Protein 8T9P (pdb70)

Radius of gyration: 19.7 Å; Cα contacts (8 Å, |Δi|>4): 994; chains: 6; bounding box: 51×46×50 Å

Nearest PDB structures (foldseek):
  8t9o-assembly2_J  TM=1.000E+00  e=1.647E-09  Herbaspirillum
  8t9o-assembly1_A  TM=9.735E-01  e=3.032E-07  Herbaspirillum
  3ry0-assembly1_A  TM=9.752E-01  e=9.589E-07  Streptomyces achromogenes
  4fdx-assembly1_B  TM=9.614E-01  e=2.161E-06  Methylibium petroleiphilum PM1
  7xuy-assembly1_A  TM=9.906E-01  e=3.245E-06  Comamonas testosteroni CNB-1

Structure (mmCIF, N/CA/C/O backbone):
data_8T9P
#
_entry.id   8T9P
#
_cell.length_a   110.194
_cell.length_b   61.028
_cell.length_c   92.141
_cell.angle_alpha   90.00
_cell.angle_beta   123.82
_cell.angle_gamma   90.00
#
_symmetry.space_group_name_H-M   'C 1 2 1'
#
loop_
_entity.id
_entity.type
_entity.pdbx_description
1 polymer 'Tautomerase beta subunit'
2 polymer 'Tautomerase alpha subunit'
3 water water
#
loop_
_atom_site.group_PDB
_atom_site.id
_atom_site.type_symbol
_atom_site.label_atom_id
_atom_site.label_alt_id
_atom_site.label_comp_id
_atom_site.label_asym_id
_atom_site.label_entity_id
_atom_site.label_seq_id
_atom_site.pdbx_PDB_ins_code
_atom_site.Cartn_x
_atom_site.Cartn_y
_atom_site.Cartn_z
_atom_site.occupancy
_atom_site.B_iso_or_equiv
_atom_site.auth_seq_id
_atom_site.auth_comp_id
_atom_site.auth_asym_id
_atom_site.auth_atom_id
_atom_site.pdbx_PDB_model_num
ATOM 1 N N . SER A 1 1 ? -27.421 5.517 9.805 1.00 43.83 1 SER A N 1
ATOM 2 C CA . SER A 1 1 ? -27.222 5.732 8.384 1.00 37.19 1 SER A CA 1
ATOM 3 C C . SER A 1 1 ? -25.737 5.877 8.064 1.00 34.15 1 SER A C 1
ATOM 4 O O . SER A 1 1 ? -25.280 5.494 6.985 1.00 31.93 1 SER A O 1
ATOM 7 N N . ILE A 1 2 ? -24.991 6.440 9.013 1.00 27.35 2 ILE A N 1
ATOM 8 C CA . ILE A 1 2 ? -23.544 6.573 8.918 1.00 23.82 2 ILE A CA 1
ATOM 9 C C . ILE A 1 2 ? -22.920 5.640 9.945 1.00 24.43 2 ILE A C 1
ATOM 10 O O . ILE A 1 2 ? -23.220 5.737 11.137 1.00 25.99 2 ILE A O 1
ATOM 15 N N . ILE A 1 3 ? -22.031 4.756 9.501 1.00 23.17 3 ILE A N 1
ATOM 16 C CA . ILE A 1 3 ? -21.410 3.774 10.385 1.00 25.73 3 ILE A CA 1
ATOM 17 C C . ILE A 1 3 ? -19.909 4.048 10.428 1.00 26.22 3 ILE A C 1
ATOM 18 O O . ILE A 1 3 ? -19.243 4.036 9.392 1.00 29.43 3 ILE A O 1
ATOM 23 N N . GLN A 1 4 ? -19.375 4.297 11.623 1.00 24.96 4 GLN A N 1
ATOM 24 C CA . GLN A 1 4 ? -17.938 4.469 11.832 1.00 28.43 4 GLN A CA 1
ATOM 25 C C . GLN A 1 4 ? -17.367 3.294 12.606 1.00 30.74 4 GLN A C 1
ATOM 26 O O . GLN A 1 4 ? -17.779 3.045 13.739 1.00 32.62 4 GLN A O 1
ATOM 32 N N . VAL A 1 5 ? -16.367 2.649 12.021 1.00 31.11 5 VAL A N 1
ATOM 33 C CA . VAL A 1 5 ? -15.685 1.504 12.601 1.00 33.75 5 VAL A CA 1
ATOM 34 C C . VAL A 1 5 ? -14.276 1.943 12.967 1.00 37.79 5 VAL A C 1
ATOM 35 O O . VAL A 1 5 ? -13.593 2.597 12.169 1.00 36.53 5 VAL A O 1
ATOM 39 N N . THR A 1 6 ? -13.870 1.620 14.190 1.00 35.99 6 THR A N 1
ATOM 40 C CA . THR A 1 6 ? -12.528 1.838 14.709 1.00 38.31 6 THR A CA 1
ATOM 41 C C . THR A 1 6 ? -12.025 0.497 15.218 1.00 39.68 6 THR A C 1
ATOM 42 O O . THR A 1 6 ? -12.725 -0.174 15.983 1.00 42.51 6 THR A O 1
ATOM 46 N N . PHE A 1 7 ? -10.835 0.099 14.788 1.00 40.04 7 PHE A N 1
ATOM 47 C CA . PHE A 1 7 ? -10.376 -1.250 15.080 1.00 45.35 7 PHE A CA 1
ATOM 48 C C . PHE A 1 7 ? -8.892 -1.278 14.748 1.00 46.77 7 PHE A C 1
ATOM 49 O O . PHE A 1 7 ? -8.372 -0.353 14.120 1.00 45.59 7 PHE A O 1
ATOM 57 N N . ILE A 1 8 ? -8.200 -2.281 15.242 1.00 46.67 8 ILE A N 1
ATOM 58 C CA . ILE A 1 8 ? -6.743 -2.274 15.181 1.00 50.38 8 ILE A CA 1
ATOM 59 C C . ILE A 1 8 ? -6.286 -2.588 13.765 1.00 46.66 8 ILE A C 1
ATOM 60 O O . ILE A 1 8 ? -6.861 -3.443 13.080 1.00 51.92 8 ILE A O 1
ATOM 65 N N . ALA A 1 9 ? -5.258 -1.871 13.313 1.00 49.80 9 ALA A N 1
ATOM 66 C CA . ALA A 1 9 ? -4.676 -2.117 12.000 1.00 50.92 9 ALA A CA 1
ATOM 67 C C . ALA A 1 9 ? -4.223 -3.571 11.879 1.00 55.56 9 ALA A C 1
ATOM 68 O O . ALA A 1 9 ? -3.853 -4.216 12.866 1.00 55.65 9 ALA A O 1
ATOM 70 N N . GLY A 1 10 ? -4.273 -4.097 10.657 1.00 53.79 10 GLY A N 1
ATOM 71 C CA . GLY A 1 10 ? -3.911 -5.486 10.448 1.00 56.87 10 GLY A CA 1
ATOM 72 C C . GLY A 1 10 ? -4.881 -6.272 9.588 1.00 56.35 10 GLY A C 1
ATOM 73 O O . GLY A 1 10 ? -4.526 -7.326 9.047 1.00 57.40 10 GLY A O 1
ATOM 74 N N . ARG A 1 11 ? -6.108 -5.776 9.455 1.00 51.85 11 ARG A N 1
ATOM 75 C CA . ARG A 1 11 ? -7.093 -6.435 8.610 1.00 52.43 11 ARG A CA 1
ATOM 76 C C . ARG A 1 11 ? -6.735 -6.271 7.138 1.00 47.42 11 ARG A C 1
ATOM 77 O O . ARG A 1 11 ? -6.163 -5.261 6.721 1.00 47.43 11 ARG A O 1
ATOM 85 N N . THR A 1 12 ? -7.087 -7.277 6.345 1.00 46.82 12 THR A N 1
ATOM 86 C CA . THR A 1 12 ? -6.806 -7.245 4.919 1.00 47.16 12 THR A CA 1
ATOM 87 C C . THR A 1 12 ? -7.856 -6.418 4.183 1.00 48.57 12 THR A C 1
ATOM 88 O O . THR A 1 12 ? -8.932 -6.112 4.713 1.00 43.13 12 THR A O 1
ATOM 92 N N . GLU A 1 13 ? -7.525 -6.055 2.936 1.00 44.85 13 GLU A N 1
ATOM 93 C CA . GLU A 1 13 ? -8.466 -5.303 2.120 1.00 48.05 13 GLU A CA 1
ATOM 94 C C . GLU A 1 13 ? -9.736 -6.105 1.879 1.00 44.70 13 GLU A C 1
ATOM 95 O O . GLU A 1 13 ? -10.829 -5.530 1.794 1.00 40.58 13 GLU A O 1
ATOM 101 N N . LEU A 1 14 ? -9.617 -7.431 1.795 1.00 46.06 14 LEU A N 1
ATOM 102 C CA . LEU A 1 14 ? -10.795 -8.269 1.605 1.00 46.24 14 LEU A CA 1
ATOM 103 C C . LEU A 1 14 ? -11.658 -8.281 2.856 1.00 42.26 14 LEU A C 1
ATOM 104 O O . LEU A 1 14 ? -12.892 -8.283 2.766 1.00 42.91 14 LEU A O 1
ATOM 109 N N . GLN A 1 15 ? -11.029 -8.293 4.033 1.00 40.21 15 GLN A N 1
ATOM 110 C CA . GLN A 1 15 ? -11.797 -8.222 5.271 1.00 40.35 15 GLN A CA 1
ATOM 111 C C . GLN A 1 15 ? -12.531 -6.889 5.380 1.00 38.60 15 GLN A C 1
ATOM 112 O O . GLN A 1 15 ? -13.661 -6.829 5.876 1.00 33.92 15 GLN A O 1
ATOM 118 N N . LYS A 1 16 ? -11.897 -5.810 4.916 1.00 35.04 16 LYS A N 1
ATOM 119 C CA . LYS A 1 16 ? -12.525 -4.497 4.976 1.00 36.87 16 LYS A CA 1
ATOM 120 C C . LYS A 1 16 ? -13.721 -4.420 4.035 1.00 35.95 16 LYS A C 1
ATOM 121 O O . LYS A 1 16 ? -14.781 -3.895 4.408 1.00 32.63 16 LYS A O 1
ATOM 127 N N . GLU A 1 17 ? -13.581 -4.977 2.826 1.00 37.39 17 GLU A N 1
ATOM 128 C CA . GLU A 1 17 ? -14.705 -5.075 1.899 1.00 34.25 17 GLU A CA 1
ATOM 129 C C . GLU A 1 17 ? -15.849 -5.881 2.499 1.00 35.29 17 GLU A C 1
ATOM 130 O O . GLU A 1 17 ? -17.023 -5.495 2.395 1.00 33.76 17 GLU A O 1
ATOM 136 N N . ARG A 1 18 ? -15.527 -7.041 3.080 1.00 34.50 18 ARG A N 1
ATOM 137 C CA . ARG A 1 18 ? -16.546 -7.884 3.700 1.00 39.01 18 ARG A CA 1
ATOM 138 C C . ARG A 1 18 ? -17.284 -7.127 4.797 1.00 30.19 18 ARG A C 1
ATOM 139 O O . ARG A 1 18 ? -18.516 -7.166 4.877 1.00 31.51 18 ARG A O 1
ATOM 147 N N . LEU A 1 19 ? -16.535 -6.447 5.660 1.00 30.46 19 LEU A N 1
ATOM 148 C CA . LEU A 1 19 ? -17.131 -5.731 6.782 1.00 32.59 19 LEU A CA 1
ATOM 149 C C . LEU A 1 19 ? -18.027 -4.590 6.306 1.00 33.25 19 LEU A C 1
ATOM 150 O O . LEU A 1 19 ? -19.120 -4.388 6.851 1.00 28.32 19 LEU A O 1
ATOM 155 N N . ILE A 1 20 ? -17.589 -3.839 5.282 1.00 31.73 20 ILE A N 1
ATOM 156 C CA . ILE A 1 20 ? -18.433 -2.771 4.744 1.00 30.73 20 ILE A CA 1
ATOM 157 C C . ILE A 1 20 ? -19.728 -3.360 4.199 1.00 30.50 20 ILE A C 1
ATOM 158 O O . ILE A 1 20 ? -20.826 -2.851 4.463 1.00 26.03 20 ILE A O 1
ATOM 163 N N . ALA A 1 21 ? -19.624 -4.483 3.480 1.00 30.44 21 ALA A N 1
ATOM 164 C CA . ALA A 1 21 ? -20.808 -5.103 2.894 1.00 29.58 21 ALA A CA 1
ATOM 165 C C . ALA A 1 21 ? -21.757 -5.623 3.968 1.00 25.52 21 ALA A C 1
ATOM 166 O O . ALA A 1 21 ? -22.976 -5.420 3.880 1.00 29.02 21 ALA A O 1
ATOM 168 N N . ALA A 1 22 ? -21.219 -6.297 4.983 1.00 27.81 22 ALA A N 1
ATOM 169 C CA . ALA A 1 22 ? -22.051 -6.904 6.020 1.00 32.11 22 ALA A CA 1
ATOM 170 C C . ALA A 1 22 ? -22.701 -5.856 6.933 1.00 27.77 22 ALA A C 1
ATOM 171 O O . ALA A 1 22 ? -23.862 -6.010 7.341 1.00 25.25 22 ALA A O 1
ATOM 173 N N . LEU A 1 23 ? -21.969 -4.795 7.289 1.00 30.25 23 LEU A N 1
ATOM 174 C CA . LEU A 1 23 ? -22.585 -3.742 8.099 1.00 28.42 23 LEU A CA 1
ATOM 175 C C . LEU A 1 23 ? -23.675 -3.016 7.322 1.00 26.61 23 LEU A C 1
ATOM 176 O O . LEU A 1 23 ? -24.709 -2.638 7.889 1.00 26.41 23 LEU A O 1
ATOM 181 N N . THR A 1 24 ? -23.481 -2.833 6.016 1.00 25.09 24 THR A N 1
ATOM 182 C CA . THR A 1 24 ? -24.515 -2.212 5.206 1.00 23.37 24 THR A CA 1
ATOM 183 C C . THR A 1 24 ? -25.756 -3.089 5.152 1.00 27.18 24 THR A C 1
ATOM 184 O O . THR A 1 24 ? -26.888 -2.605 5.312 1.00 24.43 24 THR A O 1
ATOM 188 N N . ASP A 1 25 ? -25.561 -4.391 4.911 1.00 25.00 25 ASP A N 1
ATOM 189 C CA . ASP A 1 25 ? -26.677 -5.335 4.890 1.00 27.71 25 ASP A CA 1
ATOM 190 C C . ASP A 1 25 ? -27.451 -5.310 6.208 1.00 27.76 25 ASP A C 1
ATOM 191 O O . ASP A 1 25 ? -28.689 -5.368 6.211 1.00 29.92 25 ASP A O 1
ATOM 196 N N . ALA A 1 26 ? -26.731 -5.255 7.340 1.00 29.00 26 ALA A N 1
ATOM 197 C CA . ALA A 1 26 ? -27.393 -5.195 8.645 1.00 27.40 26 ALA A CA 1
ATOM 198 C C . ALA A 1 26 ? -28.275 -3.959 8.772 1.00 30.61 26 ALA A C 1
ATOM 199 O O . ALA A 1 26 ? -29.391 -4.042 9.288 1.00 31.03 26 ALA A O 1
ATOM 201 N N . ALA A 1 27 ? -27.784 -2.797 8.333 1.00 28.75 27 ALA A N 1
ATOM 202 C CA . ALA A 1 27 ? -28.596 -1.580 8.382 1.00 31.19 27 ALA A CA 1
ATOM 203 C C . ALA A 1 27 ? -29.816 -1.703 7.481 1.00 32.29 27 ALA A C 1
ATOM 204 O O . ALA A 1 27 ? -30.934 -1.344 7.867 1.00 32.15 27 ALA A O 1
ATOM 206 N N . VAL A 1 28 ? -29.605 -2.175 6.253 1.00 29.42 28 VAL A N 1
ATOM 207 C CA . VAL A 1 28 ? -30.697 -2.295 5.301 1.00 27.59 28 VAL A CA 1
ATOM 208 C C . VAL A 1 28 ? -31.720 -3.325 5.783 1.00 30.46 28 VAL A C 1
ATOM 209 O O . VAL A 1 28 ? -32.930 -3.074 5.790 1.00 33.41 28 VAL A O 1
ATOM 213 N N . ASP A 1 29 ? -31.253 -4.502 6.187 1.00 27.75 29 ASP A N 1
ATOM 214 C CA . ASP A 1 29 ? -32.175 -5.575 6.530 1.00 26.79 29 ASP A CA 1
ATOM 215 C C . ASP A 1 29 ? -32.874 -5.364 7.874 1.00 34.66 29 ASP A C 1
ATOM 216 O O . ASP A 1 29 ? -33.940 -5.945 8.104 1.00 32.03 29 ASP A O 1
ATOM 221 N N . THR A 1 30 ? -32.293 -4.597 8.786 1.00 31.42 30 THR A N 1
ATOM 222 C CA . THR A 1 30 ? -32.882 -4.563 10.122 1.00 32.31 30 THR A CA 1
ATOM 223 C C . THR A 1 30 ? -33.900 -3.434 10.274 1.00 37.18 30 THR A C 1
ATOM 224 O O . THR A 1 30 ? -35.006 -3.661 10.776 1.00 39.26 30 THR A O 1
ATOM 228 N N . VAL A 1 31 ? -33.571 -2.225 9.816 1.00 32.95 31 VAL A N 1
ATOM 229 C CA . VAL A 1 31 ? -34.445 -1.075 10.001 1.00 34.43 31 VAL A CA 1
ATOM 230 C C . VAL A 1 31 ? -34.848 -0.439 8.673 1.00 34.37 31 VAL A C 1
ATOM 231 O O . VAL A 1 31 ? -35.475 0.615 8.660 1.00 38.86 31 VAL A O 1
ATOM 235 N N . GLY A 1 32 ? -34.499 -1.054 7.554 1.00 32.73 32 GLY A N 1
ATOM 236 C CA . GLY A 1 32 ? -35.018 -0.571 6.289 1.00 34.05 32 GLY A CA 1
ATOM 237 C C . GLY A 1 32 ? -34.406 0.717 5.791 1.00 30.76 32 GLY A C 1
ATOM 238 O O . GLY A 1 32 ? -35.046 1.436 5.021 1.00 34.13 32 GLY A O 1
ATOM 239 N N . ILE A 1 33 ? -33.167 1.023 6.178 1.00 27.85 33 ILE A N 1
ATOM 240 C CA . ILE A 1 33 ? -32.491 2.155 5.552 1.00 32.59 33 ILE A CA 1
ATOM 241 C C . ILE A 1 33 ? -32.188 1.807 4.101 1.00 30.11 33 ILE A C 1
ATOM 242 O O . ILE A 1 33 ? -31.769 0.685 3.783 1.00 28.11 33 ILE A O 1
ATOM 247 N N . GLU A 1 34 ? -32.414 2.762 3.210 1.00 31.82 34 GLU A N 1
ATOM 248 C CA . GLU A 1 34 ? -32.135 2.514 1.807 1.00 32.09 34 GLU A CA 1
ATOM 249 C C . GLU A 1 34 ? -30.637 2.324 1.611 1.00 32.79 34 GLU A C 1
ATOM 250 O O . GLU A 1 34 ? -29.824 2.988 2.258 1.00 30.05 34 GLU A O 1
ATOM 256 N N . ARG A 1 35 ? -30.281 1.352 0.768 1.00 31.03 35 ARG A N 1
ATOM 257 C CA . ARG A 1 35 ? -28.875 0.980 0.584 1.00 30.99 35 ARG A CA 1
ATOM 258 C C . ARG A 1 35 ? -28.015 2.194 0.220 1.00 25.17 35 ARG A C 1
ATOM 259 O O . ARG A 1 35 ? -26.916 2.373 0.749 1.00 24.51 35 ARG A O 1
ATOM 267 N N . ALA A 1 36 ? -28.491 3.021 -0.710 1.00 29.13 36 ALA A N 1
ATOM 268 C CA . ALA A 1 36 ? -27.681 4.129 -1.219 1.00 35.41 36 ALA A CA 1
ATOM 269 C C . ALA A 1 36 ? -27.416 5.186 -0.157 1.00 32.48 36 ALA A C 1
ATOM 270 O O . ALA A 1 36 ? -26.487 5.989 -0.314 1.00 30.83 36 ALA A O 1
ATOM 272 N N . GLU A 1 37 ? -28.193 5.187 0.923 1.00 28.33 37 GLU A N 1
ATOM 273 C CA . GLU A 1 37 ? -27.962 6.115 2.019 1.00 27.48 37 GLU A CA 1
ATOM 274 C C . GLU A 1 37 ? -26.899 5.634 2.999 1.00 30.35 37 GLU A C 1
ATOM 275 O O . GLU A 1 37 ? -26.401 6.445 3.789 1.00 32.03 37 GLU A O 1
ATOM 281 N N . VAL A 1 38 ? -26.549 4.351 3.001 1.00 27.20 38 VAL A N 1
ATOM 282 C CA . VAL A 1 38 ? -25.659 3.835 4.040 1.00 27.02 38 VAL A CA 1
ATOM 283 C C . VAL A 1 38 ? -24.218 4.177 3.696 1.00 29.00 38 VAL A C 1
ATOM 284 O O . VAL A 1 38 ? -23.731 3.879 2.594 1.00 27.68 38 VAL A O 1
ATOM 288 N N . ARG A 1 39 ? -23.523 4.772 4.653 1.00 23.65 39 ARG A N 1
ATOM 289 C CA . ARG A 1 39 ? -22.107 5.076 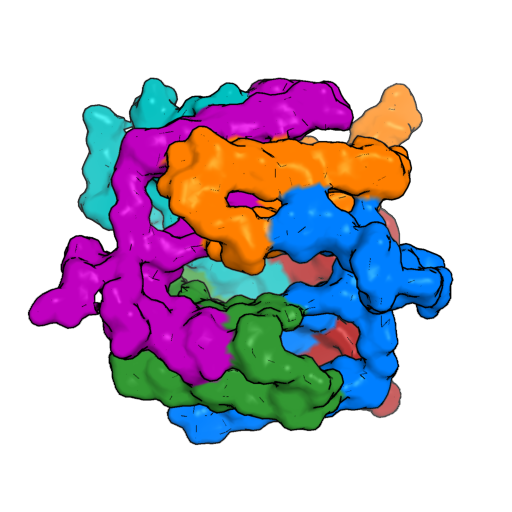4.542 1.00 27.02 39 ARG A CA 1
ATOM 290 C C . ARG A 1 39 ? -21.361 4.342 5.643 1.00 25.67 39 ARG A C 1
ATOM 291 O O . ARG A 1 39 ? -21.781 4.364 6.809 1.00 26.50 39 ARG A O 1
ATOM 299 N N . VAL A 1 40 ? -20.237 3.718 5.293 1.00 26.86 40 VAL A N 1
ATOM 300 C CA . VAL A 1 40 ? -19.404 3.024 6.275 1.00 27.63 40 VAL A CA 1
ATOM 301 C C . VAL A 1 40 ? -17.988 3.575 6.181 1.00 27.70 40 VAL A C 1
ATOM 302 O O . VAL A 1 40 ? -17.398 3.606 5.097 1.00 29.97 40 VAL A O 1
ATOM 306 N N . ILE A 1 41 ? -17.433 3.987 7.310 1.00 25.49 41 ILE A N 1
ATOM 307 C CA . ILE A 1 41 ? -16.065 4.471 7.356 1.00 26.51 41 ILE A CA 1
ATOM 308 C C . ILE A 1 41 ? -15.283 3.573 8.290 1.00 29.19 41 ILE A C 1
ATOM 309 O O . ILE A 1 41 ? -15.676 3.392 9.445 1.00 33.10 41 ILE A O 1
ATOM 314 N N . LEU A 1 42 ? -14.167 3.047 7.803 1.00 33.10 42 LEU A N 1
ATOM 315 C CA . LEU A 1 42 ? -13.275 2.208 8.593 1.00 34.62 42 LEU A CA 1
ATOM 316 C C . LEU A 1 42 ? -12.017 2.991 8.949 1.00 35.89 42 LEU A C 1
ATOM 317 O O . LEU A 1 42 ? -11.406 3.611 8.072 1.00 36.91 42 LEU A O 1
ATOM 322 N N . LYS A 1 43 ? -11.631 2.956 10.229 1.00 37.79 43 LYS A N 1
ATOM 323 C CA . LYS A 1 43 ? -10.423 3.622 10.714 1.00 41.36 43 LYS A CA 1
ATOM 324 C C . LYS A 1 43 ? -9.479 2.580 11.309 1.00 43.91 43 LYS A C 1
ATOM 325 O O . LYS A 1 43 ? -9.835 1.887 12.271 1.00 43.24 43 LYS A O 1
ATOM 331 N N . ASP A 1 44 ? -8.297 2.446 10.703 1.00 45.65 44 ASP A N 1
ATOM 332 C CA . ASP A 1 44 ? -7.237 1.557 11.175 1.00 47.07 44 ASP A CA 1
ATOM 333 C C . ASP A 1 44 ? -6.404 2.294 12.217 1.00 46.73 44 ASP A C 1
ATOM 334 O O . ASP A 1 44 ? -5.831 3.348 11.917 1.00 47.65 44 ASP A O 1
ATOM 339 N N . ILE A 1 45 ? -6.325 1.755 13.426 1.00 47.22 45 ILE A N 1
ATOM 340 C CA . ILE A 1 45 ? -5.517 2.350 14.490 1.00 49.49 45 ILE A CA 1
ATOM 341 C C . ILE A 1 45 ? -4.270 1.485 14.665 1.00 48.98 45 ILE A C 1
ATOM 342 O O . ILE A 1 45 ? -4.391 0.286 14.952 1.00 47.21 45 ILE A O 1
ATOM 347 N N . PRO A 1 46 ? -3.068 2.034 14.467 1.00 51.83 46 PRO A N 1
ATOM 348 C CA . PRO A 1 46 ? -1.841 1.255 14.710 1.00 56.10 46 PRO A CA 1
ATOM 349 C C . PRO A 1 46 ? -1.826 0.630 16.102 1.00 55.67 46 PRO A C 1
ATOM 350 O O . PRO A 1 46 ? -2.499 1.135 17.006 1.00 49.96 46 PRO A O 1
ATOM 354 N N . ASN A 1 47 ? -1.085 -0.465 16.298 1.00 55.93 47 ASN A N 1
ATOM 355 C CA . ASN A 1 47 ? -1.100 -1.105 17.611 1.00 57.48 47 ASN A CA 1
ATOM 356 C C . ASN A 1 47 ? -0.373 -0.298 18.687 1.00 59.36 47 ASN A C 1
ATOM 357 O O . ASN A 1 47 ? -0.546 -0.590 19.876 1.00 61.59 47 ASN A O 1
ATOM 362 N N . THR A 1 48 ? 0.413 0.708 18.306 1.00 58.40 48 THR A N 1
ATOM 363 C CA . THR A 1 48 ? 1.135 1.600 19.209 1.00 60.21 48 THR A CA 1
ATOM 364 C C . THR A 1 48 ? 0.289 2.769 19.688 1.00 61.47 48 THR A C 1
ATOM 365 O O . THR A 1 48 ? 0.805 3.734 20.254 1.00 65.05 48 THR A O 1
ATOM 369 N N . ASP A 1 49 ? -1.008 2.620 19.519 1.00 57.33 49 ASP A N 1
ATOM 370 C CA . ASP A 1 49 ? -1.969 3.694 19.378 1.00 51.61 49 ASP A CA 1
ATOM 371 C C . ASP A 1 49 ? -3.304 3.296 20.009 1.00 49.20 49 ASP A C 1
ATOM 372 O O . ASP A 1 49 ? -4.211 4.121 20.185 1.00 48.44 49 ASP A O 1
ATOM 377 N N . TYR A 1 50 ? -3.433 2.005 20.324 1.00 49.71 50 TYR A N 1
ATOM 378 C CA . TYR A 1 50 ? -4.673 1.379 20.776 1.00 49.42 50 TYR A CA 1
ATOM 379 C C . TYR A 1 50 ? -4.399 0.648 22.083 1.00 54.07 50 TYR A C 1
ATOM 380 O O . TYR A 1 50 ? -3.533 -0.227 22.126 1.00 54.17 50 TYR A O 1
ATOM 389 N N . GLY A 1 51 ? -5.142 0.976 23.136 1.00 50.89 51 GLY A N 1
ATOM 390 C CA . GLY A 1 51 ? -4.945 0.369 24.441 1.00 52.71 51 GLY A CA 1
ATOM 391 C C . GLY A 1 51 ? -6.045 -0.618 24.795 1.00 58.97 51 GLY A C 1
ATOM 392 O O . GLY A 1 51 ? -7.235 -0.329 24.624 1.00 56.76 51 GLY A O 1
ATOM 393 N N . ILE A 1 52 ? -5.626 -1.793 25.277 1.00 59.41 52 ILE A N 1
ATOM 394 C CA . ILE A 1 52 ? -6.490 -2.743 25.978 1.00 60.42 52 ILE A CA 1
ATOM 395 C C . ILE A 1 52 ? -6.130 -2.679 27.456 1.00 61.09 52 ILE A C 1
ATOM 396 O O . ILE A 1 52 ? -4.980 -2.951 27.828 1.00 58.54 52 ILE A O 1
ATOM 401 N N . ALA A 1 53 ? -7.111 -2.341 28.294 1.00 56.86 53 ALA A N 1
ATOM 402 C CA . ALA A 1 53 ? -6.955 -2.340 29.751 1.00 60.73 53 ALA A CA 1
ATOM 403 C C . ALA A 1 53 ? -5.676 -1.632 30.198 1.00 60.27 53 ALA A C 1
ATOM 404 O O . ALA A 1 53 ? -5.047 -2.023 31.183 1.00 62.91 53 ALA A O 1
ATOM 406 N N . GLY A 1 54 ? -5.277 -0.586 29.478 1.00 58.15 54 GLY A N 1
ATOM 407 C CA . GLY A 1 54 ? -4.123 0.205 29.827 1.00 55.75 54 GLY A CA 1
ATOM 408 C C . GLY A 1 54 ? -2.883 -0.075 29.003 1.00 55.41 54 GLY A C 1
ATOM 409 O O . GLY A 1 54 ? -2.023 0.808 28.885 1.00 60.47 54 GLY A O 1
ATOM 410 N N . GLN A 1 55 ? -2.753 -1.267 28.436 1.00 59.38 55 GLN A N 1
ATOM 411 C CA . GLN A 1 55 ? -1.566 -1.572 27.656 1.00 61.87 55 GLN A CA 1
ATOM 412 C C . GLN A 1 55 ? -1.874 -1.453 26.168 1.00 58.21 55 GLN A C 1
ATOM 413 O O . GLN A 1 55 ? -3.002 -1.684 25.724 1.00 57.58 55 GLN A O 1
ATOM 419 N N . THR A 1 56 ? -0.855 -1.087 25.400 1.00 59.56 56 THR A N 1
ATOM 420 C CA . THR A 1 56 ? -1.037 -0.952 23.965 1.00 59.82 56 THR A CA 1
ATOM 421 C C . THR A 1 56 ? -1.259 -2.314 23.324 1.00 64.18 56 THR A C 1
ATOM 422 O O . THR A 1 56 ? -0.924 -3.362 23.885 1.00 66.05 56 THR A O 1
ATOM 426 N N . ALA A 1 57 ? -1.823 -2.286 22.116 1.00 60.91 57 ALA A N 1
ATOM 427 C CA . ALA A 1 57 ? -2.021 -3.525 21.382 1.00 62.46 57 ALA A CA 1
ATOM 428 C C . ALA A 1 57 ? -0.687 -4.171 21.037 1.00 65.25 57 ALA A C 1
ATOM 429 O O . ALA A 1 57 ? -0.566 -5.400 21.070 1.00 67.10 57 ALA A O 1
ATOM 431 N N . ARG A 1 58 ? 0.331 -3.363 20.724 1.00 65.27 58 ARG A N 1
ATOM 432 C CA . ARG A 1 58 ? 1.640 -3.932 20.410 1.00 68.42 58 ARG A CA 1
ATOM 433 C C . ARG A 1 58 ? 2.229 -4.645 21.623 1.00 70.76 58 ARG A C 1
ATOM 434 O O . ARG A 1 58 ? 2.765 -5.753 21.505 1.00 73.87 58 ARG A O 1
ATOM 442 N N . SER A 1 59 ? 2.122 -4.024 22.805 1.00 71.56 59 SER A N 1
ATOM 443 C CA . SER A 1 59 ? 2.605 -4.647 24.038 1.00 70.81 59 SER A CA 1
ATOM 444 C C . SER A 1 59 ? 2.051 -6.050 24.225 1.00 73.00 59 SER A C 1
ATOM 445 O O . SER A 1 59 ? 2.708 -6.902 24.835 1.00 76.06 59 SER A O 1
ATOM 448 N N . LEU A 1 60 ? 0.853 -6.311 23.707 1.00 71.55 60 LEU A N 1
ATOM 449 C CA . LEU A 1 60 ? 0.166 -7.577 23.908 1.00 69.84 60 LEU A CA 1
ATOM 450 C C . LEU A 1 60 ? 0.294 -8.506 22.707 1.00 71.77 60 LEU A C 1
ATOM 451 O O . LEU A 1 60 ? -0.365 -9.551 22.671 1.00 72.48 60 LEU A O 1
ATOM 456 N N . GLY A 1 61 ? 1.114 -8.143 21.718 1.00 69.76 61 GLY A N 1
ATOM 457 C CA . GLY A 1 61 ? 1.287 -8.961 20.530 1.00 75.49 61 GLY A CA 1
ATOM 458 C C . GLY A 1 61 ? 0.070 -9.026 19.623 1.00 79.92 61 GLY A C 1
ATOM 459 O O . GLY A 1 61 ? -0.411 -10.117 19.294 1.00 80.82 61 GLY A O 1
ATOM 460 N N . ARG A 1 62 ? -0.431 -7.869 19.193 1.00 77.42 62 ARG A N 1
ATOM 461 C CA . ARG A 1 62 ? -1.651 -7.808 18.401 1.00 75.71 62 ARG A CA 1
ATOM 462 C C . ARG A 1 62 ? -1.504 -6.754 17.312 1.00 71.51 62 ARG A C 1
ATOM 463 O O . ARG A 1 62 ? -0.854 -5.725 17.507 1.00 72.41 62 ARG A O 1
ATOM 471 N N . GLY A 1 63 ? -2.107 -7.029 16.157 1.00 69.62 63 GLY A N 1
ATOM 472 C CA . GLY A 1 63 ? -2.178 -6.052 15.088 1.00 69.23 63 GLY A CA 1
ATOM 473 C C . GLY A 1 63 ? -0.819 -5.726 14.486 1.00 71.67 63 GLY A C 1
ATOM 474 O O . GLY A 1 63 ? 0.159 -6.466 14.633 1.00 71.44 63 GLY A O 1
ATOM 475 N N . VAL A 1 64 ? -0.772 -4.587 13.787 1.00 65.37 64 VAL A N 1
ATOM 476 C CA . VAL A 1 64 ? 0.446 -4.110 13.139 1.00 72.97 64 VAL A CA 1
ATOM 477 C C . VAL A 1 64 ? 0.611 -2.619 13.418 1.00 70.02 64 VAL A C 1
ATOM 478 O O . VAL A 1 64 ? -0.267 -1.961 13.978 1.00 63.54 64 VAL A O 1
ATOM 482 N N . ASP A 1 65 ? 1.760 -2.091 13.001 1.00 76.52 65 ASP A N 1
ATOM 483 C CA . ASP A 1 65 ? 2.100 -0.703 13.258 1.00 75.58 65 ASP A CA 1
ATOM 484 C C . ASP A 1 65 ? 1.704 0.170 12.069 1.00 78.42 65 ASP A C 1
ATOM 485 O O . ASP A 1 65 ? 1.208 -0.309 11.046 1.00 76.06 65 ASP A O 1
ATOM 490 N N . ARG A 1 66 ? 1.937 1.478 12.207 1.00 75.95 66 ARG A N 1
ATOM 491 C CA . ARG A 1 66 ? 1.601 2.425 11.154 1.00 81.07 66 ARG A CA 1
ATOM 492 C C . ARG A 1 66 ? 2.359 2.160 9.859 1.00 82.65 66 ARG A C 1
ATOM 493 O O . ARG A 1 66 ? 2.002 2.733 8.824 1.00 81.42 66 ARG A O 1
ATOM 501 N N . HIS A 1 67 ? 3.383 1.309 9.885 1.00 85.38 67 HIS A N 1
ATOM 502 C CA . HIS A 1 67 ? 4.115 0.973 8.671 1.00 85.02 67 HIS A CA 1
ATOM 503 C C . HIS A 1 67 ? 3.546 -0.250 7.967 1.00 84.36 67 HIS A C 1
ATOM 504 O O . HIS A 1 67 ? 3.718 -0.389 6.750 1.00 87.16 67 HIS A O 1
ATOM 511 N N . GLY A 1 68 ? 2.867 -1.135 8.693 1.00 82.47 68 GLY A N 1
ATOM 512 C CA . GLY A 1 68 ? 2.105 -2.207 8.072 1.00 84.11 68 GLY A CA 1
ATOM 513 C C . GLY A 1 68 ? 2.472 -3.612 8.501 1.00 85.43 68 GLY A C 1
ATOM 514 O O . GLY A 1 68 ? 1.817 -4.561 8.051 1.00 91.30 68 GLY A O 1
ATOM 515 N N . ARG A 1 69 ? 3.489 -3.801 9.337 1.00 81.66 69 ARG A N 1
ATOM 516 C CA . ARG A 1 69 ? 3.876 -5.118 9.827 1.00 83.02 69 ARG A CA 1
ATOM 517 C C . ARG A 1 69 ? 4.497 -4.946 11.201 1.00 82.71 69 ARG A C 1
ATOM 518 O O . ARG A 1 69 ? 5.374 -4.098 11.380 1.00 86.94 69 ARG A O 1
ATOM 526 N N . ALA A 1 70 ? 4.048 -5.740 12.164 1.00 79.34 70 ALA A N 1
ATOM 527 C CA . ALA A 1 70 ? 4.546 -5.608 13.523 1.00 83.14 70 ALA A CA 1
ATOM 528 C C . ALA A 1 70 ? 4.353 -6.936 14.235 1.00 83.78 70 ALA A C 1
ATOM 529 O O . ALA A 1 70 ? 3.632 -7.810 13.737 1.00 82.64 70 ALA A O 1
ATOM 531 N N . PRO A 1 71 ? 5.013 -7.136 15.390 1.00 87.41 71 PRO A N 1
ATOM 532 C CA . PRO A 1 71 ? 4.758 -8.309 16.227 1.00 87.17 71 PRO A CA 1
ATOM 533 C C . PRO A 1 71 ? 3.536 -8.114 17.120 1.00 86.58 71 PRO A C 1
ATOM 534 O O . PRO A 1 71 ? 2.726 -7.230 16.832 1.00 83.05 71 PRO A O 1
ATOM 538 N N . PRO B 2 1 ? -16.342 1.789 28.590 1.00 52.79 1 PRO B N 1
ATOM 539 C CA . PRO B 2 1 ? -15.950 3.152 28.211 1.00 47.60 1 PRO B CA 1
ATOM 540 C C . PRO B 2 1 ? -14.922 3.159 27.095 1.00 48.06 1 PRO B C 1
ATOM 541 O O . PRO B 2 1 ? -14.014 2.319 27.085 1.00 40.84 1 PRO B O 1
ATOM 545 N N . ASN B 2 2 ? -15.081 4.105 26.165 1.00 42.46 2 ASN B N 1
ATOM 546 C CA . ASN B 2 2 ? -14.184 4.267 25.033 1.00 43.66 2 ASN B CA 1
ATOM 547 C C . ASN B 2 2 ? -13.619 5.676 25.049 1.00 39.45 2 ASN B C 1
ATOM 548 O O . ASN B 2 2 ? -14.376 6.651 25.088 1.00 44.25 2 ASN B O 1
ATOM 553 N N . ILE B 2 3 ? -12.296 5.778 25.029 1.00 40.30 3 ILE B N 1
ATOM 554 C CA . ILE B 2 3 ? -11.601 7.057 25.0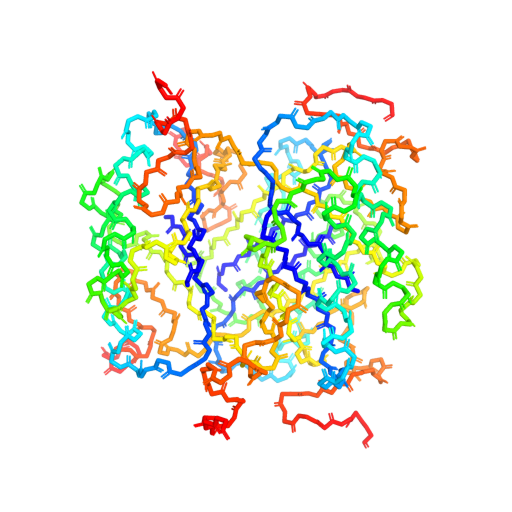76 1.00 43.26 3 ILE B CA 1
ATOM 555 C C . ILE B 2 3 ? -10.868 7.225 23.756 1.00 43.29 3 ILE B C 1
ATOM 556 O O . ILE B 2 3 ? -9.973 6.435 23.438 1.00 47.58 3 ILE B O 1
ATOM 561 N N . GLU B 2 4 ? -11.238 8.250 22.992 1.00 41.88 4 GLU B N 1
ATOM 562 C CA . GLU B 2 4 ? -10.555 8.585 21.747 1.00 42.63 4 GLU B CA 1
ATOM 563 C C . GLU B 2 4 ? -9.902 9.951 21.906 1.00 39.53 4 GLU B C 1
ATOM 564 O O . GLU B 2 4 ? -10.586 10.939 22.193 1.00 41.59 4 GLU B O 1
ATOM 570 N N . MET B 2 5 ? -8.588 10.009 21.727 1.00 41.85 5 MET B N 1
ATOM 571 C CA . MET B 2 5 ? -7.858 11.269 21.779 1.00 48.95 5 MET B CA 1
ATOM 572 C C . MET B 2 5 ? -7.311 11.608 20.399 1.00 47.35 5 MET B C 1
ATOM 573 O O . MET B 2 5 ? -6.605 10.800 19.788 1.00 47.68 5 MET B O 1
ATOM 578 N N . PHE B 2 6 ? -7.627 12.802 19.918 1.00 45.30 6 PHE B N 1
ATOM 579 C CA . PHE B 2 6 ? -7.048 13.296 18.676 1.00 47.43 6 PHE B CA 1
ATOM 580 C C . PHE B 2 6 ? -5.756 14.034 19.011 1.00 50.64 6 PHE B C 1
ATOM 581 O O . PHE B 2 6 ? -5.757 14.965 19.824 1.00 55.17 6 PHE B O 1
ATOM 589 N N . VAL B 2 7 ? -4.651 13.587 18.430 1.00 50.67 7 VAL B N 1
ATOM 590 C CA . VAL B 2 7 ? -3.361 14.225 18.648 1.00 54.10 7 VAL B CA 1
ATOM 591 C C . VAL B 2 7 ? -2.775 14.572 17.290 1.00 54.22 7 VAL B C 1
ATOM 592 O O . VAL B 2 7 ? -2.988 13.866 16.302 1.00 48.50 7 VAL B O 1
ATOM 596 N N . VAL B 2 8 ? -2.066 15.695 17.222 1.00 59.33 8 VAL B N 1
ATOM 597 C CA . VAL B 2 8 ? -1.303 15.966 16.014 1.00 55.74 8 VAL B CA 1
ATOM 598 C C . VAL B 2 8 ? -0.141 14.989 15.975 1.00 57.83 8 VAL B C 1
ATOM 599 O O . VAL B 2 8 ? 0.391 14.599 17.023 1.00 58.43 8 VAL B O 1
ATOM 603 N N . GLU B 2 9 ? 0.214 14.532 14.774 1.00 58.64 9 GLU B N 1
ATOM 604 C CA . GLU B 2 9 ? 1.337 13.619 14.637 1.00 58.73 9 GLU B CA 1
ATOM 605 C C . GLU B 2 9 ? 2.588 14.254 15.236 1.00 64.91 9 GLU B C 1
ATOM 606 O O . GLU B 2 9 ? 2.691 15.477 15.374 1.00 65.40 9 GLU B O 1
ATOM 612 N N . GLY B 2 10 ? 3.536 13.409 15.622 1.00 64.74 10 GLY B N 1
ATOM 613 C CA . GLY B 2 10 ? 4.772 13.921 16.177 1.00 67.43 10 GLY B CA 1
ATOM 614 C C . GLY B 2 10 ? 5.227 13.179 17.415 1.00 71.44 10 GLY B C 1
ATOM 615 O O . GLY B 2 10 ? 6.432 13.014 17.636 1.00 73.63 10 GLY B O 1
ATOM 616 N N . TYR B 2 11 ? 4.274 12.725 18.227 1.00 66.97 11 TYR B N 1
ATOM 617 C CA . TYR B 2 11 ? 4.615 11.942 19.402 1.00 66.33 11 TYR B CA 1
ATOM 618 C C . TYR B 2 11 ? 5.278 10.630 18.999 1.00 68.54 11 TYR B C 1
ATOM 619 O O . TYR B 2 11 ? 5.107 10.121 17.888 1.00 71.61 11 TYR B O 1
ATOM 628 N N . SER B 2 12 ? 6.060 10.092 19.922 1.00 67.74 12 SER B N 1
ATOM 629 C CA . SER B 2 12 ? 6.739 8.823 19.735 1.00 68.97 12 SER B CA 1
ATOM 630 C C . SER B 2 12 ? 5.932 7.705 20.383 1.00 69.96 12 SER B C 1
ATOM 631 O O . SER B 2 12 ? 5.034 7.950 21.195 1.00 71.02 12 SER B O 1
ATOM 634 N N . ASP B 2 13 ? 6.259 6.461 20.007 1.00 69.81 13 ASP B N 1
ATOM 635 C CA . ASP B 2 13 ? 5.517 5.305 20.513 1.00 71.49 13 ASP B CA 1
ATOM 636 C C . ASP B 2 13 ? 5.471 5.309 22.031 1.00 72.49 13 ASP B C 1
ATOM 637 O O . ASP B 2 13 ? 4.470 4.914 22.642 1.00 71.53 13 ASP B O 1
ATOM 642 N N . GLN B 2 14 ? 6.549 5.788 22.648 1.00 76.50 14 GLN B N 1
ATOM 643 C CA . GLN B 2 14 ? 6.730 5.701 24.091 1.00 72.15 14 GLN B CA 1
ATOM 644 C C . GLN B 2 14 ? 5.858 6.723 24.797 1.00 68.68 14 GLN B C 1
ATOM 645 O O . GLN B 2 14 ? 5.162 6.404 25.768 1.00 67.92 14 GLN B O 1
ATOM 651 N N . GLN B 2 15 ? 5.919 7.967 24.321 1.00 66.95 15 GLN B N 1
ATOM 652 C CA . GLN B 2 15 ? 4.935 8.988 24.665 1.00 67.31 15 GLN B CA 1
ATOM 653 C C . GLN B 2 15 ? 3.504 8.473 24.504 1.00 66.60 15 GLN B C 1
ATOM 654 O O . GLN B 2 15 ? 2.643 8.693 25.367 1.00 64.48 15 GLN B O 1
ATOM 660 N N . LYS B 2 16 ? 3.227 7.803 23.380 1.00 67.73 16 LYS B N 1
ATOM 661 C CA . LYS B 2 16 ? 1.890 7.263 23.145 1.00 65.70 16 LYS B CA 1
ATOM 662 C C . LYS B 2 16 ? 1.546 6.209 24.186 1.00 65.80 16 LYS B C 1
ATOM 663 O O . LYS B 2 16 ? 0.468 6.237 24.797 1.00 61.61 16 LYS B O 1
ATOM 669 N N . GLU B 2 17 ? 2.465 5.266 24.395 1.00 69.20 17 GLU B N 1
ATOM 670 C CA . GLU B 2 17 ? 2.254 4.206 25.370 1.00 68.18 17 GLU B CA 1
ATOM 671 C C . GLU B 2 17 ? 1.905 4.779 26.736 1.00 66.24 17 GLU B C 1
ATOM 672 O O . GLU B 2 17 ? 0.953 4.330 27.386 1.00 66.19 17 GLU B O 1
ATOM 678 N N . ALA B 2 18 ? 2.636 5.805 27.169 1.00 64.88 18 ALA B N 1
ATOM 679 C CA . ALA B 2 18 ? 2.375 6.386 28.480 1.00 65.24 18 ALA B CA 1
ATOM 680 C C . ALA B 2 18 ? 1.069 7.174 28.494 1.00 66.65 18 ALA B C 1
ATOM 681 O O . ALA B 2 18 ? 0.379 7.216 29.523 1.00 61.98 18 ALA B O 1
ATOM 683 N N . LEU B 2 19 ? 0.712 7.802 27.369 1.00 67.76 19 LEU B N 1
ATOM 684 C CA . LEU B 2 19 ? -0.577 8.486 27.285 1.00 62.56 19 LEU B CA 1
ATOM 685 C C . LEU B 2 19 ? -1.732 7.503 27.437 1.00 55.21 19 LEU B C 1
ATOM 686 O O . LEU B 2 19 ? -2.695 7.769 28.166 1.00 58.14 19 LEU B O 1
ATOM 691 N N . VAL B 2 20 ? -1.645 6.355 26.770 1.00 57.54 20 VAL B N 1
ATOM 692 C CA . VAL B 2 20 ? -2.724 5.371 26.825 1.00 57.25 20 VAL B CA 1
ATOM 693 C C . VAL B 2 20 ? -2.959 4.913 28.259 1.00 59.16 20 VAL B C 1
ATOM 694 O O . VAL B 2 20 ? -4.093 4.928 28.757 1.00 57.09 20 VAL B O 1
ATOM 698 N N . GLY B 2 21 ? -1.886 4.502 28.945 1.00 61.52 21 GLY B N 1
ATOM 699 C CA . GLY B 2 21 ? -2.033 4.027 30.310 1.00 55.11 21 GLY B CA 1
ATOM 700 C C . GLY B 2 21 ? -2.562 5.099 31.238 1.00 55.50 21 GLY B C 1
ATOM 701 O O . GLY B 2 21 ? -3.406 4.830 32.097 1.00 54.30 21 GLY B O 1
ATOM 702 N N . ALA B 2 22 ? -2.098 6.338 31.058 1.00 56.02 22 ALA B N 1
ATOM 703 C CA . ALA B 2 22 ? -2.546 7.414 31.932 1.00 50.58 22 ALA B CA 1
ATOM 704 C C . ALA B 2 22 ? -4.025 7.715 31.723 1.00 53.72 22 ALA B C 1
ATOM 705 O O . ALA B 2 22 ? -4.755 7.973 32.688 1.00 51.70 22 ALA B O 1
ATOM 707 N N . LEU B 2 23 ? -4.488 7.683 30.466 1.00 57.80 23 LEU B N 1
ATOM 708 C CA . LEU B 2 23 ? -5.906 7.900 30.192 1.00 52.42 23 LEU B CA 1
ATOM 709 C C . LEU B 2 23 ? -6.752 6.765 30.748 1.00 47.55 23 LEU B C 1
ATOM 710 O O . LEU B 2 23 ? -7.850 6.995 31.270 1.00 49.59 23 LEU B O 1
ATOM 715 N N . THR B 2 24 ? -6.268 5.532 30.625 1.00 48.95 24 THR B N 1
ATOM 716 C CA . THR B 2 24 ? -6.956 4.401 31.234 1.00 52.28 24 THR B CA 1
ATOM 717 C C . THR B 2 24 ? -7.009 4.548 32.749 1.00 52.70 24 THR B C 1
ATOM 718 O O . THR B 2 24 ? -8.091 4.552 33.349 1.00 49.02 24 THR B O 1
ATOM 722 N N . GLN B 2 25 ? -5.843 4.709 33.382 1.00 55.96 25 GLN B N 1
ATOM 723 C CA . GLN B 2 25 ? -5.805 4.877 34.834 1.00 56.74 25 GLN B CA 1
ATOM 724 C C . GLN B 2 25 ? -6.679 6.043 35.275 1.00 55.83 25 GLN B C 1
ATOM 725 O O . GLN B 2 25 ? -7.518 5.895 36.169 1.00 54.76 25 GLN B O 1
ATOM 731 N N . ALA B 2 26 ? -6.526 7.205 34.629 1.00 54.43 26 ALA B N 1
ATOM 732 C CA . ALA B 2 26 ? -7.371 8.353 34.951 1.00 51.25 26 ALA B CA 1
ATOM 733 C C . ALA B 2 26 ? -8.856 7.999 34.913 1.00 51.80 26 ALA B C 1
ATOM 734 O O . ALA B 2 26 ? -9.634 8.475 35.745 1.00 52.24 26 ALA B O 1
ATOM 736 N N . THR B 2 27 ? -9.267 7.157 33.959 1.00 51.27 27 THR B N 1
ATOM 737 C CA . THR B 2 27 ? -10.673 6.767 33.861 1.00 51.05 27 THR B CA 1
ATOM 738 C C . THR B 2 27 ? -11.064 5.819 34.989 1.00 52.17 27 THR B C 1
ATOM 739 O O . THR B 2 27 ? -12.086 6.015 35.659 1.00 49.69 27 THR B O 1
ATOM 743 N N . VAL B 2 28 ? -10.281 4.756 35.181 1.00 52.40 28 VAL B N 1
ATOM 744 C CA . VAL B 2 28 ? -10.474 3.878 36.331 1.00 55.25 28 VAL B CA 1
ATOM 745 C C . VAL B 2 28 ? -10.443 4.684 37.631 1.00 61.11 28 VAL B C 1
ATOM 746 O O . VAL B 2 28 ? -11.256 4.462 38.536 1.00 58.40 28 VAL B O 1
ATOM 750 N N . GLU B 2 29 ? -9.535 5.658 37.732 1.00 59.44 29 GLU B N 1
ATOM 751 C CA . GLU B 2 29 ? -9.340 6.418 38.960 1.00 62.48 29 GLU B CA 1
ATOM 752 C C . GLU B 2 29 ? -10.327 7.565 39.116 1.00 67.61 29 GLU B C 1
ATOM 753 O O . GLU B 2 29 ? -10.337 8.220 40.161 1.00 67.48 29 GLU B O 1
ATOM 759 N N . ALA B 2 30 ? -11.154 7.830 38.113 1.00 60.32 30 ALA B N 1
ATOM 760 C CA . ALA B 2 30 ? -12.143 8.893 38.216 1.00 56.19 30 ALA B CA 1
ATOM 761 C C . ALA B 2 30 ? -13.543 8.368 38.526 1.00 55.70 30 ALA B C 1
ATOM 762 O O . ALA B 2 30 ? -14.221 8.885 39.428 1.00 55.70 30 ALA B O 1
ATOM 764 N N . ILE B 2 31 ? -13.992 7.330 37.816 1.00 54.58 31 ILE B N 1
ATOM 765 C CA . ILE B 2 31 ? -15.374 6.882 37.886 1.00 52.32 31 ILE B CA 1
ATOM 766 C C . ILE B 2 31 ? -15.514 5.469 38.428 1.00 52.11 31 ILE B C 1
ATOM 767 O O . ILE B 2 31 ? -16.635 5.065 38.766 1.00 50.06 31 ILE B O 1
ATOM 772 N N . GLY B 2 32 ? -14.431 4.698 38.511 1.00 57.08 32 GLY B N 1
ATOM 773 C CA . GLY B 2 32 ? -14.517 3.350 39.030 1.00 59.36 32 GLY B CA 1
ATOM 774 C C . GLY B 2 32 ? -14.911 2.299 38.020 1.00 59.92 32 GLY B C 1
ATOM 775 O O . GLY B 2 32 ? -15.545 1.306 38.392 1.00 57.07 32 GLY B O 1
ATOM 776 N N . ALA B 2 33 ? -14.579 2.490 36.756 1.00 56.72 33 ALA B N 1
ATOM 777 C CA . ALA B 2 33 ? -14.844 1.451 35.765 1.00 56.82 33 ALA B CA 1
ATOM 778 C C . ALA B 2 33 ? -13.796 0.348 35.879 1.00 56.93 33 ALA B C 1
ATOM 779 O O . ALA B 2 33 ? -12.621 0.635 36.130 1.00 54.74 33 ALA B O 1
ATOM 781 N N . PRO B 2 34 ? -14.185 -0.915 35.696 1.00 59.20 34 PRO B N 1
ATOM 782 C CA . PRO B 2 34 ? -13.181 -1.981 35.624 1.00 55.85 34 PRO B CA 1
ATOM 783 C C . PRO B 2 34 ? -12.197 -1.694 34.502 1.00 57.14 34 PRO B C 1
ATOM 784 O O . PRO B 2 34 ? -12.594 -1.329 33.390 1.00 56.89 34 PRO B O 1
ATOM 788 N N . ILE B 2 35 ? -10.903 -1.853 34.806 1.00 53.69 35 ILE B N 1
ATOM 789 C CA . ILE B 2 35 ? -9.861 -1.507 33.842 1.00 53.16 35 ILE B CA 1
ATOM 790 C C . ILE B 2 35 ? -10.011 -2.320 32.564 1.00 57.64 35 ILE B C 1
ATOM 791 O O . ILE B 2 35 ? -9.668 -1.842 31.476 1.00 57.94 35 ILE B O 1
ATOM 796 N N . ASP B 2 36 ? -10.547 -3.540 32.666 1.00 56.89 36 ASP B N 1
ATOM 797 C CA . ASP B 2 36 ? -10.707 -4.400 31.499 1.00 57.24 36 ASP B CA 1
ATOM 798 C C . ASP B 2 36 ? -11.732 -3.855 30.511 1.00 52.86 36 ASP B C 1
ATOM 799 O O . ASP B 2 36 ? -11.742 -4.268 29.347 1.00 57.26 36 ASP B O 1
ATOM 804 N N . SER B 2 37 ? -12.599 -2.953 30.955 1.00 52.00 37 SER B N 1
ATOM 805 C CA . SER B 2 37 ? -13.651 -2.385 30.134 1.00 55.42 37 SER B CA 1
ATOM 806 C C . SER B 2 37 ? -13.236 -1.100 29.431 1.00 55.03 37 SER B C 1
ATOM 807 O O . SER B 2 37 ? -14.013 -0.588 28.617 1.00 54.61 37 SER B O 1
ATOM 810 N N . VAL B 2 38 ? -12.047 -0.573 29.719 1.00 51.40 38 VAL B N 1
ATOM 811 C CA . VAL B 2 38 ? -11.633 0.741 29.231 1.00 50.91 38 VAL B CA 1
ATOM 812 C C . VAL B 2 38 ? -10.830 0.587 27.942 1.00 49.60 38 VAL B C 1
ATOM 813 O O . VAL B 2 38 ? -9.738 0.004 27.941 1.00 49.56 38 VAL B O 1
ATOM 817 N N . ARG B 2 39 ? -11.359 1.126 26.846 1.00 44.74 39 ARG B N 1
ATOM 818 C CA . ARG B 2 39 ? -10.643 1.181 25.573 1.00 47.17 39 ARG B CA 1
ATOM 819 C C . ARG B 2 39 ? -10.174 2.600 25.298 1.00 42.48 39 ARG B C 1
ATOM 820 O O . ARG B 2 39 ? -10.967 3.541 25.349 1.00 44.10 39 ARG B O 1
ATOM 828 N N . VAL B 2 40 ? -8.892 2.740 24.997 1.00 46.64 40 VAL B N 1
ATOM 829 C CA . VAL B 2 40 ? -8.294 4.014 24.631 1.00 43.58 40 VAL B CA 1
ATOM 830 C C . VAL B 2 40 ? -7.608 3.841 23.286 1.00 51.19 40 VAL B C 1
ATOM 831 O O . VAL B 2 40 ? -6.925 2.836 23.052 1.00 47.05 40 VAL B O 1
ATOM 835 N N . TRP B 2 41 ? -7.808 4.808 22.389 1.00 45.88 41 TRP B N 1
ATOM 836 C CA . TRP B 2 41 ? -6.990 4.870 21.191 1.00 46.59 41 TRP B CA 1
ATOM 837 C C . TRP B 2 41 ? -6.704 6.318 20.824 1.00 46.07 41 TRP B C 1
ATOM 838 O O . TRP B 2 41 ? -7.486 7.230 21.109 1.00 44.14 41 TRP B O 1
ATOM 849 N N . LEU B 2 42 ? -5.550 6.516 20.205 1.00 45.25 42 LEU B N 1
ATOM 850 C CA . LEU B 2 42 ? -5.142 7.826 19.734 1.00 46.53 42 LEU B CA 1
ATOM 851 C C . LEU B 2 42 ? -5.401 7.895 18.240 1.00 44.63 42 LEU B C 1
ATOM 852 O O . LEU B 2 42 ? -5.076 6.959 17.507 1.00 41.94 42 LEU B O 1
ATOM 857 N N . THR B 2 43 ? -6.009 8.985 17.801 1.00 46.18 43 THR B N 1
ATOM 858 C CA . THR B 2 43 ? -6.147 9.294 16.381 1.00 44.15 43 THR B CA 1
ATOM 859 C C . THR B 2 43 ? -5.185 10.433 16.094 1.00 42.33 43 THR B C 1
ATOM 860 O O . THR B 2 43 ? -5.412 11.561 16.545 1.00 42.39 43 THR B O 1
ATOM 864 N N . GLU B 2 44 ? -4.102 10.147 15.378 1.00 41.12 44 GLU B N 1
ATOM 865 C CA . GLU B 2 44 ? -3.143 11.195 15.068 1.00 46.16 44 GLU B CA 1
ATOM 866 C C . GLU B 2 44 ? -3.550 11.897 13.778 1.00 42.23 44 GLU B C 1
ATOM 867 O O . GLU B 2 44 ? -3.878 11.250 12.780 1.00 39.51 44 GLU B O 1
ATOM 873 N N . VAL B 2 45 ? -3.585 13.218 13.825 1.00 40.79 45 VAL B N 1
ATOM 874 C CA . VAL B 2 45 ? -4.017 14.038 12.700 1.00 41.19 45 VAL B CA 1
ATOM 875 C C . VAL B 2 45 ? -2.771 14.675 12.090 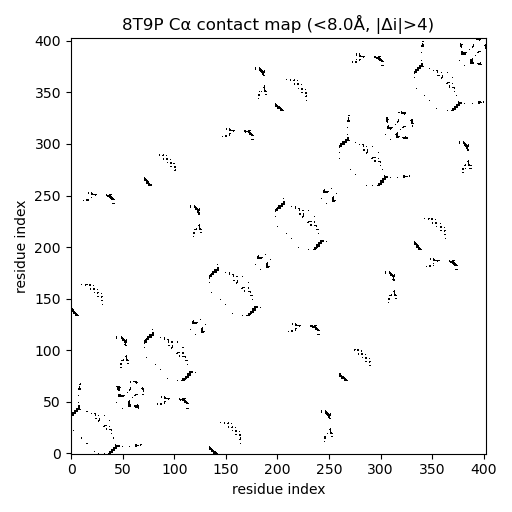1.00 45.63 45 VAL B C 1
ATOM 876 O O . VAL B 2 45 ? -2.025 15.354 12.806 1.00 44.01 45 VAL B O 1
ATOM 880 N N . PRO B 2 46 ? -2.500 14.474 10.801 1.00 45.39 46 PRO B N 1
ATOM 881 C CA . PRO B 2 46 ? -1.388 15.197 10.173 1.00 45.91 46 PRO B CA 1
ATOM 882 C C . PRO B 2 46 ? -1.574 16.695 10.334 1.00 43.83 46 PRO B C 1
ATOM 883 O O . PRO B 2 46 ? -2.695 17.195 10.470 1.00 40.40 46 PRO B O 1
ATOM 887 N N . ALA B 2 47 ? -0.447 17.412 10.355 1.00 44.03 47 ALA B N 1
ATOM 888 C CA . ALA B 2 47 ? -0.502 18.849 10.596 1.00 46.82 47 ALA B CA 1
ATOM 889 C C . ALA B 2 47 ? -1.134 19.596 9.433 1.00 43.76 47 ALA B C 1
ATOM 890 O O . ALA B 2 47 ? -1.620 20.716 9.617 1.00 44.42 47 ALA B O 1
ATOM 892 N N . THR B 2 48 ? -1.150 18.992 8.247 1.00 45.00 48 THR B N 1
ATOM 893 C CA . THR B 2 48 ? -1.842 19.559 7.096 1.00 42.04 48 THR B CA 1
ATOM 894 C C . THR B 2 48 ? -3.358 19.473 7.220 1.00 44.38 48 THR B C 1
ATOM 895 O O . THR B 2 48 ? -4.067 20.011 6.364 1.00 41.92 48 THR B O 1
ATOM 899 N N . GLN B 2 49 ? -3.872 18.840 8.277 1.00 43.12 49 GLN B N 1
ATOM 900 C CA . GLN B 2 49 ? -5.284 18.492 8.367 1.00 39.19 49 GLN B CA 1
ATOM 901 C C . GLN B 2 49 ? -5.949 18.956 9.658 1.00 44.39 49 GLN B C 1
ATOM 902 O O . GLN B 2 49 ? -7.103 18.607 9.901 1.00 42.00 49 GLN B O 1
ATOM 908 N N . PHE B 2 50 ? -5.265 19.716 10.510 1.00 44.88 50 PHE B N 1
ATOM 909 C CA . PHE B 2 50 ? -5.869 20.131 11.773 1.00 46.12 50 PHE B CA 1
ATOM 910 C C . PHE B 2 50 ? -5.711 21.635 11.929 1.00 52.58 50 PHE B C 1
ATOM 911 O O . PHE B 2 50 ? -4.602 22.158 11.866 1.00 50.45 50 PHE B O 1
ATOM 919 N N . GLY B 2 51 ? -6.839 22.318 12.034 1.00 49.85 51 GLY B N 1
ATOM 920 C CA . GLY B 2 51 ? -6.891 23.777 11.971 1.00 47.71 51 GLY B CA 1
ATOM 921 C C . GLY B 2 51 ? -7.249 24.382 13.281 1.00 51.07 51 GLY B C 1
ATOM 922 O O . GLY B 2 51 ? -8.093 23.867 14.032 1.00 49.75 51 GLY B O 1
ATOM 923 N N . ILE B 2 52 ? -6.597 25.495 13.620 1.00 48.33 52 ILE B N 1
ATOM 924 C CA . ILE B 2 52 ? -6.891 26.285 14.801 1.00 48.95 52 ILE B CA 1
ATOM 925 C C . ILE B 2 52 ? -7.199 27.692 14.328 1.00 47.46 52 ILE B C 1
ATOM 926 O O . ILE B 2 52 ? -6.381 28.302 13.631 1.00 44.35 52 ILE B O 1
ATOM 931 N N . GLY B 2 53 ? -8.385 28.191 14.676 1.00 48.13 53 GLY B N 1
ATOM 932 C CA . GLY B 2 53 ? -8.816 29.481 14.183 1.00 47.47 53 GLY B CA 1
ATOM 933 C C . GLY B 2 53 ? -8.802 29.609 12.678 1.00 51.16 53 GLY B C 1
ATOM 934 O O . GLY B 2 53 ? -8.647 30.718 12.163 1.00 46.27 53 GLY B O 1
ATOM 935 N N . GLY B 2 54 ? -8.937 28.498 11.951 1.00 47.58 54 GLY B N 1
ATOM 936 C CA . GLY B 2 54 ? -9.017 28.540 10.510 1.00 45.57 54 GLY B CA 1
ATOM 937 C C . GLY B 2 54 ? -7.719 28.304 9.770 1.00 50.41 54 GLY B C 1
ATOM 938 O O . GLY B 2 54 ? -7.741 28.232 8.536 1.00 46.81 54 GLY B O 1
ATOM 939 N N . LYS B 2 55 ? -6.595 28.194 10.470 1.00 52.11 55 LYS B N 1
ATOM 940 C CA . LYS B 2 55 ? -5.302 27.950 9.843 1.00 55.07 55 LYS B CA 1
ATOM 941 C C . LYS B 2 55 ? -4.821 26.560 10.219 1.00 48.87 55 LYS B C 1
ATOM 942 O O . LYS B 2 55 ? -5.027 26.119 11.354 1.00 53.59 55 LYS B O 1
ATOM 948 N N . THR B 2 56 ? -4.173 25.871 9.282 1.00 48.57 56 THR B N 1
ATOM 949 C CA . THR B 2 56 ? -3.621 24.565 9.616 1.00 53.45 56 THR B CA 1
ATOM 950 C C . THR B 2 56 ? -2.406 24.717 10.529 1.00 59.23 56 THR B C 1
ATOM 951 O O . THR B 2 56 ? -1.713 25.741 10.520 1.00 60.88 56 THR B O 1
ATOM 955 N N . VAL B 2 57 ? -2.168 23.687 11.344 1.00 53.64 57 VAL B N 1
ATOM 956 C CA . VAL B 2 57 ? -0.974 23.660 12.182 1.00 60.10 57 VAL B CA 1
ATOM 957 C C . VAL B 2 57 ? 0.277 23.733 11.315 1.00 59.40 57 VAL B C 1
ATOM 958 O O . VAL B 2 57 ? 1.261 24.393 11.672 1.00 63.42 57 VAL B O 1
ATOM 962 N N . ALA B 2 58 ? 0.246 23.082 10.151 1.00 56.10 58 ALA B N 1
ATOM 963 C CA . ALA B 2 58 ? 1.365 23.160 9.217 1.00 59.42 58 ALA B CA 1
ATOM 964 C C . ALA B 2 58 ? 1.606 24.592 8.750 1.00 64.13 58 ALA B C 1
ATOM 965 O O . ALA B 2 58 ? 2.756 25.042 8.679 1.00 67.43 58 ALA B O 1
ATOM 967 N N . ALA B 2 59 ? 0.534 25.328 8.437 1.00 60.82 59 ALA B N 1
ATOM 968 C CA . ALA B 2 59 ? 0.689 26.686 7.925 1.00 61.51 59 ALA B CA 1
ATOM 969 C C . ALA B 2 59 ? 1.191 27.637 9.007 1.00 68.94 59 ALA B C 1
ATOM 970 O O . ALA B 2 59 ? 2.063 28.474 8.746 1.00 72.74 59 ALA B O 1
ATOM 972 N N . ILE B 2 60 ? 0.633 27.535 10.217 1.00 67.29 60 ILE B N 1
ATOM 973 C CA . ILE B 2 60 ? 1.127 28.304 11.360 1.00 69.03 60 ILE B CA 1
ATOM 974 C C . ILE B 2 60 ? 2.634 28.124 11.500 1.00 74.56 60 ILE B C 1
ATOM 975 O O . ILE B 2 60 ? 3.388 29.091 11.669 1.00 78.96 60 ILE B O 1
ATOM 980 N N . ALA B 2 61 ? 3.095 26.877 11.407 1.00 73.49 61 ALA B N 1
ATOM 981 C CA . ALA B 2 61 ? 4.513 26.535 11.491 1.00 75.61 61 ALA B CA 1
ATOM 982 C C . ALA B 2 61 ? 5.256 26.717 10.170 1.00 77.45 61 ALA B C 1
ATOM 983 O O . ALA B 2 61 ? 6.096 25.889 9.808 1.00 81.66 61 ALA B O 1
ATOM 985 N N . ALA B 2 62 ? 4.963 27.783 9.426 1.00 78.00 62 ALA B N 1
ATOM 986 C CA . ALA B 2 62 ? 5.740 28.134 8.246 1.00 81.66 62 ALA B CA 1
ATOM 987 C C . ALA B 2 62 ? 6.824 29.165 8.541 1.00 84.48 62 ALA B C 1
ATOM 988 O O . ALA B 2 62 ? 7.662 29.429 7.670 1.00 85.02 62 ALA B O 1
ATOM 990 N N . GLY B 2 63 ? 6.828 29.743 9.741 1.00 84.98 63 GLY B N 1
ATOM 991 C CA . GLY B 2 63 ? 7.837 30.711 10.134 1.00 81.48 63 GLY B CA 1
ATOM 992 C C . GLY B 2 63 ? 7.963 30.826 11.640 1.00 77.56 63 GLY B C 1
ATOM 993 O O . GLY B 2 63 ? 7.198 30.210 12.379 1.00 73.45 63 GLY B O 1
ATOM 994 N N . PRO C 2 1 ? -13.021 -4.311 18.042 1.00 43.44 1 PRO C N 1
ATOM 995 C CA . PRO C 2 1 ? -13.794 -3.457 17.131 1.00 41.86 1 PRO C CA 1
ATOM 996 C C . PRO C 2 1 ? -14.812 -2.587 17.853 1.00 42.16 1 PRO C C 1
ATOM 997 O O . PRO C 2 1 ? -15.469 -3.023 18.813 1.00 36.34 1 PRO C O 1
ATOM 1001 N N . ASN C 2 2 ? -14.921 -1.352 17.376 1.00 34.99 2 ASN C N 1
ATOM 1002 C CA . ASN C 2 2 ? -15.903 -0.390 17.857 1.00 39.89 2 ASN C CA 1
ATOM 1003 C C . ASN C 2 2 ? -16.729 0.046 16.666 1.00 36.17 2 ASN C C 1
ATOM 1004 O O . ASN C 2 2 ? -16.167 0.515 15.671 1.00 36.01 2 ASN C O 1
ATOM 1009 N N . ILE C 2 3 ? -18.044 -0.134 16.757 1.00 34.20 3 ILE C N 1
ATOM 1010 C CA . ILE C 2 3 ? -18.963 0.226 15.689 1.00 34.53 3 ILE C CA 1
ATOM 1011 C C . ILE C 2 3 ? -19.888 1.296 16.246 1.00 31.61 3 ILE C C 1
ATOM 1012 O O . ILE C 2 3 ? -20.724 1.001 17.103 1.00 31.65 3 ILE C O 1
ATOM 1017 N N . GLU C 2 4 ? -19.796 2.518 15.719 1.00 27.80 4 GLU C N 1
ATOM 1018 C CA . GLU C 2 4 ? -20.755 3.570 16.037 1.00 29.36 4 GLU C CA 1
ATOM 1019 C C . GLU C 2 4 ? -21.662 3.816 14.836 1.00 27.12 4 GLU C C 1
ATOM 1020 O O . GLU C 2 4 ? -21.185 4.166 13.755 1.00 29.94 4 GLU C O 1
ATOM 1026 N N . MET C 2 5 ? -22.966 3.705 15.032 1.00 29.09 5 MET C N 1
ATOM 1027 C CA . MET C 2 5 ? -23.910 4.037 13.973 1.00 26.24 5 MET C CA 1
ATOM 1028 C C . MET C 2 5 ? -24.732 5.263 14.339 1.00 28.66 5 MET C C 1
ATOM 1029 O O . MET C 2 5 ? -25.465 5.249 15.337 1.00 28.49 5 MET C O 1
ATOM 1034 N N . PHE C 2 6 ? -24.637 6.303 13.514 1.00 25.88 6 PHE C N 1
ATOM 1035 C CA . PHE C 2 6 ? -25.488 7.473 13.680 1.00 28.05 6 PHE C CA 1
ATOM 1036 C C . PHE C 2 6 ? -26.835 7.200 13.039 1.00 30.99 6 PHE C C 1
ATOM 1037 O O . PHE C 2 6 ? -26.911 6.797 11.875 1.00 34.27 6 PHE C O 1
ATOM 1045 N N . VAL C 2 7 ? -27.898 7.376 13.810 1.00 28.65 7 VAL C N 1
ATOM 1046 C CA . VAL C 2 7 ? -29.248 7.129 13.333 1.00 29.59 7 VAL C CA 1
ATOM 1047 C C . VAL C 2 7 ? -30.097 8.349 13.637 1.00 32.57 7 VAL C C 1
ATOM 1048 O O . VAL C 2 7 ? -29.866 9.066 14.613 1.00 34.21 7 VAL C O 1
ATOM 1052 N N . VAL C 2 8 ? -31.074 8.608 12.776 1.00 34.22 8 VAL C N 1
ATOM 1053 C CA . VAL C 2 8 ? -32.045 9.641 13.097 1.00 33.45 8 VAL C CA 1
ATOM 1054 C C . VAL C 2 8 ? -32.972 9.122 14.188 1.00 35.35 8 VAL C C 1
ATOM 1055 O O . VAL C 2 8 ? -33.321 7.933 14.224 1.00 31.85 8 VAL C O 1
ATOM 1059 N N . GLU C 2 9 ? -33.340 10.009 15.109 1.00 35.07 9 GLU C N 1
ATOM 1060 C CA . GLU C 2 9 ? -34.355 9.702 16.102 1.00 35.91 9 GLU C CA 1
ATOM 1061 C C . GLU C 2 9 ? -35.606 9.139 15.445 1.00 35.03 9 GLU C C 1
ATOM 1062 O O . GLU C 2 9 ? -36.024 9.586 14.371 1.00 37.04 9 GLU C O 1
ATOM 1068 N N . GLY C 2 10 ? -36.210 8.152 16.093 1.00 35.00 10 GLY C N 1
ATOM 1069 C CA . GLY C 2 10 ? -37.438 7.606 15.550 1.00 33.98 10 GLY C CA 1
ATOM 1070 C C . GLY C 2 10 ? -37.551 6.095 15.617 1.00 36.02 10 GLY C C 1
ATOM 1071 O O . GLY C 2 10 ? -38.655 5.569 15.513 1.00 38.07 10 GLY C O 1
ATOM 1072 N N . TYR C 2 11 ? -36.438 5.384 15.784 1.00 34.34 11 TYR C N 1
ATOM 1073 C CA . TYR C 2 11 ? -36.490 3.931 15.861 1.00 35.54 11 TYR C CA 1
ATOM 1074 C C . TYR C 2 11 ? -36.916 3.498 17.258 1.00 35.56 11 TYR C C 1
ATOM 1075 O O . TYR C 2 11 ? -36.509 4.091 18.260 1.00 34.38 11 TYR C O 1
ATOM 1084 N N . SER C 2 12 ? -37.743 2.458 17.321 1.00 34.52 12 SER C N 1
ATOM 1085 C CA . SER C 2 12 ? -38.170 1.941 18.608 1.00 37.12 12 SER C CA 1
ATOM 1086 C C . SER C 2 12 ? -37.010 1.244 19.315 1.00 38.76 12 SER C C 1
ATOM 1087 O O . SER C 2 12 ? -35.966 0.932 18.724 1.00 35.51 12 SER C O 1
ATOM 1090 N N . ASP C 2 13 ? -37.206 1.002 20.614 1.00 39.96 13 ASP C N 1
ATOM 1091 C CA . ASP C 2 13 ? -36.214 0.267 21.387 1.00 39.99 13 ASP C CA 1
ATOM 1092 C C . ASP C 2 13 ? -36.011 -1.139 20.843 1.00 34.00 13 ASP C C 1
ATOM 1093 O O . ASP C 2 13 ? -34.889 -1.656 20.848 1.00 35.29 13 ASP C O 1
ATOM 1098 N N . GLN C 2 14 ? -37.085 -1.783 20.385 1.00 36.95 14 GLN C N 1
ATOM 1099 C CA . GLN C 2 14 ? -36.940 -3.101 19.773 1.00 39.56 14 GLN C CA 1
ATOM 1100 C C . GLN C 2 14 ? -36.099 -3.031 18.503 1.00 38.34 14 GLN C C 1
ATOM 1101 O O . GLN C 2 14 ? -35.228 -3.884 18.270 1.00 37.75 14 GLN C O 1
ATOM 1107 N N . GLN C 2 15 ? -36.352 -2.028 17.659 1.00 35.54 15 GLN C N 1
ATOM 1108 C CA . GLN C 2 15 ? -35.535 -1.865 16.459 1.00 36.57 15 GLN C CA 1
ATOM 1109 C C . GLN C 2 15 ? -34.072 -1.628 16.817 1.00 34.34 15 GLN C C 1
ATOM 1110 O O . GLN C 2 15 ? -33.170 -2.220 16.209 1.00 35.39 15 GLN C O 1
ATOM 1116 N N . LYS C 2 16 ? -33.816 -0.775 17.815 1.00 32.53 16 LYS C N 1
ATOM 1117 C CA . LYS C 2 16 ? -32.437 -0.500 18.201 1.00 36.38 16 LYS C CA 1
ATOM 1118 C C . LYS C 2 16 ? -31.763 -1.749 18.740 1.00 36.91 16 LYS C C 1
ATOM 1119 O O . LYS C 2 16 ? -30.602 -2.036 18.406 1.00 32.54 16 LYS C O 1
ATOM 1125 N N . GLU C 2 17 ? -32.474 -2.501 19.585 1.00 37.75 17 GLU C N 1
ATOM 1126 C CA . GLU C 2 17 ? -31.956 -3.787 20.035 1.00 37.11 17 GLU C CA 1
ATOM 1127 C C . GLU C 2 17 ? -31.620 -4.691 18.853 1.00 33.74 17 GLU C C 1
ATOM 1128 O O . GLU C 2 17 ? -30.552 -5.315 18.817 1.00 32.35 17 GLU C O 1
ATOM 1134 N N . ALA C 2 18 ? -32.524 -4.782 17.875 1.00 32.57 18 ALA C N 1
ATOM 1135 C CA . ALA C 2 18 ? -32.253 -5.634 16.723 1.00 33.88 18 ALA C CA 1
ATOM 1136 C C . ALA C 2 18 ? -31.041 -5.133 15.941 1.00 36.79 18 ALA C C 1
ATOM 1137 O O . ALA C 2 18 ? -30.212 -5.928 15.475 1.00 32.93 18 ALA C O 1
ATOM 1139 N N . LEU C 2 19 ? -30.927 -3.807 15.784 1.00 32.13 19 LEU C N 1
ATOM 1140 C CA . LEU C 2 19 ? -29.814 -3.231 15.031 1.00 31.36 19 LEU C CA 1
ATOM 1141 C C . LEU C 2 19 ? -28.482 -3.490 15.720 1.00 26.89 19 LEU C C 1
ATOM 1142 O O . LEU C 2 19 ? -27.506 -3.869 15.069 1.00 30.06 19 LEU C O 1
ATOM 1147 N N . VAL C 2 20 ? -28.422 -3.290 17.042 1.00 32.49 20 VAL C N 1
ATOM 1148 C CA . VAL C 2 20 ? -27.183 -3.533 17.775 1.00 31.43 20 VAL C CA 1
ATOM 1149 C C . VAL C 2 20 ? -26.738 -4.980 17.593 1.00 31.44 20 VAL C C 1
ATOM 1150 O O . VAL C 2 20 ? -25.549 -5.259 17.379 1.00 30.15 20 VAL C O 1
ATOM 1154 N N . GLY C 2 21 ? -27.681 -5.922 17.676 1.00 31.33 21 GLY C N 1
ATOM 1155 C CA . GLY C 2 21 ? -27.319 -7.324 17.501 1.00 33.91 21 GLY C CA 1
ATOM 1156 C C . GLY C 2 21 ? -26.873 -7.631 16.080 1.00 32.67 21 GLY C C 1
ATOM 1157 O O . GLY C 2 21 ? -25.889 -8.347 15.869 1.00 32.69 21 GLY C O 1
ATOM 1158 N N . ALA C 2 22 ? -27.567 -7.074 15.082 1.00 30.89 22 ALA C N 1
ATOM 1159 C CA . ALA C 2 22 ? -27.195 -7.411 13.708 1.00 33.09 22 ALA C CA 1
ATOM 1160 C C . ALA C 2 22 ? -25.861 -6.785 13.312 1.00 32.96 22 ALA C C 1
ATOM 1161 O O . ALA C 2 22 ? -25.092 -7.400 12.560 1.00 30.61 22 ALA C O 1
ATOM 1163 N N . LEU C 2 23 ? -25.553 -5.586 13.818 1.00 28.59 23 LEU C N 1
ATOM 1164 C CA . LEU C 2 23 ? -24.243 -5.001 13.542 1.00 29.74 23 LEU C CA 1
ATOM 1165 C C . LEU C 2 23 ? -23.140 -5.800 14.221 1.00 29.31 23 LEU C C 1
ATOM 1166 O O . LEU C 2 23 ? -22.029 -5.929 13.687 1.00 28.69 23 LEU C O 1
ATOM 1171 N N . THR C 2 24 ? -23.412 -6.315 15.418 1.00 29.83 24 THR C N 1
ATOM 1172 C CA . THR C 2 24 ? -22.426 -7.142 16.106 1.00 32.33 24 THR C CA 1
ATOM 1173 C C . THR C 2 24 ? -22.173 -8.428 15.332 1.00 31.84 24 THR C C 1
ATOM 1174 O O . THR C 2 24 ? -21.023 -8.803 15.077 1.00 34.55 24 THR C O 1
ATOM 1178 N N . GLN C 2 25 ? -23.244 -9.110 14.930 1.00 32.82 25 GLN C N 1
ATOM 1179 C CA . GLN C 2 25 ? -23.074 -10.364 14.200 1.00 35.17 25 GLN C CA 1
ATOM 1180 C C . GLN C 2 25 ? -22.406 -10.139 12.852 1.00 38.61 25 GLN C C 1
ATOM 1181 O O . GLN C 2 25 ? -21.552 -10.936 12.435 1.00 35.57 25 GLN C O 1
ATOM 1187 N N . ALA C 2 26 ? -22.764 -9.046 12.160 1.00 35.31 26 ALA C N 1
ATOM 1188 C CA . ALA C 2 26 ? -22.091 -8.726 10.903 1.00 33.57 26 ALA C CA 1
ATOM 1189 C C . ALA C 2 26 ? -20.588 -8.610 11.110 1.00 33.75 26 ALA C C 1
ATOM 1190 O O . ALA C 2 26 ? -19.803 -9.085 10.287 1.00 34.37 26 ALA C O 1
ATOM 1192 N N . THR C 2 27 ? -20.173 -7.996 12.220 1.00 30.30 27 THR C N 1
ATOM 1193 C CA . THR C 2 27 ? -18.750 -7.817 12.492 1.00 34.22 27 THR C CA 1
ATOM 1194 C C . THR C 2 27 ? -18.067 -9.148 12.803 1.00 38.56 27 THR C C 1
ATOM 1195 O O . THR C 2 27 ? -16.955 -9.411 12.327 1.00 36.56 27 THR C O 1
ATOM 1199 N N . VAL C 2 28 ? -18.708 -9.989 13.617 1.00 38.41 28 VAL C N 1
ATOM 1200 C CA . VAL C 2 28 ? -18.138 -11.300 13.932 1.00 40.64 28 VAL C CA 1
ATOM 1201 C C . VAL C 2 28 ? -17.900 -12.090 12.652 1.00 40.85 28 VAL C C 1
ATOM 1202 O O . VAL C 2 28 ? -16.807 -12.618 12.424 1.00 45.65 28 VAL C O 1
ATOM 1206 N N . GLU C 2 29 ? -18.902 -12.137 11.774 1.00 40.42 29 GLU C N 1
ATOM 1207 C CA . GLU C 2 29 ? -18.787 -12.959 10.575 1.00 42.02 29 GLU C CA 1
ATOM 1208 C C . GLU C 2 29 ? -17.817 -12.365 9.560 1.00 45.56 29 GLU C C 1
ATOM 1209 O O . GLU C 2 29 ? -17.088 -13.109 8.888 1.00 44.40 29 GLU C O 1
ATOM 1215 N N . ALA C 2 30 ? -17.791 -11.038 9.410 1.00 38.10 30 ALA C N 1
ATOM 1216 C CA . ALA C 2 30 ? -17.017 -10.478 8.305 1.00 38.83 30 ALA C CA 1
ATOM 1217 C C . ALA C 2 30 ? -15.515 -10.551 8.566 1.00 41.82 30 ALA C C 1
ATOM 1218 O O . ALA C 2 30 ? -14.731 -10.791 7.637 1.00 41.40 30 ALA C O 1
ATOM 1220 N N . ILE C 2 31 ? -15.085 -10.324 9.807 1.00 36.15 31 ILE C N 1
ATOM 1221 C CA . ILE C 2 31 ? -13.666 -10.280 10.133 1.00 40.56 31 ILE C CA 1
ATOM 1222 C C . ILE C 2 31 ? -13.273 -11.304 11.185 1.00 45.47 31 ILE C C 1
ATOM 1223 O O . ILE C 2 31 ? -12.109 -11.339 11.588 1.00 49.37 31 ILE C O 1
ATOM 1228 N N . GLY C 2 32 ? -14.206 -12.130 11.652 1.00 43.15 32 GLY C N 1
ATOM 1229 C CA . GLY C 2 32 ? -13.862 -13.162 12.614 1.00 45.97 32 GLY C CA 1
ATOM 1230 C C . GLY C 2 32 ? -13.482 -12.661 13.984 1.00 48.99 32 GLY C C 1
ATOM 1231 O O . GLY C 2 32 ? -12.668 -13.293 14.656 1.00 55.43 32 GLY C O 1
ATOM 1232 N N . ALA C 2 33 ? -14.047 -11.544 14.424 1.00 50.69 33 ALA C N 1
ATOM 1233 C CA . ALA C 2 33 ? -13.742 -11.054 15.763 1.00 44.01 33 ALA C CA 1
ATOM 1234 C C . ALA C 2 33 ? -14.636 -11.742 16.802 1.00 47.16 33 ALA C C 1
ATOM 1235 O O . ALA C 2 33 ? -15.840 -11.907 16.579 1.00 48.04 33 ALA C O 1
ATOM 1237 N N . PRO C 2 34 ? -14.078 -12.166 17.934 1.00 47.32 34 PRO C N 1
ATOM 1238 C CA . PRO C 2 34 ? -14.919 -12.730 18.998 1.00 51.25 34 PRO C CA 1
ATOM 1239 C C . PRO C 2 34 ? -15.965 -11.727 19.455 1.00 47.62 34 PRO C C 1
ATOM 1240 O O . PRO C 2 34 ? -15.678 -10.540 19.633 1.00 50.07 34 PRO C O 1
ATOM 1244 N N . ILE C 2 35 ? -17.186 -12.232 19.660 1.00 45.25 35 ILE C N 1
ATOM 1245 C CA . ILE C 2 35 ? -18.341 -11.365 19.882 1.00 47.09 35 ILE C CA 1
ATOM 1246 C C . ILE C 2 35 ? -18.146 -10.473 21.106 1.00 50.14 35 ILE C C 1
ATOM 1247 O O . ILE C 2 35 ? -18.531 -9.302 21.096 1.00 49.31 35 ILE C O 1
ATOM 1252 N N . ASP C 2 36 ? -17.532 -10.992 22.163 1.00 49.97 36 ASP C N 1
ATOM 1253 C CA . ASP C 2 36 ? -17.283 -10.184 23.357 1.00 50.41 36 ASP C CA 1
ATOM 1254 C C . ASP C 2 36 ? -16.300 -9.045 23.142 1.00 48.20 36 ASP C C 1
ATOM 1255 O O . ASP C 2 36 ? -16.237 -8.140 23.983 1.00 50.45 36 ASP C O 1
ATOM 1260 N N . SER C 2 37 ? -15.539 -9.050 22.050 1.00 46.52 37 SER C N 1
ATOM 1261 C CA . SER C 2 37 ? -14.659 -7.928 21.750 1.00 46.99 37 SER C CA 1
ATOM 1262 C C . SER C 2 37 ? -15.351 -6.812 20.972 1.00 45.29 37 SER C C 1
ATOM 1263 O O . SER C 2 37 ? -14.802 -5.711 20.884 1.00 43.84 37 SER C O 1
ATOM 1266 N N . VAL C 2 38 ? -16.544 -7.055 20.436 1.00 46.95 38 VAL C N 1
ATOM 1267 C CA . VAL C 2 38 ? -17.201 -6.127 19.521 1.00 42.69 38 VAL C CA 1
ATOM 1268 C C . VAL C 2 38 ? -18.102 -5.182 20.313 1.00 41.67 38 VAL C C 1
ATOM 1269 O O . VAL C 2 38 ? -19.127 -5.603 20.862 1.00 42.46 38 VAL C O 1
ATOM 1273 N N . ARG C 2 39 ? -17.738 -3.897 20.363 1.00 36.44 39 ARG C N 1
ATOM 1274 C CA . ARG C 2 39 ? -18.595 -2.881 20.964 1.00 40.47 39 ARG C CA 1
ATOM 1275 C C . ARG C 2 39 ? -19.359 -2.163 19.862 1.00 35.52 39 ARG C C 1
ATOM 1276 O O . ARG C 2 39 ? -18.746 -1.551 18.984 1.00 34.11 39 ARG C O 1
ATOM 1284 N N . VAL C 2 40 ? -20.684 -2.176 19.958 1.00 33.23 40 VAL C N 1
ATOM 1285 C CA . VAL C 2 40 ? -21.559 -1.475 19.032 1.00 37.18 40 VAL C CA 1
ATOM 1286 C C . VAL C 2 40 ? -22.436 -0.530 19.825 1.00 38.00 40 VAL C C 1
ATOM 1287 O O . VAL C 2 40 ? -22.974 -0.897 20.877 1.00 38.09 40 VAL C O 1
ATOM 1291 N N . TRP C 2 41 ? -22.571 0.696 19.330 1.00 34.40 41 TRP C N 1
ATOM 1292 C CA . TRP C 2 41 ? -23.544 1.599 19.911 1.00 34.90 41 TRP C CA 1
ATOM 1293 C C . TRP C 2 41 ? -24.111 2.500 18.829 1.00 33.28 41 TRP C C 1
ATOM 1294 O O . TRP C 2 41 ? -23.463 2.754 17.812 1.00 33.10 41 TRP C O 1
ATOM 1305 N N . LEU C 2 42 ? -25.336 2.963 19.066 1.00 26.95 42 LEU C N 1
ATOM 1306 C CA . LEU C 2 42 ? -26.013 3.924 18.221 1.00 34.13 42 LEU C CA 1
ATOM 1307 C C . LEU C 2 42 ? -25.902 5.301 18.851 1.00 33.96 42 LEU C C 1
ATOM 1308 O O . LEU C 2 42 ? -26.091 5.450 20.062 1.00 30.53 42 LEU C O 1
ATOM 1313 N N . THR C 2 43 ? -25.586 6.295 18.017 1.00 29.32 43 THR C N 1
ATOM 1314 C CA . THR C 2 43 ? -25.651 7.707 18.368 1.00 26.49 43 THR C CA 1
ATOM 1315 C C . THR C 2 43 ? -26.883 8.281 17.681 1.00 35.41 43 THR C C 1
ATOM 1316 O O . THR C 2 43 ? -26.927 8.399 16.450 1.00 30.97 43 THR C O 1
ATOM 1320 N N . GLU C 2 44 ? -27.894 8.617 18.469 1.00 27.18 44 GLU C N 1
ATOM 1321 C CA . GLU C 2 44 ? -29.161 9.046 17.914 1.00 33.27 44 GLU C CA 1
ATOM 1322 C C . GLU C 2 44 ? -29.123 10.556 17.719 1.00 37.62 44 GLU C C 1
ATOM 1323 O O . GLU C 2 44 ? -28.686 11.285 18.612 1.00 33.13 44 GLU C O 1
ATOM 1329 N N . VAL C 2 45 ? -29.561 11.005 16.549 1.00 30.89 45 VAL C N 1
ATOM 1330 C CA . VAL C 2 45 ? -29.498 12.394 16.111 1.00 36.80 45 VAL C CA 1
ATOM 1331 C C . VAL C 2 45 ? -30.932 12.870 15.919 1.00 31.48 45 VAL C C 1
ATOM 1332 O O . VAL C 2 45 ? -31.674 12.272 15.136 1.00 33.00 45 VAL C O 1
ATOM 1336 N N . PRO C 2 46 ? -31.367 13.958 16.543 1.00 34.38 46 PRO C N 1
ATOM 1337 C CA . PRO C 2 46 ? -32.661 14.525 16.143 1.00 32.45 46 PRO C CA 1
ATOM 1338 C C . PRO C 2 46 ? -32.659 14.901 14.666 1.00 28.94 46 PRO C C 1
ATOM 1339 O O . PRO C 2 46 ? -31.620 15.214 14.081 1.00 32.09 46 PRO C O 1
ATOM 1343 N N . ALA C 2 47 ? -33.835 14.796 14.044 1.00 31.19 47 ALA C N 1
ATOM 1344 C CA . ALA C 2 47 ? -33.950 14.978 12.600 1.00 32.26 47 ALA C CA 1
ATOM 1345 C C . ALA C 2 47 ? -33.606 16.401 12.167 1.00 31.11 47 ALA C C 1
ATOM 1346 O O . ALA C 2 47 ? -33.250 16.616 11.003 1.00 32.78 47 ALA C O 1
ATOM 1348 N N . THR C 2 48 ? -33.710 17.373 13.076 1.00 29.31 48 THR C N 1
ATOM 1349 C CA . THR C 2 48 ? -33.255 18.744 12.849 1.00 32.97 48 THR C CA 1
ATOM 1350 C C . THR C 2 48 ? -31.744 18.883 12.896 1.00 32.52 48 THR C C 1
ATOM 1351 O O . THR C 2 48 ? -31.236 19.991 12.665 1.00 33.38 48 THR C O 1
ATOM 1355 N N . GLN C 2 49 ? -31.010 17.808 13.205 1.00 30.01 49 GLN C N 1
ATOM 1356 C CA . GLN C 2 49 ? -29.560 17.877 13.346 1.00 27.64 49 GLN C CA 1
ATOM 1357 C C . GLN C 2 49 ? -28.830 16.940 12.397 1.00 25.65 49 GLN C C 1
ATOM 1358 O O . GLN C 2 49 ? -27.611 16.770 12.529 1.00 26.39 49 GLN C O 1
ATOM 1364 N N . PHE C 2 50 ? -29.542 16.306 11.469 1.00 25.61 50 PHE C N 1
ATOM 1365 C CA . PHE C 2 50 ? -28.955 15.397 10.496 1.00 27.38 50 PHE C CA 1
ATOM 1366 C C . PHE C 2 50 ? -29.204 16.016 9.128 1.00 25.86 50 PHE C C 1
ATOM 1367 O O . PHE C 2 50 ? -30.359 16.171 8.724 1.00 29.45 50 PHE C O 1
ATOM 1375 N N . GLY C 2 51 ? -28.131 16.367 8.422 1.00 27.01 51 GLY C N 1
ATOM 1376 C CA . GLY C 2 51 ? -28.219 17.050 7.137 1.00 23.06 51 GLY C CA 1
ATOM 1377 C C . GLY C 2 51 ? -27.794 16.153 5.986 1.00 25.94 51 GLY C C 1
ATOM 1378 O O . GLY C 2 51 ? -26.772 15.469 6.060 1.00 24.68 51 GLY C O 1
ATOM 1379 N N . ILE C 2 52 ? -28.577 16.178 4.918 1.00 27.09 52 ILE C N 1
ATOM 1380 C CA . ILE C 2 52 ? -28.241 15.517 3.665 1.00 27.76 52 ILE C CA 1
ATOM 1381 C C . ILE C 2 52 ? -28.351 16.563 2.563 1.00 25.83 52 ILE C C 1
ATOM 1382 O O . ILE C 2 52 ? -29.411 17.173 2.395 1.00 23.92 52 ILE C O 1
ATOM 1387 N N . GLY C 2 53 ? -27.275 16.760 1.805 1.00 26.48 53 GLY C N 1
ATOM 1388 C CA . GLY C 2 53 ? -27.338 17.770 0.751 1.00 26.57 53 GLY C CA 1
ATOM 1389 C C . GLY C 2 53 ? -27.614 19.170 1.264 1.00 27.39 53 GLY C C 1
ATOM 1390 O O . GLY C 2 53 ? -28.118 20.017 0.522 1.00 27.61 53 GLY C O 1
ATOM 1391 N N . GLY C 2 54 ? -27.293 19.437 2.522 1.00 27.32 54 GLY C N 1
ATOM 1392 C CA . GLY C 2 54 ? -27.539 20.735 3.110 1.00 24.59 54 GLY C CA 1
ATOM 1393 C C . GLY C 2 54 ? -28.919 20.927 3.690 1.00 25.62 54 GLY C C 1
ATOM 1394 O O . GLY C 2 54 ? -29.227 22.028 4.147 1.00 26.01 54 GLY C O 1
ATOM 1395 N N . LYS C 2 55 ? -29.773 19.910 3.654 1.00 27.25 55 LYS C N 1
ATOM 1396 C CA . LYS C 2 55 ? -31.128 19.999 4.186 1.00 29.50 55 LYS C CA 1
ATOM 1397 C C . LYS C 2 55 ? -31.234 19.083 5.392 1.00 30.05 55 LYS C C 1
ATOM 1398 O O . LYS C 2 55 ? -30.637 18.012 5.395 1.00 26.79 55 LYS C O 1
ATOM 1404 N N . THR C 2 56 ? -32.012 19.465 6.394 1.00 24.36 56 THR C N 1
ATOM 1405 C CA . THR C 2 56 ? -32.188 18.555 7.527 1.00 27.07 56 THR C CA 1
ATOM 1406 C C . THR C 2 56 ? -33.158 17.434 7.162 1.00 30.50 56 THR C C 1
ATOM 1407 O O . THR C 2 56 ? -34.028 17.586 6.294 1.00 29.80 56 THR C O 1
ATOM 1411 N N . VAL C 2 57 ? -32.974 16.276 7.813 1.00 28.12 57 VAL C N 1
ATOM 1412 C CA . VAL C 2 57 ? -33.909 15.174 7.613 1.00 30.32 57 VAL C CA 1
ATOM 1413 C C . VAL C 2 57 ? -35.321 15.620 7.956 1.00 31.69 57 VAL C C 1
ATOM 1414 O O . VAL C 2 57 ? -36.285 15.237 7.278 1.00 33.26 57 VAL C O 1
ATOM 1418 N N . ALA C 2 58 ? -35.454 16.506 8.948 1.00 31.65 58 ALA C N 1
ATOM 1419 C CA . ALA C 2 58 ? -36.759 17.062 9.304 1.00 34.15 58 ALA C CA 1
ATOM 1420 C C . ALA C 2 58 ? -37.378 17.837 8.147 1.00 36.41 58 ALA C C 1
ATOM 1421 O O . ALA C 2 58 ? -38.582 17.721 7.888 1.00 39.13 58 ALA C O 1
ATOM 1423 N N . ALA C 2 59 ? -36.579 18.651 7.449 1.00 36.15 59 ALA C N 1
ATOM 1424 C CA . ALA C 2 59 ? -37.115 19.400 6.308 1.00 36.62 59 ALA C CA 1
ATOM 1425 C C . ALA C 2 59 ? -37.410 18.474 5.138 1.00 36.60 59 ALA C C 1
ATOM 1426 O O . ALA C 2 59 ? -38.396 18.663 4.415 1.00 41.77 59 ALA C 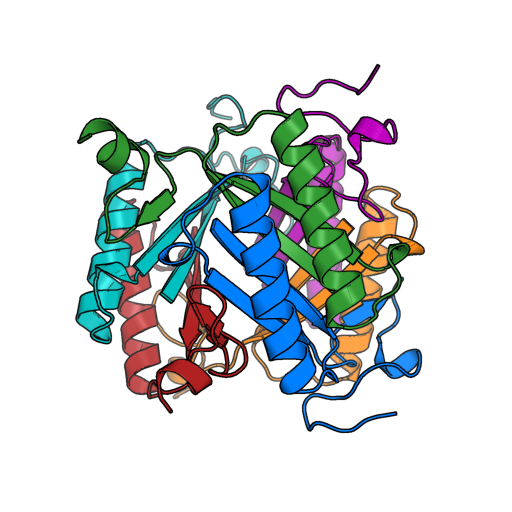O 1
ATOM 1428 N N . ILE C 2 60 ? -36.568 17.461 4.938 1.00 33.53 60 ILE C N 1
ATOM 1429 C CA . ILE C 2 60 ? -36.817 16.495 3.874 1.00 37.09 60 ILE C CA 1
ATOM 1430 C C . ILE C 2 60 ? -38.104 15.729 4.150 1.00 42.65 60 ILE C C 1
ATOM 1431 O O . ILE C 2 60 ? -38.962 15.590 3.271 1.00 44.36 60 ILE C O 1
ATOM 1436 N N . ALA C 2 61 ? -38.274 15.254 5.390 1.00 41.15 61 ALA C N 1
ATOM 1437 C CA . ALA C 2 61 ? -39.512 14.571 5.764 1.00 44.66 61 ALA C CA 1
ATOM 1438 C C . ALA C 2 61 ? -40.731 15.466 5.549 1.00 47.06 61 ALA C C 1
ATOM 1439 O O . ALA C 2 61 ? -41.749 15.024 5.008 1.00 53.42 61 ALA C O 1
ATOM 1441 N N . ALA C 2 62 ? -40.645 16.733 5.969 1.00 42.85 62 ALA C N 1
ATOM 1442 C CA . ALA C 2 62 ? -41.759 17.663 5.817 1.00 44.30 62 ALA C CA 1
ATOM 1443 C C . ALA C 2 62 ? -42.026 18.041 4.365 1.00 52.65 62 ALA C C 1
ATOM 1444 O O . ALA C 2 62 ? -43.018 18.727 4.095 1.00 60.15 62 ALA C O 1
ATOM 1446 N N . GLY C 2 63 ? -41.178 17.619 3.431 1.00 55.83 63 GLY C N 1
ATOM 1447 C CA . GLY C 2 63 ? -41.400 17.883 2.023 1.00 55.89 63 GLY C CA 1
ATOM 1448 C C . GLY C 2 63 ? -41.867 16.647 1.281 1.00 57.95 63 GLY C C 1
ATOM 1449 O O . GLY C 2 63 ? -41.688 16.538 0.065 1.00 62.27 63 GLY C O 1
ATOM 1450 N N . GLN C 2 64 ? -42.465 15.713 2.019 1.00 66.27 64 GLN C N 1
ATOM 1451 C CA . GLN C 2 64 ? -42.900 14.416 1.501 1.00 65.57 64 GLN C CA 1
ATOM 1452 C C . GLN C 2 64 ? -41.724 13.643 0.913 1.00 70.80 64 GLN C C 1
ATOM 1453 O O . GLN C 2 64 ? -41.045 12.894 1.620 1.00 69.64 64 GLN C O 1
ATOM 1455 N N . PRO D 2 1 ? -16.913 24.857 19.270 1.00 44.71 1 PRO D N 1
ATOM 1456 C CA . PRO D 2 1 ? -17.326 23.906 18.225 1.00 38.24 1 PRO D CA 1
ATOM 1457 C C . PRO D 2 1 ? -16.146 23.075 17.744 1.00 39.00 1 PRO D C 1
ATOM 1458 O O . PRO D 2 1 ? -15.057 23.623 17.521 1.00 35.47 1 PRO D O 1
ATOM 1462 N N . ASN D 2 2 ? -16.353 21.763 17.627 1.00 33.99 2 ASN D N 1
ATOM 1463 C CA . ASN D 2 2 ? -15.395 20.860 17.005 1.00 31.14 2 ASN D CA 1
ATOM 1464 C C . ASN D 2 2 ? -15.997 20.287 15.733 1.00 33.79 2 ASN D C 1
ATOM 1465 O O . ASN D 2 2 ? -17.106 19.740 15.758 1.00 33.79 2 ASN D O 1
ATOM 1470 N N . ILE D 2 3 ? -15.261 20.393 14.632 1.00 33.75 3 ILE D N 1
ATOM 1471 C CA . ILE D 2 3 ? -15.720 19.902 13.331 1.00 30.99 3 ILE D CA 1
ATOM 1472 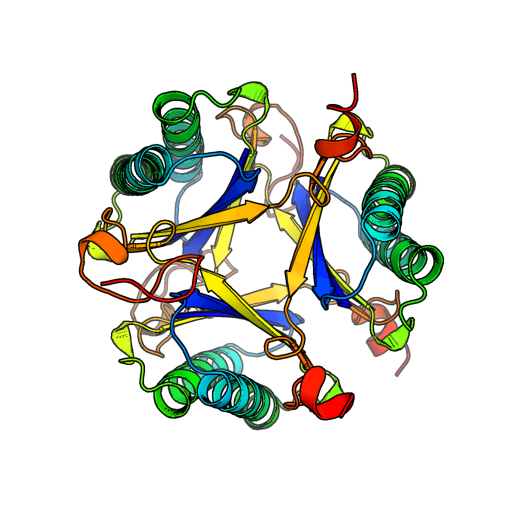C C . ILE D 2 3 ? -14.703 18.882 12.849 1.00 33.91 3 ILE D C 1
ATOM 1473 O O . ILE D 2 3 ? -13.532 19.216 12.618 1.00 34.78 3 ILE D O 1
ATOM 1478 N N . GLU D 2 4 ? -15.132 17.628 12.745 1.00 34.42 4 GLU D N 1
ATOM 1479 C CA . GLU D 2 4 ? -14.358 16.576 12.101 1.00 29.43 4 GLU D CA 1
ATOM 1480 C C . GLU D 2 4 ? -15.004 16.243 10.759 1.00 30.25 4 GLU D C 1
ATOM 1481 O O . GLU D 2 4 ? -16.191 15.885 10.708 1.00 27.98 4 GLU D O 1
ATOM 1487 N N . MET D 2 5 ? -14.237 16.374 9.682 1.00 28.60 5 MET D N 1
ATOM 1488 C CA . MET D 2 5 ? -14.696 16.003 8.345 1.00 27.31 5 MET D CA 1
ATOM 1489 C C . MET D 2 5 ? -13.916 14.811 7.821 1.00 30.43 5 MET D C 1
ATOM 1490 O O . MET D 2 5 ? -12.694 14.888 7.642 1.00 32.42 5 MET D O 1
ATOM 1495 N N . PHE D 2 6 ? -14.631 13.739 7.518 1.00 29.86 6 PHE D N 1
ATOM 1496 C CA . PHE D 2 6 ? -14.037 12.572 6.886 1.00 28.00 6 PHE D CA 1
ATOM 1497 C C . PHE D 2 6 ? -13.991 12.785 5.383 1.00 30.96 6 PHE D C 1
ATOM 1498 O O . PHE D 2 6 ? -15.029 13.008 4.758 1.00 29.21 6 PHE D O 1
ATOM 1506 N N . VAL D 2 7 ? -12.796 12.744 4.803 1.00 30.37 7 VAL D N 1
ATOM 1507 C CA . VAL D 2 7 ? -12.624 12.899 3.365 1.00 31.49 7 VAL D CA 1
ATOM 1508 C C . VAL D 2 7 ? -11.911 11.670 2.829 1.00 32.24 7 VAL D C 1
ATOM 1509 O O . VAL D 2 7 ? -11.065 11.079 3.511 1.00 30.40 7 VAL D O 1
ATOM 1513 N N . VAL D 2 8 ? -12.275 11.263 1.614 1.00 34.24 8 VAL D N 1
ATOM 1514 C CA . VAL D 2 8 ? -11.549 10.176 0.973 1.00 32.59 8 VAL D CA 1
ATOM 1515 C C . VAL D 2 8 ? -10.200 10.716 0.506 1.00 33.06 8 VAL D C 1
ATOM 1516 O O . VAL D 2 8 ? -10.056 11.912 0.202 1.00 32.39 8 VAL D O 1
ATOM 1520 N N . GLU D 2 9 ? -9.182 9.854 0.513 1.00 31.82 9 GLU D N 1
ATOM 1521 C CA . GLU D 2 9 ? -7.858 10.275 0.067 1.00 33.30 9 GLU D CA 1
ATOM 1522 C C . GLU D 2 9 ? -7.933 10.821 -1.349 1.00 35.45 9 GLU D C 1
ATOM 1523 O O . GLU D 2 9 ? -8.767 10.404 -2.151 1.00 35.01 9 GLU D O 1
ATOM 1529 N N . GLY D 2 10 ? -7.068 11.793 -1.643 1.00 38.37 10 GLY D N 1
ATOM 1530 C CA . GLY D 2 10 ? -6.974 12.326 -2.988 1.00 37.95 10 GLY D CA 1
ATOM 1531 C C . GLY D 2 10 ? -6.922 13.841 -3.060 1.00 40.82 10 GLY D C 1
ATOM 1532 O O . GLY D 2 10 ? -6.569 14.396 -4.102 1.00 38.90 10 GLY D O 1
ATOM 1533 N N . TYR D 2 11 ? -7.290 14.535 -1.988 1.00 31.81 11 TYR D N 1
ATOM 1534 C CA . TYR D 2 11 ? -7.226 15.993 -2.017 1.00 35.96 11 TYR D CA 1
ATOM 1535 C C . TYR D 2 11 ? -5.804 16.464 -1.740 1.00 34.99 11 TYR D C 1
ATOM 1536 O O . TYR D 2 11 ? -5.063 15.851 -0.972 1.00 37.33 11 TYR D O 1
ATOM 1545 N N . SER D 2 12 ? -5.423 17.559 -2.383 1.00 36.44 12 SER D N 1
ATOM 1546 C CA . SER D 2 12 ? -4.109 18.136 -2.182 1.00 35.16 12 SER D CA 1
ATOM 1547 C C . SER D 2 12 ? -4.043 18.808 -0.814 1.00 38.19 12 SER D C 1
ATOM 1548 O O . SER D 2 12 ? -5.067 19.075 -0.175 1.00 36.42 12 SER D O 1
ATOM 1551 N N . ASP D 2 13 ? -2.820 19.096 -0.360 1.00 38.02 13 ASP D N 1
ATOM 1552 C CA . ASP D 2 13 ? -2.690 19.819 0.904 1.00 38.07 13 ASP D CA 1
ATOM 1553 C C . ASP D 2 13 ? -3.311 21.203 0.814 1.00 39.59 13 ASP D C 1
ATOM 1554 O O . ASP D 2 13 ? -3.809 21.732 1.820 1.00 36.89 13 ASP D O 1
ATOM 1559 N N . GLN D 2 14 ? -3.296 21.806 -0.375 1.00 37.97 14 GLN D N 1
ATOM 1560 C CA . GLN D 2 14 ? -3.890 23.127 -0.505 1.00 41.69 14 GLN D CA 1
ATOM 1561 C C . GLN D 2 14 ? -5.415 23.070 -0.515 1.00 34.93 14 GLN D C 1
ATOM 1562 O O . GLN D 2 14 ? -6.062 23.983 -0.002 1.00 35.10 14 GLN D O 1
ATOM 1568 N N . GLN D 2 15 ? -6.005 22.012 -1.068 1.00 36.70 15 GLN D N 1
ATOM 1569 C CA . GLN D 2 15 ? -7.444 21.813 -0.915 1.00 36.28 15 GLN D CA 1
ATOM 1570 C C . GLN D 2 15 ? -7.825 21.589 0.545 1.00 35.17 15 GLN D C 1
ATOM 1571 O O . GLN D 2 15 ? -8.866 22.073 1.000 1.00 33.39 15 GLN D O 1
ATOM 1577 N N . LYS D 2 16 ? -7.009 20.835 1.286 1.00 33.63 16 LYS D N 1
ATOM 1578 C CA . LYS D 2 16 ? -7.295 20.599 2.700 1.00 34.79 16 LYS D CA 1
ATOM 1579 C C . LYS D 2 16 ? -7.224 21.896 3.497 1.00 36.53 16 LYS D C 1
ATOM 1580 O O . LYS D 2 16 ? -8.047 22.139 4.387 1.00 32.76 16 LYS D O 1
ATOM 1586 N N . GLU D 2 17 ? -6.245 22.744 3.184 1.00 36.30 17 GLU D N 1
ATOM 1587 C CA . GLU D 2 17 ? -6.115 24.026 3.862 1.00 38.03 17 GLU D CA 1
ATOM 1588 C C . GLU D 2 17 ? -7.324 24.913 3.598 1.00 37.48 17 GLU D C 1
ATOM 1589 O O . GLU D 2 17 ? -7.847 25.557 4.515 1.00 39.02 17 GLU D O 1
ATOM 1595 N N . ALA D 2 18 ? -7.776 24.968 2.345 1.00 35.91 18 ALA D N 1
ATOM 1596 C CA . ALA D 2 18 ? -8.950 25.765 2.014 1.00 36.45 18 ALA D CA 1
ATOM 1597 C C . ALA D 2 18 ? -10.203 25.195 2.670 1.00 36.05 18 ALA D C 1
ATOM 1598 O O . ALA D 2 18 ? -11.095 25.943 3.083 1.00 33.58 18 ALA D O 1
ATOM 1600 N N . LEU D 2 19 ? -10.290 23.868 2.758 1.00 33.42 19 LEU D N 1
ATOM 1601 C CA . LEU D 2 19 ? -11.427 23.232 3.415 1.00 36.38 19 LEU D CA 1
ATOM 1602 C C . LEU D 2 19 ? -11.484 23.586 4.897 1.00 32.13 19 LEU D C 1
ATOM 1603 O O . LEU D 2 19 ? -12.549 23.952 5.413 1.00 31.60 19 LEU D O 1
ATOM 1608 N N . VAL D 2 20 ? -10.356 23.476 5.614 1.00 32.06 20 VAL D N 1
ATOM 1609 C CA . VAL D 2 20 ? -10.412 23.796 7.041 1.00 33.05 20 VAL D CA 1
ATOM 1610 C C . VAL D 2 20 ? -10.750 25.277 7.231 1.00 35.32 20 VAL D C 1
ATOM 1611 O O . VAL D 2 20 ? -11.478 25.646 8.162 1.00 34.11 20 VAL D O 1
ATOM 1615 N N . GLY D 2 21 ? -10.247 26.140 6.341 1.00 36.91 21 GLY D N 1
ATOM 1616 C CA . GLY D 2 21 ? -10.605 27.549 6.401 1.00 35.03 21 GLY D CA 1
ATOM 1617 C C . GLY D 2 21 ? -12.074 27.795 6.107 1.00 33.06 21 GLY D C 1
ATOM 1618 O O . GLY D 2 21 ? -12.734 28.560 6.810 1.00 31.22 21 GLY D O 1
ATOM 1619 N N . ALA D 2 22 ? -12.614 27.143 5.068 1.00 31.76 22 ALA D N 1
ATOM 1620 C CA . ALA D 2 22 ? -14.008 27.388 4.710 1.00 33.05 22 ALA D CA 1
ATOM 1621 C C . ALA D 2 22 ? -14.970 26.781 5.727 1.00 32.12 22 ALA D C 1
ATOM 1622 O O . ALA D 2 22 ? -16.027 27.363 6.006 1.00 32.90 22 ALA D O 1
ATOM 1624 N N . LEU D 2 23 ? -14.628 25.616 6.291 1.00 29.65 23 LEU D N 1
ATOM 1625 C CA . LEU D 2 23 ? -15.434 25.037 7.358 1.00 27.30 23 LEU D CA 1
ATOM 1626 C C . LEU D 2 23 ? -15.436 25.928 8.595 1.00 29.04 23 LEU D C 1
ATOM 1627 O O . LEU D 2 23 ? -16.479 26.115 9.234 1.00 26.56 23 LEU D O 1
ATOM 1632 N N . THR D 2 24 ? -14.274 26.479 8.947 1.00 27.56 24 THR D N 1
ATOM 1633 C CA . THR D 2 24 ? -14.174 27.387 10.090 1.00 32.13 24 THR D CA 1
ATOM 1634 C C . THR D 2 24 ? -15.044 28.624 9.893 1.00 30.78 24 THR D C 1
ATOM 1635 O O . THR D 2 24 ? -15.821 29.003 10.776 1.00 34.85 24 THR D O 1
ATOM 1639 N N . GLN D 2 25 ? -14.913 29.278 8.732 1.00 34.40 25 GLN D N 1
ATOM 1640 C CA . GLN D 2 25 ? -15.670 30.499 8.483 1.00 35.57 25 GLN D CA 1
ATOM 1641 C C . GLN D 2 25 ? -17.163 30.225 8.389 1.00 38.88 25 GLN D C 1
ATOM 1642 O O . GLN D 2 25 ? -17.973 31.075 8.775 1.00 37.68 25 GLN D O 1
ATOM 1648 N N . ALA D 2 26 ? -17.548 29.048 7.881 1.00 34.05 26 ALA D N 1
ATOM 1649 C CA . ALA D 2 26 ? -18.962 28.701 7.829 1.00 33.79 26 ALA D CA 1
ATOM 1650 C C . ALA D 2 26 ? -19.548 28.618 9.233 1.00 31.31 26 ALA D C 1
ATOM 1651 O O . ALA D 2 26 ? -20.680 29.056 9.475 1.00 33.91 26 ALA D O 1
ATOM 1653 N N . THR D 2 27 ? -18.778 28.076 10.175 1.00 31.18 27 THR D N 1
ATOM 1654 C CA . THR D 2 27 ? -19.224 27.966 11.557 1.00 33.70 27 THR D CA 1
ATOM 1655 C C . THR D 2 27 ? -19.351 29.344 12.201 1.00 38.89 27 THR D C 1
ATOM 1656 O O . THR D 2 27 ? -20.374 29.663 12.822 1.00 37.40 27 THR D O 1
ATOM 1660 N N . VAL D 2 28 ? -18.307 30.164 12.070 1.00 39.58 28 VAL D N 1
ATOM 1661 C CA . VAL D 2 28 ? -18.337 31.540 12.574 1.00 39.78 28 VAL D CA 1
ATOM 1662 C C . VAL D 2 28 ? -19.601 32.248 12.104 1.00 39.71 28 VAL D C 1
ATOM 1663 O O . VAL D 2 28 ? -20.380 32.769 12.907 1.00 41.13 28 VAL D O 1
ATOM 1667 N N . GLU D 2 29 ? -19.848 32.220 10.797 1.00 40.36 29 GLU D N 1
ATOM 1668 C CA . GLU D 2 29 ? -20.993 32.929 10.241 1.00 44.14 29 GLU D CA 1
ATOM 1669 C C . GLU D 2 29 ? -22.316 32.316 10.692 1.00 48.14 29 GLU D C 1
ATOM 1670 O O . GLU D 2 29 ? -23.272 33.043 10.988 1.00 43.27 29 GLU D O 1
ATOM 1676 N N . ALA D 2 30 ? -22.400 30.983 10.749 1.00 40.33 30 ALA D N 1
ATOM 1677 C CA . ALA D 2 30 ? -23.702 30.366 10.960 1.00 33.90 30 ALA D CA 1
ATOM 1678 C C . ALA D 2 30 ? -24.153 30.451 12.413 1.00 36.15 30 ALA D C 1
ATOM 1679 O O . ALA D 2 30 ? -25.345 30.650 12.680 1.00 37.24 30 ALA D O 1
ATOM 1681 N N . ILE D 2 31 ? -23.241 30.290 13.369 1.00 36.23 31 ILE D N 1
ATOM 1682 C CA . ILE D 2 31 ? -23.629 30.262 14.774 1.00 41.49 31 ILE D CA 1
ATOM 1683 C C . ILE D 2 31 ? -22.908 31.327 15.593 1.00 45.09 31 ILE D C 1
ATOM 1684 O O . ILE D 2 31 ? -22.987 31.317 16.826 1.00 40.58 31 ILE D O 1
ATOM 1689 N N . GLY D 2 32 ? -22.193 32.238 14.935 1.00 42.92 32 GLY D N 1
ATOM 1690 C CA . GLY D 2 32 ? -21.566 33.330 15.652 1.00 45.18 32 GLY D CA 1
ATOM 1691 C C . GLY D 2 32 ? -20.503 32.923 16.639 1.00 41.00 32 GLY D C 1
ATOM 1692 O O . GLY D 2 32 ? -20.243 33.662 17.589 1.00 45.92 32 GLY D O 1
ATOM 1693 N N . ALA D 2 33 ? -19.882 31.761 16.457 1.00 43.04 33 ALA D N 1
ATOM 1694 C CA . ALA D 2 33 ? -18.779 31.373 17.334 1.00 38.62 33 ALA D CA 1
ATOM 1695 C C . ALA D 2 33 ? -17.549 32.222 17.022 1.00 45.75 33 ALA D C 1
ATOM 1696 O O . ALA D 2 33 ? -17.286 32.529 15.853 1.00 43.84 33 ALA D O 1
ATOM 1698 N N . PRO D 2 34 ? -16.784 32.618 18.035 1.00 42.68 34 PRO D N 1
ATOM 1699 C CA . PRO D 2 34 ? -15.518 33.313 17.765 1.00 46.93 34 PRO D CA 1
ATOM 1700 C C . PRO D 2 34 ? -14.513 32.384 17.097 1.00 45.04 34 PRO D C 1
ATOM 1701 O O . PRO D 2 34 ? -14.344 31.232 17.501 1.00 48.01 34 PRO D O 1
ATOM 1705 N N . ILE D 2 35 ? -13.823 32.909 16.082 1.00 44.46 35 ILE D N 1
ATOM 1706 C CA . ILE D 2 35 ? -13.048 32.050 15.191 1.00 45.54 35 ILE D CA 1
ATOM 1707 C C . ILE D 2 35 ? -12.015 31.237 15.954 1.00 48.50 35 ILE D C 1
ATOM 1708 O O . ILE D 2 35 ? -11.721 30.095 15.583 1.00 45.87 35 ILE D O 1
ATOM 1713 N N . ASP D 2 36 ? -11.472 31.775 17.045 1.00 47.09 36 ASP D N 1
ATOM 1714 C CA . ASP D 2 36 ? -10.389 31.066 17.716 1.00 48.98 36 ASP D CA 1
ATOM 1715 C C . ASP D 2 36 ? -10.882 29.912 18.576 1.00 44.19 36 ASP D C 1
ATOM 1716 O O . ASP D 2 36 ? -10.075 29.054 18.948 1.00 43.45 36 ASP D O 1
ATOM 1721 N N . SER D 2 37 ? -12.180 29.853 18.869 1.00 41.88 37 SER D N 1
ATOM 1722 C CA . SER D 2 37 ? -12.761 28.704 19.550 1.00 45.13 37 SER D CA 1
ATOM 1723 C C . SER D 2 37 ? -13.062 27.530 18.620 1.00 44.44 37 SER D C 1
ATOM 1724 O O . SER D 2 37 ? -13.312 26.427 19.116 1.00 44.32 37 SER D O 1
ATOM 1727 N N . VAL D 2 38 ? -13.064 27.736 17.302 1.00 41.99 38 VAL D N 1
ATOM 1728 C CA . VAL D 2 38 ? -13.458 26.689 16.359 1.00 41.00 38 VAL D CA 1
ATOM 1729 C C . VAL D 2 38 ? -12.268 25.782 16.088 1.00 42.62 38 VAL D C 1
ATOM 1730 O O . VAL D 2 38 ? -11.193 26.243 15.681 1.00 45.53 38 VAL D O 1
ATOM 1734 N N . ARG D 2 39 ? -12.461 24.485 16.282 1.00 40.08 39 ARG D N 1
ATOM 1735 C CA . ARG D 2 39 ? -11.477 23.491 15.891 1.00 37.62 39 ARG D CA 1
ATOM 1736 C C . ARG D 2 39 ? -12.047 22.676 14.742 1.00 38.30 39 ARG D C 1
ATOM 1737 O O . ARG D 2 39 ? -13.162 22.153 14.832 1.00 36.29 39 ARG D O 1
ATOM 1745 N N . VAL D 2 40 ? -11.291 22.596 13.659 1.00 37.12 40 VAL D N 1
ATOM 1746 C CA . VAL D 2 40 ? -11.670 21.837 12.480 1.00 38.88 40 VAL D CA 1
ATOM 1747 C C . VAL D 2 40 ? -10.521 20.904 12.165 1.00 41.37 40 VAL D C 1
ATOM 1748 O O . VAL D 2 40 ? -9.372 21.350 12.065 1.00 40.31 40 VAL D O 1
ATOM 1752 N N . TRP D 2 41 ? -10.814 19.614 12.030 1.00 35.86 41 TRP D N 1
ATOM 1753 C CA . TRP D 2 41 ? -9.792 18.719 11.519 1.00 38.14 41 TRP D CA 1
ATOM 1754 C C . TRP D 2 41 ? -10.391 17.766 10.500 1.00 34.59 41 TRP D C 1
ATOM 1755 O O . TRP D 2 41 ? -11.595 17.488 10.494 1.00 33.32 41 TRP D O 1
ATOM 1766 N N . LEU D 2 42 ? -9.533 17.300 9.613 1.00 32.29 42 LEU D N 1
ATOM 1767 C CA . LEU D 2 42 ? -9.927 16.363 8.582 1.00 32.64 42 LEU D CA 1
ATOM 1768 C C . LEU D 2 42 ? -9.408 14.994 8.966 1.00 31.26 42 LEU D C 1
ATOM 1769 O O . LEU D 2 42 ? -8.298 14.870 9.484 1.00 34.71 42 LEU D O 1
ATOM 1774 N N . THR D 2 43 ? -10.223 13.979 8.733 1.00 33.10 43 THR D N 1
ATOM 1775 C CA . THR D 2 43 ? -9.813 12.588 8.859 1.00 30.75 43 THR D CA 1
ATOM 1776 C C . THR D 2 43 ? -9.848 11.990 7.468 1.00 35.20 43 THR D C 1
ATOM 1777 O O . THR D 2 43 ? -10.916 11.910 6.847 1.00 32.03 43 THR D O 1
ATOM 1781 N N . GLU D 2 44 ? -8.685 11.606 6.965 1.00 33.25 44 GLU D N 1
ATOM 1782 C CA . GLU D 2 44 ? -8.606 11.051 5.632 1.00 33.66 44 GLU D CA 1
ATOM 1783 C C . GLU D 2 44 ? -8.817 9.542 5.660 1.00 33.00 44 GLU D C 1
ATOM 1784 O O . GLU D 2 44 ? -8.147 8.824 6.404 1.00 34.90 44 GLU D O 1
ATOM 1790 N N . VAL D 2 45 ? -9.736 9.077 4.829 1.00 32.87 45 VAL D N 1
ATOM 1791 C CA . VAL D 2 45 ? -10.131 7.676 4.723 1.00 35.26 45 VAL D CA 1
ATOM 1792 C C . VAL D 2 45 ? -9.606 7.140 3.396 1.00 32.98 45 VAL D C 1
ATOM 1793 O O . VAL D 2 45 ? -9.958 7.685 2.337 1.00 32.39 45 VAL D O 1
ATOM 1797 N N . PRO D 2 46 ? -8.787 6.083 3.393 1.00 35.34 46 PRO D N 1
ATOM 1798 C CA . PRO D 2 46 ? -8.457 5.415 2.117 1.00 35.30 46 PRO D CA 1
ATOM 1799 C C . PRO D 2 46 ? -9.719 4.947 1.403 1.00 33.51 46 PRO D C 1
ATOM 1800 O O . PRO D 2 46 ? -10.721 4.606 2.033 1.00 32.04 46 PRO D O 1
ATOM 1804 N N . ALA D 2 47 ? -9.658 4.905 0.069 1.00 33.65 47 ALA D N 1
ATOM 1805 C CA . ALA D 2 47 ? -10.846 4.550 -0.708 1.00 34.05 47 ALA D CA 1
ATOM 1806 C C . ALA D 2 47 ? -11.279 3.106 -0.464 1.00 34.23 47 ALA D C 1
ATOM 1807 O O . ALA D 2 47 ? -12.466 2.774 -0.610 1.00 33.33 47 ALA D O 1
ATOM 1809 N N . THR D 2 48 ? -10.341 2.241 -0.083 1.00 33.72 48 THR D N 1
ATOM 1810 C CA . THR D 2 48 ? -10.657 0.879 0.326 1.00 36.30 48 THR D CA 1
ATOM 1811 C C . THR D 2 48 ? -11.385 0.819 1.663 1.00 38.02 48 THR D C 1
ATOM 1812 O O . THR D 2 48 ? -11.822 -0.267 2.078 1.00 31.14 48 THR D O 1
ATOM 1816 N N . GLN D 2 49 ? -11.524 1.957 2.343 1.00 34.12 49 GLN D N 1
ATOM 1817 C CA . GLN D 2 49 ? -12.085 1.996 3.686 1.00 35.56 49 GLN D CA 1
ATOM 1818 C C . GLN D 2 49 ? -13.309 2.899 3.765 1.00 32.55 49 GLN D C 1
ATOM 1819 O O . GLN D 2 49 ? -13.788 3.188 4.864 1.00 31.70 49 GLN D O 1
ATOM 1825 N N . PHE D 2 50 ? -13.845 3.324 2.628 1.00 29.82 50 PHE D N 1
ATOM 1826 C CA . PHE D 2 50 ? -14.999 4.214 2.585 1.00 28.23 50 PHE D CA 1
ATOM 1827 C C . PHE D 2 50 ? -16.063 3.531 1.753 1.00 29.74 50 PHE D C 1
ATOM 1828 O O . PHE D 2 50 ? -15.908 3.327 0.555 1.00 31.72 50 PHE D O 1
ATOM 1836 N N . GLY D 2 51 ? -17.187 3.154 2.420 1.00 30.20 51 GLY D N 1
ATOM 1837 C CA . GLY D 2 51 ? -18.248 2.417 1.770 1.00 30.30 51 GLY D CA 1
ATOM 1838 C C . GLY D 2 51 ? -19.435 3.289 1.483 1.00 29.56 51 GLY D C 1
ATOM 1839 O O . GLY D 2 51 ? -19.873 4.082 2.328 1.00 27.38 51 GLY D O 1
ATOM 1840 N N . ILE D 2 52 ? -19.973 3.159 0.262 1.00 24.44 52 ILE D N 1
ATOM 1841 C CA . ILE D 2 52 ? -21.225 3.770 -0.156 1.00 26.84 52 ILE D CA 1
ATOM 1842 C C . ILE D 2 52 ? -22.129 2.652 -0.666 1.00 31.77 52 ILE D C 1
ATOM 1843 O O . ILE D 2 52 ? -21.814 2.012 -1.674 1.00 32.13 52 ILE D O 1
ATOM 1848 N N . GLY D 2 53 ? -23.270 2.453 -0.014 1.00 29.16 53 GLY D N 1
ATOM 1849 C CA . GLY D 2 53 ? -24.198 1.418 -0.449 1.00 28.48 53 GLY D CA 1
ATOM 1850 C C . GLY D 2 53 ? -23.642 0.008 -0.414 1.00 32.25 53 GLY D C 1
ATOM 1851 O O . GLY D 2 53 ? -24.084 -0.849 -1.197 1.00 29.15 53 GLY D O 1
ATOM 1852 N N . GLY D 2 54 ? -22.661 -0.249 0.456 1.00 28.49 54 GLY D N 1
ATOM 1853 C CA . GLY D 2 54 ? -22.045 -1.552 0.591 1.00 31.52 54 GLY D CA 1
ATOM 1854 C C . GLY D 2 54 ? -20.823 -1.786 -0.272 1.00 27.46 54 GLY D C 1
ATOM 1855 O O . GLY D 2 54 ? -20.195 -2.838 -0.146 1.00 31.04 54 GLY D O 1
ATOM 1856 N N . LYS D 2 55 ? -20.477 -0.848 -1.148 1.00 30.94 55 LYS D N 1
ATOM 1857 C CA . LYS D 2 55 ? -19.341 -0.943 -2.058 1.00 32.57 55 LYS D CA 1
ATOM 1858 C C . LYS D 2 55 ? -18.292 0.092 -1.672 1.00 30.41 55 LYS D C 1
ATOM 1859 O O . LYS D 2 55 ? -18.631 1.221 -1.323 1.00 32.38 55 LYS D O 1
ATOM 1865 N N . THR D 2 56 ?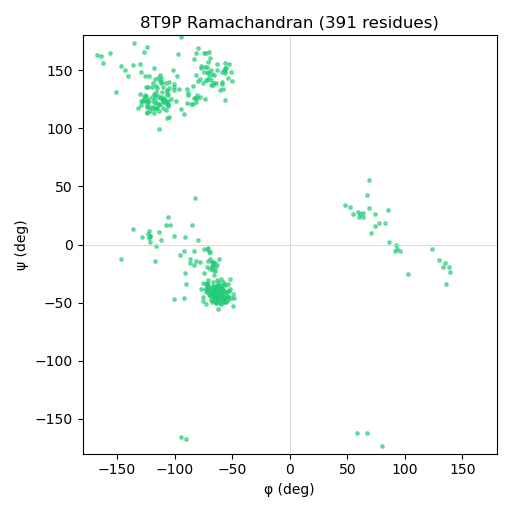 -17.020 -0.276 -1.743 1.00 30.18 56 THR D N 1
ATOM 1866 C CA . THR D 2 56 ? -15.978 0.688 -1.430 1.00 32.87 56 THR D CA 1
ATOM 1867 C C . THR D 2 56 ? -15.832 1.708 -2.554 1.00 36.02 56 THR D C 1
ATOM 1868 O O . THR D 2 56 ? -16.129 1.435 -3.723 1.00 34.28 56 THR D O 1
ATOM 1872 N N . VAL D 2 57 ? -15.364 2.902 -2.182 1.00 32.14 57 VAL D N 1
ATOM 1873 C CA . VAL D 2 57 ? -15.090 3.945 -3.168 1.00 36.00 57 VAL D CA 1
ATOM 1874 C C . VAL D 2 57 ? -14.081 3.465 -4.207 1.00 35.43 57 VAL D C 1
ATOM 1875 O O . VAL D 2 57 ? -14.208 3.762 -5.398 1.00 36.66 57 VAL D O 1
ATOM 1879 N N . ALA D 2 58 ? -13.077 2.709 -3.772 1.00 37.57 58 ALA D N 1
ATOM 1880 C CA . ALA D 2 58 ? -12.151 2.078 -4.705 1.00 42.92 58 ALA D CA 1
ATOM 1881 C C . ALA D 2 58 ? -12.890 1.199 -5.715 1.00 45.11 58 ALA D C 1
ATOM 1882 O O . ALA D 2 58 ? -12.674 1.317 -6.927 1.00 48.72 58 ALA D O 1
ATOM 1884 N N . ALA D 2 59 ? -13.780 0.319 -5.241 1.00 40.79 59 ALA D N 1
ATOM 1885 C CA . ALA D 2 59 ? -14.507 -0.537 -6.176 1.00 39.69 59 ALA D CA 1
ATOM 1886 C C . ALA D 2 59 ? -15.392 0.290 -7.106 1.00 46.74 59 ALA D C 1
ATOM 1887 O O . ALA D 2 59 ? -15.470 0.014 -8.310 1.00 46.36 59 ALA D O 1
ATOM 1889 N N . ILE D 2 60 ? -16.049 1.319 -6.568 1.00 39.74 60 ILE D N 1
ATOM 1890 C CA . ILE D 2 60 ? -16.895 2.187 -7.380 1.00 41.36 60 ILE D CA 1
ATOM 1891 C C . ILE D 2 60 ? -16.082 2.840 -8.491 1.00 48.16 60 ILE D C 1
ATOM 1892 O O . ILE D 2 60 ? -16.526 2.910 -9.644 1.00 46.27 60 ILE D O 1
ATOM 1897 N N . ALA D 2 61 ? -14.877 3.327 -8.157 1.00 49.69 61 ALA D N 1
ATOM 1898 C CA . ALA D 2 61 ? -14.043 4.048 -9.117 1.00 50.46 61 ALA D CA 1
ATOM 1899 C C . ALA D 2 61 ? -13.446 3.116 -10.163 1.00 53.56 61 ALA D C 1
ATOM 1900 O O . ALA D 2 61 ? -13.271 3.518 -11.317 1.00 60.49 61 ALA D O 1
ATOM 1902 N N . ALA D 2 62 ? -13.132 1.883 -9.784 1.00 54.26 62 ALA D N 1
ATOM 1903 C CA . ALA D 2 62 ? -12.567 0.903 -10.698 1.00 57.60 62 ALA D CA 1
ATOM 1904 C C . ALA D 2 62 ? -13.475 0.660 -11.908 1.00 63.58 62 ALA D C 1
ATOM 1905 O O . ALA D 2 62 ? -14.667 0.383 -11.757 1.00 64.38 62 ALA D O 1
ATOM 1907 N N . SER E 1 1 ? -5.238 16.647 22.007 1.00 57.67 1 SER E N 1
ATOM 1908 C CA . SER E 1 1 ? -5.831 17.904 22.466 1.00 56.15 1 SER E CA 1
ATOM 1909 C C . SER E 1 1 ? -7.343 17.867 22.547 1.00 48.28 1 SER E C 1
ATOM 1910 O O . SER E 1 1 ? -7.958 18.712 23.180 1.00 53.19 1 SER E O 1
ATOM 1913 N N . ILE E 1 2 ? -7.967 16.900 21.889 1.00 48.17 2 ILE E N 1
ATOM 1914 C CA . ILE E 1 2 ? -9.416 16.720 21.934 1.00 44.22 2 ILE E CA 1
ATOM 1915 C C . ILE E 1 2 ? -9.660 15.293 22.410 1.00 45.31 2 ILE E C 1
ATOM 1916 O O . ILE E 1 2 ? -9.187 14.336 21.782 1.00 43.70 2 ILE E O 1
ATOM 1921 N N . ILE E 1 3 ? -10.413 15.137 23.495 1.00 41.96 3 ILE E N 1
ATOM 1922 C CA . ILE E 1 3 ? -10.621 13.822 24.095 1.00 41.56 3 ILE E CA 1
ATOM 1923 C C . ILE E 1 3 ? -12.116 13.529 24.049 1.00 38.08 3 ILE E C 1
ATOM 1924 O O . ILE E 1 3 ? -12.912 14.272 24.631 1.00 42.76 3 ILE E O 1
ATOM 1929 N N . GLN E 1 4 ? -12.500 12.468 23.340 1.00 40.86 4 GLN E N 1
ATOM 1930 C CA . GLN E 1 4 ? -13.898 12.071 23.207 1.00 41.88 4 GLN E CA 1
ATOM 1931 C C . GLN E 1 4 ? -14.133 10.787 23.984 1.00 36.66 4 GLN E C 1
ATOM 1932 O O . GLN E 1 4 ? -13.454 9.784 23.752 1.00 40.98 4 GLN E O 1
ATOM 1938 N N . VAL E 1 5 ? -15.097 10.816 24.899 1.00 37.76 5 VAL E N 1
ATOM 1939 C CA . VAL E 1 5 ? -15.389 9.671 25.749 1.00 40.22 5 VAL E CA 1
ATOM 1940 C C . VAL E 1 5 ? -16.794 9.211 25.439 1.00 33.97 5 VAL E C 1
ATOM 1941 O O . VAL E 1 5 ? -17.732 10.013 25.464 1.00 39.66 5 VAL E O 1
ATOM 1945 N N . THR E 1 6 ? -16.940 7.922 25.161 1.00 34.42 6 THR E N 1
ATOM 1946 C CA . THR E 1 6 ? -18.236 7.314 24.931 1.00 37.62 6 THR E CA 1
ATOM 1947 C C . THR E 1 6 ? -18.462 6.254 25.994 1.00 37.05 6 THR E C 1
ATOM 1948 O O . THR E 1 6 ? -17.601 5.394 26.205 1.00 38.41 6 THR E O 1
ATOM 1952 N N . PHE E 1 7 ? -19.618 6.304 26.650 1.00 37.27 7 PHE E N 1
ATOM 1953 C CA . PHE E 1 7 ? -19.840 5.393 27.761 1.00 42.94 7 PHE E CA 1
ATOM 1954 C C . PHE E 1 7 ? -21.339 5.386 28.035 1.00 40.54 7 PHE E C 1
ATOM 1955 O O . PHE E 1 7 ? -22.081 6.237 27.535 1.00 37.29 7 PHE E O 1
ATOM 1963 N N . ILE E 1 8 ? -21.793 4.366 28.759 1.00 39.21 8 ILE E N 1
ATOM 1964 C CA . ILE E 1 8 ? -23.222 4.198 28.985 1.00 34.55 8 ILE E CA 1
ATOM 1965 C C . ILE E 1 8 ? -23.744 5.317 29.874 1.00 39.33 8 ILE E C 1
ATOM 1966 O O . ILE E 1 8 ? -23.062 5.776 30.806 1.00 42.31 8 ILE E O 1
ATOM 1971 N N . ALA E 1 9 ? -24.953 5.786 29.570 1.00 37.69 9 ALA E N 1
ATOM 1972 C CA . ALA E 1 9 ? -25.561 6.834 30.370 1.00 38.83 9 ALA E CA 1
ATOM 1973 C C . ALA E 1 9 ? -25.791 6.336 31.794 1.00 43.46 9 ALA E C 1
ATOM 1974 O O . ALA E 1 9 ? -26.030 5.145 32.026 1.00 35.37 9 ALA E O 1
ATOM 1976 N N . GLY E 1 10 ? -25.740 7.266 32.749 1.00 44.12 10 GLY E N 1
ATOM 1977 C CA . GLY E 1 10 ? -25.949 6.913 34.148 1.00 45.56 10 GLY E CA 1
ATOM 1978 C C . GLY E 1 10 ? -25.017 7.608 35.123 1.00 44.08 10 GLY E C 1
ATOM 1979 O O . GLY E 1 10 ? -25.340 7.738 36.309 1.00 50.34 10 GLY E O 1
ATOM 1980 N N . ARG E 1 11 ? -23.855 8.048 34.644 1.00 42.03 11 ARG E N 1
ATOM 1981 C CA . ARG E 1 11 ? -22.898 8.731 35.500 1.00 40.76 11 ARG E CA 1
ATOM 1982 C C . ARG E 1 11 ? -23.424 10.091 35.925 1.00 47.71 11 ARG E C 1
ATOM 1983 O O . ARG E 1 11 ? -24.197 10.737 35.211 1.00 40.00 11 ARG E O 1
ATOM 1991 N N . THR E 1 12 ? -22.999 10.512 37.122 1.00 43.27 12 THR E N 1
ATOM 1992 C CA . THR E 1 12 ? -23.410 11.760 37.735 1.00 46.44 12 THR E CA 1
ATOM 1993 C C . THR E 1 12 ? -22.568 12.921 37.215 1.00 42.99 12 THR E C 1
ATOM 1994 O O . THR E 1 12 ? -21.450 12.745 36.716 1.00 43.52 12 THR E O 1
ATOM 1998 N N . GLU E 1 13 ? -23.120 14.125 37.383 1.00 47.58 13 GLU E N 1
ATOM 1999 C CA . GLU E 1 13 ? -22.385 15.361 37.119 1.00 46.86 13 GLU E CA 1
ATOM 2000 C C . GLU E 1 13 ? -21.017 15.364 37.793 1.00 49.61 13 GLU E C 1
ATOM 2001 O O . GLU E 1 13 ? -20.014 15.755 37.183 1.00 48.72 13 GLU E O 1
ATOM 2007 N N . LEU E 1 14 ? -20.945 14.907 39.049 1.00 52.37 14 LEU E N 1
ATOM 2008 C CA . LEU E 1 14 ? -19.671 14.964 39.763 1.00 52.76 14 LEU E CA 1
ATOM 2009 C C . LEU E 1 14 ? -18.687 13.931 39.231 1.00 46.21 14 LEU E C 1
ATOM 2010 O O . LEU E 1 14 ? -17.488 14.217 39.104 1.00 48.98 14 LEU E O 1
ATOM 2015 N N . GLN E 1 15 ? -19.163 12.715 38.942 1.00 45.92 15 GLN E N 1
ATOM 2016 C CA . GLN E 1 15 ? -18.319 11.754 38.238 1.00 45.71 15 GLN E CA 1
ATOM 2017 C C . GLN E 1 15 ? -17.757 12.355 36.937 1.00 46.22 15 GLN E C 1
ATOM 2018 O O . GLN E 1 15 ? -16.583 12.153 36.605 1.00 45.29 15 GLN E O 1
ATOM 2024 N N . LYS E 1 16 ? -18.576 13.117 36.202 1.00 44.35 16 LYS E N 1
ATOM 2025 C CA . LYS E 1 16 ? -18.166 13.626 34.883 1.00 49.94 16 LYS E CA 1
ATOM 2026 C C . LYS E 1 16 ? -17.064 14.665 35.009 1.00 49.59 16 LYS E C 1
ATOM 2027 O O . LYS E 1 16 ? -16.016 14.596 34.350 1.00 47.92 16 LYS E O 1
ATOM 2033 N N . GLU E 1 17 ? -17.292 15.595 35.908 1.00 54.00 17 GLU E N 1
ATOM 2034 C CA . GLU E 1 17 ? -16.323 16.597 36.299 1.00 52.49 17 GLU E CA 1
ATOM 2035 C C . GLU E 1 17 ? -15.035 15.993 36.839 1.00 49.26 17 GLU E C 1
ATOM 2036 O O . GLU E 1 17 ? -13.947 16.468 36.491 1.00 54.91 17 GLU E O 1
ATOM 2042 N N . ARG E 1 18 ? -15.116 14.904 37.617 1.00 51.13 18 ARG E N 1
ATOM 2043 C CA . ARG E 1 18 ? -13.901 14.193 38.014 1.00 51.09 18 ARG E CA 1
ATOM 2044 C C . ARG E 1 18 ? -13.182 13.643 36.789 1.00 49.89 18 ARG E C 1
ATOM 2045 O O . ARG E 1 18 ? -11.972 13.847 36.607 1.00 48.56 18 ARG E O 1
ATOM 2053 N N . LEU E 1 19 ? -13.935 12.964 35.913 1.00 51.45 19 LEU E N 1
ATOM 2054 C CA . LEU E 1 19 ? -13.375 12.401 34.688 1.00 46.94 19 LEU E CA 1
ATOM 2055 C C . LEU E 1 19 ? -12.733 13.485 33.834 1.00 44.01 19 LEU E C 1
ATOM 2056 O O . LEU E 1 19 ? -11.603 13.331 33.365 1.00 45.75 19 LEU E O 1
ATOM 2061 N N . ILE E 1 20 ? -13.456 14.583 33.598 1.00 42.95 20 ILE E N 1
ATOM 2062 C CA . ILE E 1 20 ? -12.926 15.692 32.806 1.00 46.40 20 ILE E CA 1
ATOM 2063 C C . ILE E 1 20 ? -11.597 16.144 33.386 1.00 50.75 20 ILE E C 1
ATOM 2064 O O . ILE E 1 20 ? -10.611 16.315 32.660 1.00 47.66 20 ILE E O 1
ATOM 2069 N N . ALA E 1 21 ? -11.544 16.337 34.717 1.00 52.51 21 ALA E N 1
ATOM 2070 C CA . ALA E 1 21 ? -10.303 16.775 35.352 1.00 47.63 21 ALA E CA 1
ATOM 2071 C C . ALA E 1 21 ? -9.210 15.734 35.192 1.00 47.14 21 ALA E C 1
ATOM 2072 O O . ALA E 1 21 ? -8.092 16.050 34.766 1.00 51.77 21 ALA E O 1
ATOM 2074 N N . ALA E 1 22 ? -9.522 14.478 35.521 1.00 47.16 22 ALA E N 1
ATOM 2075 C CA . ALA E 1 22 ? -8.514 13.424 35.497 1.00 45.52 22 ALA E CA 1
ATOM 2076 C C . ALA E 1 22 ? -7.923 13.240 34.103 1.00 51.09 22 ALA E C 1
ATOM 2077 O O . ALA E 1 22 ? -6.698 13.135 33.942 1.00 51.33 22 ALA E O 1
ATOM 2079 N N . LEU E 1 23 ? -8.782 13.181 33.075 1.00 51.10 23 LEU E N 1
ATOM 2080 C CA . LEU E 1 23 ? -8.278 13.006 31.714 1.00 47.44 23 LEU E CA 1
ATOM 2081 C C . LEU E 1 23 ? -7.435 14.195 31.282 1.00 45.07 23 LEU E C 1
ATOM 2082 O O . LEU E 1 23 ? -6.419 14.031 30.593 1.00 44.68 23 LEU E O 1
ATOM 2087 N N . THR E 1 24 ? -7.840 15.403 31.674 1.00 47.95 24 THR E N 1
ATOM 2088 C CA . THR E 1 24 ? -7.053 16.579 31.318 1.00 50.20 24 THR E CA 1
ATOM 2089 C C . THR E 1 24 ? -5.695 16.559 32.004 1.00 56.59 24 THR E C 1
ATOM 2090 O O . THR E 1 24 ? -4.670 16.837 31.367 1.00 55.97 24 THR E O 1
ATOM 2094 N N . ASP E 1 25 ? -5.668 16.216 33.300 1.00 56.18 25 ASP E N 1
ATOM 2095 C CA . ASP E 1 25 ? -4.396 16.061 34.000 1.00 58.01 25 ASP E CA 1
ATOM 2096 C C . ASP E 1 25 ? -3.518 15.029 33.307 1.00 58.82 25 ASP E C 1
ATOM 2097 O O . ASP E 1 25 ? -2.332 15.272 33.054 1.00 59.59 25 ASP E O 1
ATOM 2102 N N . ALA E 1 26 ? -4.092 13.871 32.972 1.00 56.62 26 ALA E N 1
ATOM 2103 C CA . ALA E 1 26 ? -3.294 12.804 32.377 1.00 51.44 26 ALA E CA 1
ATOM 2104 C C . ALA E 1 26 ? -2.636 13.259 31.081 1.00 59.99 26 ALA E C 1
ATOM 2105 O O . ALA E 1 26 ? -1.469 12.934 30.821 1.00 62.03 26 ALA E O 1
ATOM 2107 N N . ALA E 1 27 ? -3.361 14.029 30.262 1.00 59.25 27 ALA E N 1
ATOM 2108 C CA . ALA E 1 27 ? -2.804 14.502 28.998 1.00 58.19 27 ALA E CA 1
ATOM 2109 C C . ALA E 1 27 ? -1.673 15.497 29.230 1.00 60.91 27 ALA E C 1
ATOM 2110 O O . ALA E 1 27 ? -0.607 15.396 28.608 1.00 58.26 27 ALA E O 1
ATOM 2112 N N . VAL E 1 28 ? -1.886 16.471 30.121 1.00 60.85 28 VAL E N 1
ATOM 2113 C CA . VAL E 1 28 ? -0.851 17.476 30.361 1.00 63.35 28 VAL E CA 1
ATOM 2114 C C . VAL E 1 28 ? 0.373 16.832 31.002 1.00 59.50 28 VAL E C 1
ATOM 2115 O O . VAL E 1 28 ? 1.508 17.129 30.620 1.00 60.09 28 VAL E O 1
ATOM 2119 N N . ASP E 1 29 ? 0.163 15.914 31.952 1.00 59.67 29 ASP E N 1
ATOM 2120 C CA . ASP E 1 29 ? 1.279 15.337 32.696 1.00 62.60 29 ASP E CA 1
ATOM 2121 C C . ASP E 1 29 ? 2.112 14.401 31.837 1.00 66.19 29 ASP E C 1
ATOM 2122 O O . ASP E 1 29 ? 3.321 14.264 32.062 1.00 69.00 29 ASP E O 1
ATOM 2127 N N . THR E 1 30 ? 1.493 13.741 30.865 1.00 65.84 30 THR E N 1
ATOM 2128 C CA . THR E 1 30 ? 2.203 12.732 30.095 1.00 64.60 30 THR E CA 1
ATOM 2129 C C . THR E 1 30 ? 2.891 13.302 28.867 1.00 62.58 30 THR E C 1
ATOM 2130 O O . THR E 1 30 ? 3.958 12.814 28.480 1.00 68.69 30 THR E O 1
ATOM 2134 N N . VAL E 1 31 ? 2.313 14.320 28.233 1.00 63.02 31 VAL E N 1
ATOM 2135 C CA . VAL E 1 31 ? 2.905 14.829 27.000 1.00 64.33 31 VAL E CA 1
ATOM 2136 C C . VAL E 1 31 ? 2.914 16.349 26.986 1.00 64.74 31 VAL E C 1
ATOM 2137 O O . VAL E 1 31 ? 3.144 16.965 25.942 1.00 69.62 31 VAL E O 1
ATOM 2141 N N . GLY E 1 32 ? 2.667 16.962 28.139 1.00 69.91 32 GLY E N 1
ATOM 2142 C CA . GLY E 1 32 ? 2.907 18.389 28.282 1.00 70.13 32 GLY E CA 1
ATOM 2143 C C . GLY E 1 32 ? 2.049 19.270 27.406 1.00 71.10 32 GLY E C 1
ATOM 2144 O O . GLY E 1 32 ? 2.467 20.377 27.050 1.00 75.25 32 GLY E O 1
ATOM 2145 N N . ILE E 1 33 ? 0.857 18.808 27.039 1.00 67.32 33 ILE E N 1
ATOM 2146 C CA . ILE E 1 33 ? -0.058 19.647 26.278 1.00 69.59 33 ILE E CA 1
ATOM 2147 C C . ILE E 1 33 ? -0.494 20.825 27.141 1.00 67.14 33 ILE E C 1
ATOM 2148 O O . ILE E 1 33 ? -0.611 20.707 28.368 1.00 64.47 33 ILE E O 1
ATOM 2153 N N . GLU E 1 34 ? -0.700 21.980 26.510 1.00 66.19 34 GLU E N 1
ATOM 2154 C CA . GLU E 1 34 ? -1.270 23.121 27.214 1.00 65.56 34 GLU E CA 1
ATOM 2155 C C . GLU E 1 34 ? -2.606 22.740 27.827 1.00 61.60 34 GLU E C 1
ATOM 2156 O O . GLU E 1 34 ? -3.509 22.277 27.125 1.00 62.21 34 GLU E O 1
ATOM 2162 N N . ARG E 1 35 ? -2.733 22.937 29.139 1.00 62.61 35 ARG E N 1
ATOM 2163 C CA . ARG E 1 35 ? -3.992 22.630 29.813 1.00 62.59 35 ARG E CA 1
ATOM 2164 C C . ARG E 1 35 ? -5.139 23.445 29.229 1.00 64.26 35 ARG E C 1
ATOM 2165 O O . ARG E 1 35 ? -6.260 22.940 29.088 1.00 60.59 35 ARG E O 1
ATOM 2173 N N . ALA E 1 36 ? -4.867 24.699 28.853 1.00 60.96 36 ALA E N 1
ATOM 2174 C CA . ALA E 1 36 ? -5.916 25.590 28.373 1.00 60.83 36 ALA E CA 1
ATOM 2175 C C . ALA E 1 36 ? -6.536 25.120 27.063 1.00 59.90 36 ALA E C 1
ATOM 2176 O O . ALA E 1 36 ? -7.616 25.595 26.700 1.00 60.75 36 ALA E O 1
ATOM 2178 N N . GLU E 1 37 ? -5.889 24.205 26.348 1.00 55.53 37 GLU E N 1
ATOM 2179 C CA . GLU E 1 37 ? -6.358 23.789 25.038 1.00 60.95 37 GLU E CA 1
ATOM 2180 C C . GLU E 1 37 ? -6.870 22.353 24.997 1.00 60.10 37 GLU E C 1
ATOM 2181 O O . GLU E 1 37 ? -7.233 21.874 23.915 1.00 56.04 37 GLU E O 1
ATOM 2187 N N . VAL E 1 38 ? -6.923 21.660 26.133 1.00 55.57 38 VAL E N 1
ATOM 2188 C CA . VAL E 1 38 ? -7.474 20.309 26.182 1.00 52.58 38 VAL E CA 1
ATOM 2189 C C . VAL E 1 38 ? -8.991 20.396 26.251 1.00 48.84 38 VAL E C 1
ATOM 2190 O O . VAL E 1 38 ? -9.549 20.999 27.171 1.00 44.76 38 VAL E O 1
ATOM 2194 N N . ARG E 1 39 ? -9.664 19.778 25.288 1.00 47.38 39 ARG E N 1
ATOM 2195 C CA . ARG E 1 39 ? -11.114 19.681 25.292 1.00 46.55 39 ARG E CA 1
ATOM 2196 C C . ARG E 1 39 ? -11.516 18.248 25.616 1.00 41.06 39 ARG E C 1
ATOM 2197 O O . ARG E 1 39 ? -10.892 17.298 25.137 1.00 40.83 39 ARG E O 1
ATOM 2205 N N . VAL E 1 40 ? -12.543 18.090 26.441 1.00 41.51 40 VAL E N 1
ATOM 2206 C CA . VAL E 1 40 ? -13.043 16.767 26.796 1.00 40.34 40 VAL E CA 1
ATOM 2207 C C . VAL E 1 40 ? -14.523 16.729 26.453 1.00 40.62 40 VAL E C 1
ATOM 2208 O O . VAL E 1 40 ? -15.306 17.541 26.956 1.00 45.63 40 VAL E O 1
ATOM 2212 N N . ILE E 1 41 ? -14.894 15.808 25.569 1.00 38.55 41 ILE E N 1
ATOM 2213 C CA . ILE E 1 41 ? -16.262 15.612 25.111 1.00 39.05 41 ILE E CA 1
ATOM 2214 C C . ILE E 1 41 ? -16.736 14.294 25.697 1.00 34.76 41 ILE E C 1
ATOM 2215 O O . ILE E 1 41 ? -16.187 13.236 25.367 1.00 39.07 41 ILE E O 1
ATOM 2220 N N . LEU E 1 42 ? -17.757 14.346 26.534 1.00 36.20 42 LEU E N 1
ATOM 2221 C CA . LEU E 1 42 ? -18.344 13.151 27.116 1.00 39.44 42 LEU E CA 1
ATOM 2222 C C . LEU E 1 42 ? -19.641 12.862 26.379 1.00 33.28 42 LEU E C 1
ATOM 2223 O O . LEU E 1 42 ? -20.505 13.736 26.266 1.00 33.91 42 LEU E O 1
ATOM 2228 N N . LYS E 1 43 ? -19.755 11.648 25.860 1.00 32.92 43 LYS E N 1
ATOM 2229 C CA . LYS E 1 43 ? -20.879 11.229 25.024 1.00 36.76 43 LYS E CA 1
ATOM 2230 C C . LYS E 1 43 ? -21.666 10.167 25.803 1.00 37.51 43 LYS E C 1
ATOM 2231 O O . LYS E 1 43 ? -21.254 9.004 25.832 1.00 36.13 43 LYS E O 1
ATOM 2237 N N . ASP E 1 44 ? -22.781 10.548 26.454 1.00 37.63 44 ASP E N 1
ATOM 2238 C CA . ASP E 1 44 ? -23.658 9.573 27.112 1.00 37.61 44 ASP E CA 1
ATOM 2239 C C . ASP E 1 44 ? -24.469 8.764 26.090 1.00 39.12 44 ASP E C 1
ATOM 2240 O O . ASP E 1 44 ? -25.206 9.336 25.289 1.00 35.15 44 ASP E O 1
ATOM 2245 N N . ILE E 1 45 ? -24.393 7.441 26.145 1.00 36.26 45 ILE E N 1
ATOM 2246 C CA . ILE E 1 45 ? -25.208 6.587 25.279 1.00 32.62 45 ILE E CA 1
ATOM 2247 C C . ILE E 1 45 ? -26.325 5.968 26.119 1.00 33.43 45 ILE E C 1
ATOM 2248 O O . ILE E 1 45 ? -26.034 5.237 27.070 1.00 35.19 45 ILE E O 1
ATOM 2253 N N . PRO E 1 46 ? -27.597 6.209 25.800 1.00 34.24 46 PRO E N 1
ATOM 2254 C CA . PRO E 1 46 ? -28.689 5.503 26.492 1.00 37.32 46 PRO E CA 1
ATOM 2255 C C . PRO E 1 46 ? -28.504 3.992 26.450 1.00 38.80 46 PRO E C 1
ATOM 2256 O O . PRO E 1 46 ? -28.045 3.431 25.449 1.00 33.67 46 PRO E O 1
ATOM 2260 N N . ASN E 1 47 ? -28.888 3.322 27.550 1.00 36.87 47 ASN E N 1
ATOM 2261 C CA . ASN E 1 47 ? -28.614 1.896 27.665 1.00 37.13 47 ASN E CA 1
ATOM 2262 C C . ASN E 1 47 ? -29.360 1.069 26.623 1.00 32.65 47 ASN E C 1
ATOM 2263 O O . ASN E 1 47 ? -28.967 -0.068 26.369 1.00 35.03 47 ASN E O 1
ATOM 2268 N N . THR E 1 48 ? -30.431 1.608 26.040 1.00 37.76 48 THR E N 1
ATOM 2269 C CA . THR E 1 48 ? -31.102 1.015 24.886 1.00 36.00 48 THR E CA 1
ATOM 2270 C C . THR E 1 48 ? -30.266 1.081 23.612 1.00 36.93 48 THR E C 1
ATOM 2271 O O . THR E 1 48 ? -30.625 0.429 22.616 1.00 34.83 48 THR E O 1
ATOM 2275 N N . ASP E 1 49 ? -29.187 1.862 23.608 1.00 33.84 49 ASP E N 1
ATOM 2276 C CA . ASP E 1 49 ? -28.464 2.187 22.377 1.00 35.09 49 ASP E CA 1
ATOM 2277 C C . ASP E 1 49 ? -27.054 1.639 22.388 1.00 36.86 49 ASP E C 1
ATOM 2278 O O . ASP E 1 49 ? -26.322 1.812 21.404 1.00 33.50 49 ASP E O 1
ATOM 2283 N N . TYR E 1 50 ? -26.650 0.988 23.472 1.00 30.54 50 TYR E N 1
ATOM 2284 C CA . TYR E 1 50 ? -25.280 0.561 23.686 1.00 31.22 50 TYR E CA 1
ATOM 2285 C C . TYR E 1 50 ? -25.254 -0.953 23.732 1.00 34.32 50 TYR E C 1
ATOM 2286 O O . TYR E 1 50 ? -26.096 -1.572 24.385 1.00 37.57 50 TYR E O 1
ATOM 2295 N N . GLY E 1 51 ? -24.274 -1.552 23.066 1.00 36.98 51 GLY E N 1
ATOM 2296 C CA . GLY E 1 51 ? -24.215 -2.996 22.899 1.00 35.71 51 GLY E CA 1
ATOM 2297 C C . GLY E 1 51 ? -23.006 -3.585 23.602 1.00 42.21 51 GLY E C 1
ATOM 2298 O O . GLY E 1 51 ? -21.892 -3.067 23.488 1.00 38.52 51 GLY E O 1
ATOM 2299 N N . ILE E 1 52 ? -23.243 -4.683 24.318 1.00 38.30 52 ILE E N 1
ATOM 2300 C CA . ILE E 1 52 ? -22.192 -5.469 24.962 1.00 44.01 52 ILE E CA 1
ATOM 2301 C C . ILE E 1 52 ? -22.334 -6.892 24.443 1.00 45.77 52 ILE E C 1
ATOM 2302 O O . ILE E 1 52 ? -23.340 -7.559 24.714 1.00 46.01 52 ILE E O 1
ATOM 2307 N N . ALA E 1 53 ? -21.337 -7.353 23.690 1.00 44.10 53 ALA E N 1
ATOM 2308 C CA . ALA E 1 53 ? -21.370 -8.676 23.065 1.00 49.48 53 ALA E CA 1
ATOM 2309 C C . ALA E 1 53 ? -22.651 -8.896 22.263 1.00 47.11 53 ALA E C 1
ATOM 2310 O O . ALA E 1 53 ? -23.157 -10.015 22.169 1.00 44.23 53 ALA E O 1
ATOM 2312 N N . GLY E 1 54 ? -23.191 -7.825 21.684 1.00 47.10 54 GLY E N 1
ATOM 2313 C CA . GLY E 1 54 ? -24.378 -7.921 20.857 1.00 41.49 54 GLY E CA 1
ATOM 2314 C C . GLY E 1 54 ? -25.686 -7.695 21.579 1.00 40.51 54 GLY E C 1
ATOM 2315 O O . GLY E 1 54 ? -26.736 -7.701 20.925 1.00 40.59 54 GLY E O 1
ATOM 2316 N N . GLN E 1 55 ? -25.661 -7.502 22.900 1.00 42.73 55 GLN E N 1
ATOM 2317 C CA . GLN E 1 55 ? -26.860 -7.276 23.700 1.00 42.92 55 GLN E CA 1
ATOM 2318 C C . GLN E 1 55 ? -26.846 -5.869 24.281 1.00 37.08 55 GLN E C 1
ATOM 2319 O O . GLN E 1 55 ? -25.793 -5.368 24.687 1.00 40.28 55 GLN E O 1
ATOM 2325 N N . THR E 1 56 ? -28.020 -5.244 24.349 1.00 36.69 56 THR E N 1
ATOM 2326 C CA . THR E 1 56 ? -28.087 -3.889 24.869 1.00 42.00 56 THR E CA 1
ATOM 2327 C C . THR E 1 56 ? -27.765 -3.866 26.364 1.00 47.14 56 THR E C 1
ATOM 2328 O O . THR E 1 56 ? -28.071 -4.806 27.109 1.00 44.34 56 THR E O 1
ATOM 2332 N N . ALA E 1 57 ? -27.131 -2.768 26.791 1.00 39.89 57 ALA E N 1
ATOM 2333 C CA . ALA E 1 57 ? -26.858 -2.554 28.207 1.00 42.45 57 ALA E CA 1
ATOM 2334 C C . ALA E 1 57 ? -28.135 -2.605 29.025 1.00 47.18 57 ALA E C 1
ATOM 2335 O O . ALA E 1 57 ? -28.121 -3.081 30.170 1.00 48.97 57 ALA E O 1
ATOM 2337 N N . ARG E 1 58 ? -29.247 -2.123 28.464 1.00 39.28 58 ARG E N 1
ATOM 2338 C CA . ARG E 1 58 ? -30.506 -2.189 29.192 1.00 47.38 58 ARG E CA 1
ATOM 2339 C C . ARG E 1 58 ? -30.933 -3.634 29.426 1.00 53.09 58 ARG E C 1
ATOM 2340 O O . ARG E 1 58 ? -31.391 -3.982 30.520 1.00 55.30 58 ARG E O 1
ATOM 2348 N N . SER E 1 59 ? -30.779 -4.494 28.414 1.00 50.33 59 SER E N 1
ATOM 2349 C CA . SER E 1 59 ? -31.101 -5.906 28.603 1.00 47.97 59 SER E CA 1
ATOM 2350 C C . SER E 1 59 ? -30.249 -6.527 29.702 1.00 49.79 59 SER E C 1
ATOM 2351 O O . SER E 1 59 ? -30.725 -7.393 30.441 1.00 57.19 59 SER E O 1
ATOM 2354 N N . LEU E 1 60 ? -29.001 -6.092 29.833 1.00 52.86 60 LEU E N 1
ATOM 2355 C CA . LEU E 1 60 ? -28.104 -6.547 30.886 1.00 51.32 60 LEU E CA 1
ATOM 2356 C C . LEU E 1 60 ? -28.355 -5.853 32.225 1.00 54.92 60 LEU E C 1
ATOM 2357 O O . LEU E 1 60 ? -27.601 -6.087 33.176 1.00 58.94 60 LEU E O 1
ATOM 2362 N N . GLY E 1 61 ? -29.373 -5.005 32.330 1.00 53.92 61 GLY E N 1
ATOM 2363 C CA . GLY E 1 61 ? -29.622 -4.279 33.568 1.00 49.80 61 GLY E CA 1
ATOM 2364 C C . GLY E 1 61 ? -28.581 -3.246 33.969 1.00 55.84 61 GLY E C 1
ATOM 2365 O O . GLY E 1 61 ? -28.228 -3.155 35.154 1.00 55.79 61 GLY E O 1
ATOM 2366 N N . ARG E 1 62 ? -28.089 -2.448 33.023 1.00 46.53 62 ARG E N 1
ATOM 2367 C CA . ARG E 1 62 ? -27.044 -1.472 33.309 1.00 48.76 62 ARG E CA 1
ATOM 2368 C C . ARG E 1 62 ? -27.441 -0.107 32.760 1.00 47.20 62 ARG E C 1
ATOM 2369 O O . ARG E 1 62 ? -28.273 -0.002 31.855 1.00 44.85 62 ARG E O 1
ATOM 2377 N N . GLY E 1 63 ? -26.881 0.941 33.361 1.00 47.39 63 GLY E N 1
ATOM 2378 C CA . GLY E 1 63 ? -27.068 2.335 32.993 1.00 47.03 63 GLY E CA 1
ATOM 2379 C C . GLY E 1 63 ? -28.519 2.795 33.038 1.00 47.74 63 GLY E C 1
ATOM 2380 O O . GLY E 1 63 ? -29.392 2.172 33.646 1.00 45.34 63 GLY E O 1
ATOM 2381 N N . VAL E 1 64 ? -28.772 3.923 32.369 1.00 41.18 64 VAL E N 1
ATOM 2382 C CA . VAL E 1 64 ? -30.107 4.499 32.288 1.00 42.74 64 VAL E CA 1
ATOM 2383 C C . VAL E 1 64 ? -30.455 4.721 30.819 1.00 43.19 64 VAL E C 1
ATOM 2384 O O . VAL E 1 64 ? -29.598 4.678 29.938 1.00 39.48 64 VAL E O 1
ATOM 2388 N N . ASP E 1 65 ? -31.736 4.951 30.565 1.00 45.70 65 ASP E N 1
ATOM 2389 C CA . ASP E 1 65 ? -32.225 5.179 29.216 1.00 49.05 65 ASP E CA 1
ATOM 2390 C C . ASP E 1 65 ? -32.168 6.676 28.912 1.00 49.55 65 ASP E C 1
ATOM 2391 O O . ASP E 1 65 ? -31.561 7.458 29.648 1.00 47.61 65 ASP E O 1
ATOM 2396 N N . ARG E 1 66 ? -32.813 7.096 27.822 1.00 51.26 66 ARG E N 1
ATOM 2397 C CA . ARG E 1 66 ? -32.734 8.499 27.430 1.00 51.73 66 ARG E CA 1
ATOM 2398 C C . ARG E 1 66 ? -33.525 9.404 28.360 1.00 55.07 66 ARG E C 1
ATOM 2399 O O . ARG E 1 66 ? -33.279 10.613 28.381 1.00 52.98 66 ARG E O 1
ATOM 2407 N N . HIS E 1 67 ? -34.469 8.851 29.119 1.00 54.84 67 HIS E N 1
ATOM 2408 C CA . HIS E 1 67 ? -35.207 9.605 30.120 1.00 57.01 67 HIS E CA 1
ATOM 2409 C C . HIS E 1 67 ? -34.540 9.549 31.487 1.00 56.67 67 HIS E C 1
ATOM 2410 O O . HIS E 1 67 ? -35.101 10.060 32.458 1.00 57.11 67 HIS E O 1
ATOM 2417 N N . GLY E 1 68 ? -33.347 8.968 31.577 1.00 56.31 68 GLY E N 1
ATOM 2418 C CA . GLY E 1 68 ? -32.623 8.977 32.825 1.00 52.17 68 GLY E CA 1
ATOM 2419 C C . GLY E 1 68 ? -33.050 7.884 33.774 1.00 52.75 68 GLY E C 1
ATOM 2420 O O . GLY E 1 68 ? -32.781 7.977 34.979 1.00 54.28 68 GLY E O 1
ATOM 2421 N N . ARG E 1 69 ? -33.717 6.844 33.279 1.00 53.41 69 ARG E N 1
ATOM 2422 C CA . ARG E 1 69 ? -34.375 5.934 34.192 1.00 53.32 69 ARG E CA 1
ATOM 2423 C C . ARG E 1 69 ? -33.653 4.592 34.130 1.00 54.90 69 ARG E C 1
ATOM 2424 O O . ARG E 1 69 ? -33.256 4.097 33.055 1.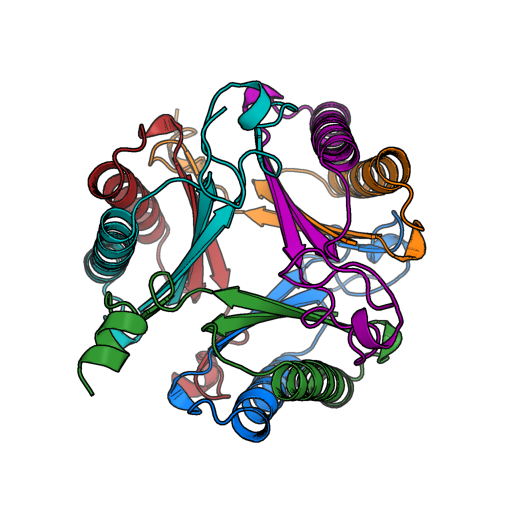00 49.64 69 ARG E O 1
ATOM 2432 N N . ALA E 1 70 ? -33.493 3.997 35.307 1.00 51.73 70 ALA E N 1
ATOM 2433 C CA . ALA E 1 70 ? -32.808 2.733 35.486 1.00 50.91 70 ALA E CA 1
ATOM 2434 C C . ALA E 1 70 ? -33.651 1.600 34.919 1.00 51.39 70 ALA E C 1
ATOM 2435 O O . ALA E 1 70 ? -34.870 1.721 34.789 1.00 54.09 70 ALA E O 1
ATOM 2437 N N . PRO E 1 71 ? -33.023 0.477 34.564 1.00 52.64 71 PRO E N 1
ATOM 2438 C CA . PRO E 1 71 ? -33.775 -0.600 33.899 1.00 55.51 71 PRO E CA 1
ATOM 2439 C C . PRO E 1 71 ? -34.751 -1.325 34.810 1.00 60.70 71 PRO E C 1
ATOM 2440 O O . PRO E 1 71 ? -35.485 -2.201 34.330 1.00 61.44 71 PRO E O 1
ATOM 2444 N N . GLY E 1 72 ? -34.797 -0.989 36.094 1.00 63.36 72 GLY E N 1
ATOM 2445 C CA . GLY E 1 72 ? -35.773 -1.582 36.991 1.00 64.68 72 GLY E CA 1
ATOM 2446 C C . GLY E 1 72 ? -37.195 -1.221 36.600 1.00 60.80 72 GLY E C 1
ATOM 2447 O O . GLY E 1 72 ? -38.115 -2.000 36.836 1.00 63.63 72 GLY E O 1
ATOM 2448 N N . SER F 1 1 ? -19.080 12.923 1.386 1.00 38.03 1 SER F N 1
ATOM 2449 C CA . SER F 1 1 ? -18.297 12.996 2.628 1.00 40.20 1 SER F CA 1
ATOM 2450 C C . SER F 1 1 ? -19.041 13.604 3.812 1.00 31.10 1 SER F C 1
ATOM 2451 O O . SER F 1 1 ? -20.085 14.248 3.676 1.00 29.01 1 SER F O 1
ATOM 2454 N N . ILE F 1 2 ? -18.454 13.406 4.985 1.00 29.30 2 ILE F N 1
ATOM 2455 C CA . ILE F 1 2 ? -19.209 13.321 6.223 1.00 27.56 2 ILE F CA 1
ATOM 2456 C C . ILE F 1 2 ? -18.598 14.282 7.226 1.00 25.63 2 ILE F C 1
ATOM 2457 O O . ILE F 1 2 ? -17.398 14.215 7.514 1.00 27.86 2 ILE F O 1
ATOM 2462 N N . ILE F 1 3 ? -19.416 15.193 7.731 1.00 24.74 3 ILE F N 1
ATOM 2463 C CA . ILE F 1 3 ? -18.977 16.256 8.623 1.00 23.50 3 ILE F CA 1
ATOM 2464 C C . ILE F 1 3 ? -19.657 16.033 9.965 1.00 26.22 3 ILE F C 1
ATOM 2465 O O . ILE F 1 3 ? -20.892 16.064 10.047 1.00 25.02 3 ILE F O 1
ATOM 2470 N N . GLN F 1 4 ? -18.865 15.786 11.005 1.00 25.41 4 GLN F N 1
ATOM 2471 C CA . GLN F 1 4 ? -19.395 15.593 12.347 1.00 29.86 4 GLN F CA 1
ATOM 2472 C C . GLN F 1 4 ? -19.043 16.788 13.214 1.00 26.75 4 GLN F C 1
ATOM 2473 O O . GLN F 1 4 ? -17.871 17.153 13.317 1.00 32.27 4 GLN F O 1
ATOM 2479 N N . VAL F 1 5 ? -20.061 17.389 13.829 1.00 28.80 5 VAL F N 1
ATOM 2480 C CA . VAL F 1 5 ? -19.901 18.579 14.658 1.00 27.28 5 VAL F CA 1
ATOM 2481 C C . VAL F 1 5 ? -20.289 18.248 16.097 1.00 33.31 5 VAL F C 1
ATOM 2482 O O . VAL F 1 5 ? -21.357 17.670 16.339 1.00 28.91 5 VAL F O 1
ATOM 2486 N N . THR F 1 6 ? -19.431 18.628 17.049 1.00 28.90 6 THR F N 1
ATOM 2487 C CA . THR F 1 6 ? -19.787 18.661 18.462 1.00 34.12 6 THR F CA 1
ATOM 2488 C C . THR F 1 6 ? -19.656 20.094 18.972 1.00 34.75 6 THR F C 1
ATOM 2489 O O . THR F 1 6 ? -18.719 20.815 18.608 1.00 32.11 6 THR F O 1
ATOM 2493 N N . PHE F 1 7 ? -20.606 20.508 19.798 1.00 35.13 7 PHE F N 1
ATOM 2494 C CA . PHE F 1 7 ? -20.618 21.872 20.306 1.00 38.47 7 PHE F CA 1
ATOM 2495 C C . PHE F 1 7 ? -21.522 21.889 21.532 1.00 40.01 7 PHE F C 1
ATOM 2496 O O . PHE F 1 7 ? -22.360 21.000 21.717 1.00 35.12 7 PHE F O 1
ATOM 2504 N N . ILE F 1 8 ? -21.288 22.872 22.404 1.00 38.79 8 ILE F N 1
ATOM 2505 C CA . ILE F 1 8 ? -22.026 22.943 23.657 1.00 36.03 8 ILE F CA 1
ATOM 2506 C C . ILE F 1 8 ? -23.501 23.164 23.365 1.00 38.15 8 ILE F C 1
ATOM 2507 O O . ILE F 1 8 ? -23.866 23.944 22.477 1.00 41.15 8 ILE F O 1
ATOM 2512 N N . ALA F 1 9 ? -24.359 22.467 24.110 1.00 37.30 9 ALA F N 1
ATOM 2513 C CA . ALA F 1 9 ? -25.802 22.606 23.939 1.00 37.58 9 ALA F CA 1
ATOM 2514 C C . ALA F 1 9 ? -26.228 24.062 24.090 1.00 43.99 9 ALA F C 1
ATOM 2515 O O . ALA F 1 9 ? -25.584 24.853 24.791 1.00 40.41 9 ALA F O 1
ATOM 2517 N N . GLY F 1 10 ? -27.326 24.420 23.418 1.00 32.80 10 GLY F N 1
ATOM 2518 C CA . GLY F 1 10 ? -27.848 25.768 23.528 1.00 42.78 10 GLY F CA 1
ATOM 2519 C C . GLY F 1 10 ? -28.134 26.488 22.224 1.00 44.15 10 GLY F C 1
ATOM 2520 O O . GLY F 1 10 ? -28.796 27.528 22.224 1.00 41.85 10 GLY F O 1
ATOM 2521 N N . ARG F 1 11 ? -27.651 25.959 21.105 1.00 42.10 11 ARG F N 1
ATOM 2522 C CA . ARG F 1 11 ? -27.987 26.537 19.812 1.00 41.05 11 ARG F CA 1
ATOM 2523 C C . ARG F 1 11 ? -29.448 26.265 19.469 1.00 37.48 11 ARG F C 1
ATOM 2524 O O . ARG F 1 11 ? -30.006 25.235 19.830 1.00 37.55 11 ARG F O 1
ATOM 2532 N N . THR F 1 12 ? -30.067 27.200 18.753 1.00 38.33 12 THR F N 1
ATOM 2533 C CA . THR F 1 12 ? -31.448 27.042 18.312 1.00 38.57 12 THR F CA 1
ATOM 2534 C C . THR F 1 12 ? -31.540 26.146 17.076 1.00 38.33 12 THR F C 1
ATOM 2535 O O . THR F 1 12 ? -30.543 25.846 16.414 1.00 35.83 12 THR F O 1
ATOM 2539 N N . GLU F 1 13 ? -32.781 25.766 16.740 1.00 33.91 13 GLU F N 1
ATOM 2540 C CA . GLU F 1 13 ? -33.022 24.971 15.540 1.00 41.56 13 GLU F CA 1
ATOM 2541 C C . GLU F 1 13 ? -32.600 25.722 14.283 1.00 34.90 13 GLU F C 1
ATOM 2542 O O . GLU F 1 13 ? -32.079 25.125 13.337 1.00 31.72 13 GLU F O 1
ATOM 2548 N N . LEU F 1 14 ? -32.823 27.033 14.257 1.00 33.91 14 LEU F N 1
ATOM 2549 C CA . LEU F 1 14 ? -32.453 27.832 13.099 1.00 36.98 14 LEU F CA 1
ATOM 2550 C C . LEU F 1 14 ? -30.935 27.923 12.948 1.00 35.53 14 LEU F C 1
ATOM 2551 O O . LEU F 1 14 ? -30.414 27.837 11.830 1.00 32.19 14 LEU F O 1
ATOM 2556 N N . GLN F 1 15 ? -30.205 28.108 14.057 1.00 33.13 15 GLN F N 1
ATOM 2557 C CA . GLN F 1 15 ? -28.743 28.067 13.991 1.00 33.41 15 GLN F CA 1
ATOM 2558 C C . GLN F 1 15 ? -28.241 26.695 13.537 1.00 32.92 15 GLN F C 1
ATOM 2559 O O . GLN F 1 15 ? -27.235 26.608 12.829 1.00 30.77 15 GLN F O 1
ATOM 2565 N N . LYS F 1 16 ? -28.921 25.613 13.933 1.00 31.21 16 LYS F N 1
ATOM 2566 C CA . LYS F 1 16 ? -28.493 24.295 13.474 1.00 32.51 16 LYS F CA 1
ATOM 2567 C C . LYS F 1 16 ? -28.786 24.112 11.986 1.00 30.75 16 LYS F C 1
ATOM 2568 O O . LYS F 1 16 ? -27.972 23.543 11.253 1.00 27.43 16 LYS F O 1
ATOM 2574 N N . GLU F 1 17 ? -29.950 24.575 11.529 1.00 32.68 17 GLU F N 1
ATOM 2575 C CA . GLU F 1 17 ? -30.261 24.535 10.099 1.00 33.03 17 GLU F CA 1
ATOM 2576 C C . GLU F 1 17 ? -29.262 25.367 9.297 1.00 32.85 17 GLU F C 1
ATOM 2577 O O . GLU F 1 17 ? -28.836 24.963 8.202 1.00 31.98 17 GLU F O 1
ATOM 2583 N N . ARG F 1 18 ? -28.883 26.539 9.826 1.00 30.01 18 ARG F N 1
ATOM 2584 C CA . ARG F 1 18 ? -27.941 27.421 9.145 1.00 31.58 18 ARG F CA 1
ATOM 2585 C C . ARG F 1 18 ? -26.564 26.786 9.059 1.00 27.58 18 ARG F C 1
ATOM 2586 O O . ARG F 1 18 ? -25.907 26.834 8.009 1.00 28.32 18 ARG F O 1
ATOM 2594 N N . LEU F 1 19 ? -26.117 26.195 10.159 1.00 26.12 19 LEU F N 1
ATOM 2595 C CA . LEU F 1 19 ? -24.812 25.554 10.203 1.00 27.47 19 LEU F CA 1
ATOM 2596 C C . LEU F 1 19 ? -24.737 24.381 9.234 1.00 25.58 19 LEU F C 1
ATOM 2597 O O . LEU F 1 19 ? -23.707 24.167 8.590 1.00 24.93 19 LEU F O 1
ATOM 2602 N N . ILE F 1 20 ? -25.813 23.601 9.126 1.00 25.27 20 ILE F N 1
ATOM 2603 C CA . ILE F 1 20 ? -25.822 22.481 8.189 1.00 30.43 20 ILE F CA 1
ATOM 2604 C C . ILE F 1 20 ? -25.741 22.980 6.749 1.00 28.02 20 ILE F C 1
ATOM 2605 O O . ILE F 1 20 ? -24.998 22.430 5.927 1.00 25.37 20 ILE F O 1
ATOM 2610 N N . ALA F 1 21 ? -26.487 24.041 6.422 1.00 27.89 21 ALA F N 1
ATOM 2611 C CA . ALA F 1 21 ? -26.391 24.616 5.083 1.00 27.36 21 ALA F CA 1
ATOM 2612 C C . ALA F 1 21 ? -24.996 25.181 4.820 1.00 27.36 21 ALA F C 1
ATOM 2613 O O . ALA F 1 21 ? -24.417 24.971 3.748 1.00 27.95 21 ALA F O 1
ATOM 2615 N N . ALA F 1 22 ? -24.438 25.897 5.785 1.00 28.39 22 ALA F N 1
ATOM 2616 C CA . ALA F 1 22 ? -23.168 26.580 5.559 1.00 25.45 22 ALA F CA 1
ATOM 2617 C C . ALA F 1 22 ? -22.005 25.597 5.473 1.00 27.71 22 ALA F C 1
ATOM 2618 O O . ALA F 1 22 ? -21.089 25.795 4.666 1.00 27.15 22 ALA F O 1
ATOM 2620 N N . LEU F 1 23 ? -22.021 24.529 6.290 1.00 25.17 23 LEU F N 1
ATOM 2621 C CA . LEU F 1 23 ? -20.970 23.514 6.201 1.00 25.67 23 LEU F CA 1
ATOM 2622 C C . LEU F 1 23 ? -21.043 22.765 4.879 1.00 26.35 23 LEU F C 1
ATOM 2623 O O . LEU F 1 23 ? -20.010 22.452 4.267 1.00 27.85 23 LEU F O 1
ATOM 2628 N N . THR F 1 24 ? -22.255 22.469 4.427 1.00 25.41 24 THR F N 1
ATOM 2629 C CA . THR F 1 24 ? -22.434 21.797 3.146 1.00 27.32 24 THR F CA 1
ATOM 2630 C C . THR F 1 24 ? -21.948 22.671 1.994 1.00 29.89 24 THR F C 1
ATOM 2631 O O . THR F 1 24 ? -21.160 22.220 1.152 1.00 28.81 24 THR F O 1
ATOM 2635 N N . ASP F 1 25 ? -22.395 23.938 1.954 1.00 26.98 25 ASP F N 1
ATOM 2636 C CA . ASP F 1 25 ? -21.912 24.890 0.950 1.00 28.21 25 ASP F CA 1
ATOM 2637 C C . ASP F 1 25 ? -20.394 24.960 0.934 1.00 30.53 25 ASP F C 1
ATOM 2638 O O . ASP F 1 25 ? -19.779 25.066 -0.136 1.00 29.82 25 ASP F O 1
ATOM 2643 N N . ALA F 1 26 ? -19.775 24.935 2.119 1.00 29.09 26 ALA F N 1
ATOM 2644 C CA . ALA F 1 26 ? -18.323 25.054 2.221 1.00 31.71 26 ALA F CA 1
ATOM 2645 C C . ALA F 1 26 ? -17.617 23.865 1.592 1.00 30.71 26 ALA F C 1
ATOM 2646 O O . ALA F 1 26 ? -16.563 24.031 0.973 1.00 31.84 26 ALA F O 1
ATOM 2648 N N . ALA F 1 27 ? -18.135 22.649 1.819 1.00 30.27 27 ALA F N 1
ATOM 2649 C CA . ALA F 1 27 ? -17.546 21.457 1.216 1.00 32.00 27 ALA F CA 1
ATOM 2650 C C . ALA F 1 27 ? -17.746 21.455 -0.294 1.00 32.40 27 ALA F C 1
ATOM 2651 O O . ALA F 1 27 ? -16.815 21.148 -1.045 1.00 32.04 27 ALA F O 1
ATOM 2653 N N . VAL F 1 28 ? -18.953 21.796 -0.755 1.00 30.60 28 VAL F N 1
ATOM 2654 C CA . VAL F 1 28 ? -19.230 21.795 -2.189 1.00 31.60 28 VAL F CA 1
ATOM 2655 C C . VAL F 1 28 ? -18.356 22.830 -2.897 1.00 32.62 28 VAL F C 1
ATOM 2656 O O . VAL F 1 28 ? -17.693 22.544 -3.901 1.00 32.48 28 VAL F O 1
ATOM 2660 N N . ASP F 1 29 ? -18.327 24.043 -2.363 1.00 33.55 29 ASP F N 1
ATOM 2661 C CA . ASP F 1 29 ? -17.594 25.129 -3.007 1.00 32.01 29 ASP F CA 1
ATOM 2662 C C . ASP F 1 29 ? -16.094 24.877 -3.010 1.00 37.82 29 ASP F C 1
ATOM 2663 O O . ASP F 1 29 ? -15.413 25.139 -4.007 1.00 36.98 29 ASP F O 1
ATOM 2668 N N . THR F 1 30 ? -15.552 24.397 -1.892 1.00 36.14 30 THR F N 1
ATOM 2669 C CA . THR F 1 30 ? -14.104 24.348 -1.758 1.00 35.81 30 THR F CA 1
ATOM 2670 C C . THR F 1 30 ? -13.494 23.213 -2.565 1.00 36.53 30 THR F C 1
ATOM 2671 O O . THR F 1 30 ? -12.467 23.405 -3.219 1.00 40.77 30 THR F O 1
ATOM 2675 N N . VAL F 1 31 ? -14.079 22.013 -2.510 1.00 35.52 31 VAL F N 1
ATOM 2676 C CA . VAL F 1 31 ? -13.468 20.860 -3.161 1.00 37.21 31 VAL F CA 1
ATOM 2677 C C . VAL F 1 31 ? -14.387 20.219 -4.192 1.00 40.06 31 VAL F C 1
ATOM 2678 O O . VAL F 1 31 ? -14.046 19.181 -4.748 1.00 41.07 31 VAL F O 1
ATOM 2682 N N . GLY F 1 32 ? -15.546 20.810 -4.465 1.00 35.43 32 GLY F N 1
ATOM 2683 C CA . GLY F 1 32 ? -16.359 20.284 -5.547 1.00 34.65 32 GLY F CA 1
ATOM 2684 C C . GLY F 1 32 ? -17.064 18.979 -5.256 1.00 37.87 32 GLY F C 1
ATOM 2685 O O . GLY F 1 32 ? -17.522 18.319 -6.187 1.00 36.79 32 GLY F O 1
ATOM 2686 N N . ILE F 1 33 ? -17.166 18.582 -3.986 1.00 33.63 33 ILE F N 1
ATOM 2687 C CA . ILE F 1 33 ? -17.949 17.402 -3.645 1.00 34.55 33 ILE F CA 1
ATOM 2688 C C . ILE F 1 33 ? -19.378 17.632 -4.111 1.00 28.47 33 ILE F C 1
ATOM 2689 O O . ILE F 1 33 ? -19.904 18.746 -4.019 1.00 31.58 33 ILE F O 1
ATOM 2694 N N . GLU F 1 34 ? -19.992 16.589 -4.657 1.00 31.13 34 GLU F N 1
ATOM 2695 C CA . GLU F 1 34 ? -21.393 16.623 -5.061 1.00 30.31 34 GLU F CA 1
ATOM 2696 C C . GLU F 1 34 ? -22.246 16.897 -3.834 1.00 32.16 34 GLU F C 1
ATOM 2697 O O . GLU F 1 34 ? -22.072 16.239 -2.799 1.00 26.74 34 GLU F O 1
ATOM 2703 N N . ARG F 1 35 ? -23.191 17.837 -3.964 1.00 29.53 35 ARG F N 1
ATOM 2704 C CA . ARG F 1 35 ? -24.035 18.222 -2.831 1.00 29.81 35 ARG F CA 1
ATOM 2705 C C . ARG F 1 35 ? -24.731 17.013 -2.213 1.00 25.99 35 ARG F C 1
ATOM 2706 O O . ARG F 1 35 ? -24.755 16.865 -0.987 1.00 25.44 35 ARG F O 1
ATOM 2714 N N . ALA F 1 36 ? -25.274 16.125 -3.045 1.00 29.12 36 ALA F N 1
ATOM 2715 C CA . ALA F 1 36 ? -26.044 14.975 -2.560 1.00 30.82 36 ALA F CA 1
ATOM 2716 C C . ALA F 1 36 ? -25.208 14.015 -1.726 1.00 31.04 36 ALA F C 1
ATOM 2717 O O . ALA F 1 36 ? -25.762 13.185 -0.987 1.00 29.78 36 ALA F O 1
ATOM 2719 N N . GLU F 1 37 ? -23.889 14.104 -1.829 1.00 27.94 37 GLU F N 1
ATOM 2720 C CA . GLU F 1 37 ? -23.018 13.231 -1.068 1.00 26.64 37 GLU F CA 1
ATOM 2721 C C . GLU F 1 37 ? -22.708 13.777 0.314 1.00 31.02 37 GLU F C 1
ATOM 2722 O O . GLU F 1 37 ? -22.248 13.017 1.165 1.00 29.35 37 GLU F O 1
ATOM 2728 N N . VAL F 1 38 ? -22.951 15.061 0.561 1.00 27.78 38 VAL F N 1
ATOM 2729 C CA . VAL F 1 38 ? -22.513 15.672 1.810 1.00 26.81 38 VAL F CA 1
ATOM 2730 C C . VAL F 1 38 ? -23.493 15.327 2.925 1.00 26.68 38 VAL F C 1
ATOM 2731 O O . VAL F 1 38 ? -24.701 15.577 2.812 1.00 26.05 38 VAL F O 1
ATOM 2735 N N . ARG F 1 39 ? -22.969 14.778 4.016 1.00 27.67 39 ARG F N 1
ATOM 2736 C CA . ARG F 1 39 ? -23.747 14.541 5.218 1.00 24.71 39 ARG F CA 1
ATOM 2737 C C . ARG F 1 39 ? -23.164 15.364 6.349 1.00 26.72 39 ARG F C 1
ATOM 2738 O O . ARG F 1 39 ? -21.944 15.502 6.455 1.00 25.87 39 ARG F O 1
ATOM 2746 N N . VAL F 1 40 ? -24.037 15.898 7.201 1.00 25.42 40 VAL F N 1
ATOM 2747 C CA . VAL F 1 40 ? -23.629 16.669 8.373 1.00 23.86 40 VAL F CA 1
ATOM 2748 C C . VAL F 1 40 ? -24.360 16.121 9.591 1.00 25.82 40 VAL F C 1
ATOM 2749 O O . VAL F 1 40 ? -25.589 15.982 9.572 1.00 28.06 40 VAL F O 1
ATOM 2753 N N . ILE F 1 41 ? -23.614 15.838 10.652 1.00 23.31 41 ILE F N 1
ATOM 2754 C CA . ILE F 1 41 ? -24.198 15.411 11.922 1.00 27.45 41 ILE F CA 1
ATOM 2755 C C . ILE F 1 41 ? -23.827 16.419 12.996 1.00 23.16 41 ILE F C 1
ATOM 2756 O O . ILE F 1 41 ? -22.642 16.671 13.239 1.00 27.22 41 ILE F O 1
ATOM 2761 N N . LEU F 1 42 ? -24.834 16.979 13.654 1.00 23.99 42 LEU F N 1
ATOM 2762 C CA . LEU F 1 42 ? -24.625 17.881 14.781 1.00 28.27 42 LEU F CA 1
ATOM 2763 C C . LEU F 1 42 ? -25.004 17.148 16.062 1.00 30.85 42 LEU F C 1
ATOM 2764 O O . LEU F 1 42 ? -26.097 16.585 16.151 1.00 26.48 42 LEU F O 1
ATOM 2769 N N . LYS F 1 43 ? -24.109 17.171 17.044 1.00 27.42 43 LYS F N 1
ATOM 2770 C CA . LYS F 1 43 ? -24.350 16.571 18.353 1.00 33.18 43 LYS F CA 1
ATOM 2771 C C . LYS F 1 43 ? -24.198 17.654 19.421 1.00 32.29 43 LYS F C 1
ATOM 2772 O O . LYS F 1 43 ? -23.126 18.255 19.551 1.00 31.51 43 LYS F O 1
ATOM 2778 N N . ASP F 1 44 ? -25.290 17.917 20.148 1.00 34.58 44 ASP F N 1
ATOM 2779 C CA . ASP F 1 44 ? -25.322 18.847 21.276 1.00 36.04 44 ASP F CA 1
ATOM 2780 C C . ASP F 1 44 ? -24.711 18.176 22.497 1.00 37.83 44 ASP F C 1
ATOM 2781 O O . ASP F 1 44 ? -25.120 17.072 22.863 1.00 38.37 44 ASP F O 1
ATOM 2786 N N . ILE F 1 45 ? -23.739 18.822 23.125 1.00 35.69 45 ILE F N 1
ATOM 2787 C CA . ILE F 1 45 ? -23.117 18.291 24.337 1.00 41.51 45 ILE F CA 1
ATOM 2788 C C . ILE F 1 45 ? -23.600 19.133 25.517 1.00 37.75 45 ILE F C 1
ATOM 2789 O O . ILE F 1 45 ? -23.320 20.334 25.558 1.00 36.69 45 ILE F O 1
ATOM 2794 N N . PRO F 1 46 ? -24.342 18.565 26.470 1.00 42.86 46 PRO F N 1
ATOM 2795 C CA . PRO F 1 46 ? -24.734 19.337 27.662 1.00 43.62 46 PRO F CA 1
ATOM 2796 C C . PRO F 1 46 ? -23.529 20.004 28.319 1.00 39.38 46 PRO F C 1
ATOM 2797 O O . PRO F 1 46 ? -22.409 19.487 28.285 1.00 36.17 46 PRO F O 1
ATOM 2801 N N . ASN F 1 47 ? -23.767 21.168 28.937 1.00 41.37 47 ASN F N 1
ATOM 2802 C CA . ASN F 1 47 ? -22.648 21.883 29.547 1.00 45.77 47 ASN F CA 1
ATOM 2803 C C . ASN F 1 47 ? -22.071 21.125 30.736 1.00 46.93 47 ASN F C 1
ATOM 2804 O O . ASN F 1 47 ? -20.904 21.339 31.089 1.00 43.16 47 ASN F O 1
ATOM 2809 N N . THR F 1 48 ? -22.854 20.226 31.338 1.00 44.81 48 THR F N 1
ATOM 2810 C CA . THR F 1 48 ? -22.319 19.272 32.301 1.00 45.63 48 THR F CA 1
ATOM 2811 C C . THR F 1 48 ? -21.385 18.239 31.677 1.00 48.16 48 THR F C 1
ATOM 2812 O O . THR F 1 48 ? -20.653 17.561 32.422 1.00 43.01 48 THR F O 1
ATOM 2816 N N . ASP F 1 49 ? -21.377 18.083 30.337 1.00 47.33 49 ASP F N 1
ATOM 2817 C CA . ASP F 1 49 ? -20.595 17.007 29.741 1.00 45.08 49 ASP F CA 1
ATOM 2818 C C . ASP F 1 49 ? -19.426 17.505 28.910 1.00 40.30 49 ASP F C 1
ATOM 2819 O O . ASP F 1 49 ? -18.810 16.701 28.192 1.00 38.28 49 ASP F O 1
ATOM 2824 N N . TYR F 1 50 ? -19.092 18.793 28.965 1.00 39.74 50 TYR F N 1
ATOM 2825 C CA . TYR F 1 50 ? -17.977 19.260 28.149 1.00 39.48 50 TYR F CA 1
ATOM 2826 C C . TYR F 1 50 ? -16.951 20.054 28.927 1.00 41.81 50 TYR F C 1
ATOM 2827 O O . TYR F 1 50 ? -17.274 21.017 29.630 1.00 44.27 50 TYR F O 1
ATOM 2836 N N . GLY F 1 51 ? -15.720 19.560 28.838 1.00 40.90 51 GLY F N 1
ATOM 2837 C CA . GLY F 1 51 ? -14.612 20.050 29.620 1.00 47.09 51 GLY F CA 1
ATOM 2838 C C . GLY F 1 51 ? -13.743 20.988 28.793 1.00 50.93 51 GLY F C 1
ATOM 2839 O O . GLY F 1 51 ? -13.472 20.735 27.617 1.00 46.55 51 GLY F O 1
ATOM 2840 N N . ILE F 1 52 ? -13.338 22.072 29.436 1.00 50.72 52 ILE F N 1
ATOM 2841 C CA . ILE F 1 52 ? -12.422 23.057 28.882 1.00 51.30 52 ILE F CA 1
ATOM 2842 C C . ILE F 1 52 ? -11.376 23.306 29.955 1.00 54.13 52 ILE F C 1
ATOM 2843 O O . ILE F 1 52 ? -11.718 23.734 31.065 1.00 52.45 52 ILE F O 1
ATOM 2848 N N . ALA F 1 53 ? -10.121 22.982 29.649 1.00 52.18 53 ALA F N 1
ATOM 2849 C CA . ALA F 1 53 ? -9.004 23.202 30.561 1.00 58.67 53 ALA F CA 1
ATOM 2850 C C . ALA F 1 53 ? -9.187 22.456 31.882 1.00 58.65 53 ALA F C 1
ATOM 2851 O O . ALA F 1 53 ? -8.674 22.881 32.916 1.00 59.20 53 ALA F O 1
ATOM 2853 N N . GLY F 1 54 ? -9.913 21.338 31.859 1.00 56.28 54 GLY F N 1
ATOM 2854 C CA . GLY F 1 54 ? -10.159 20.553 33.050 1.00 54.41 54 GLY F CA 1
ATOM 2855 C C . GLY F 1 54 ? -11.425 20.903 33.802 1.00 54.79 54 GLY F C 1
ATOM 2856 O O . GLY F 1 54 ? -11.716 20.261 34.819 1.00 52.60 54 GLY F O 1
ATOM 2857 N N . GLN F 1 55 ? -12.189 21.889 33.338 1.00 55.14 55 GLN F N 1
ATOM 2858 C CA . GLN F 1 55 ? -13.411 22.326 33.996 1.00 52.63 55 GLN F CA 1
ATOM 2859 C C . GLN F 1 55 ? -14.598 22.112 33.073 1.00 53.19 55 GLN F C 1
ATOM 2860 O O . GLN F 1 55 ? -14.468 22.176 31.850 1.00 54.60 55 GLN F O 1
ATOM 2866 N N . THR F 1 56 ? -15.767 21.901 33.661 1.00 50.44 56 THR F N 1
ATOM 2867 C CA . THR F 1 56 ? -16.972 21.793 32.861 1.00 50.61 56 THR F CA 1
ATOM 2868 C C . THR F 1 56 ? -17.448 23.161 32.391 1.00 57.47 56 THR F C 1
ATOM 2869 O O . THR F 1 56 ? -17.178 24.193 33.015 1.00 57.81 56 THR F O 1
ATOM 2873 N N . ALA F 1 57 ? -18.163 23.156 31.266 1.00 51.14 57 ALA F N 1
ATOM 2874 C CA . ALA F 1 57 ? -18.719 24.395 30.741 1.00 54.65 57 ALA F CA 1
ATOM 2875 C C . ALA F 1 57 ? -19.723 25.001 31.709 1.00 53.29 57 ALA F C 1
ATOM 2876 O O . ALA F 1 57 ? -19.827 26.229 31.816 1.00 50.73 57 ALA F O 1
ATOM 2878 N N . ARG F 1 58 ? -20.492 24.161 32.409 1.00 51.55 58 ARG F N 1
ATOM 2879 C CA . ARG F 1 58 ? -21.467 24.714 33.341 1.00 53.42 58 ARG F CA 1
ATOM 2880 C C . ARG F 1 58 ? -20.772 25.462 34.472 1.00 55.78 58 ARG F C 1
ATOM 2881 O O . ARG F 1 58 ? -21.241 26.523 34.902 1.00 57.75 58 ARG F O 1
ATOM 2889 N N . SER F 1 59 ? -19.640 24.938 34.946 1.00 53.24 59 SER F N 1
ATOM 2890 C CA . SER F 1 59 ? -18.901 25.610 36.003 1.00 59.37 59 SER F CA 1
ATOM 2891 C C . SER F 1 59 ? -18.315 26.936 35.532 1.00 62.71 59 SER F C 1
ATOM 2892 O O . SER F 1 59 ? -17.930 27.765 36.364 1.00 67.87 59 SER F O 1
ATOM 2895 N N . LEU F 1 60 ? -18.252 27.163 34.223 1.00 60.11 60 LEU F N 1
ATOM 2896 C CA . LEU F 1 60 ? -17.793 28.428 33.672 1.00 57.74 60 LEU F CA 1
ATOM 2897 C C . LEU F 1 60 ? -18.946 29.283 33.159 1.00 56.61 60 LEU F C 1
ATOM 2898 O O . LEU F 1 60 ? -18.721 30.223 32.388 1.00 60.65 60 LEU F O 1
ATOM 2903 N N . GLY F 1 61 ? -20.175 28.968 33.565 1.00 54.05 61 GLY F N 1
ATOM 2904 C CA . GLY F 1 61 ? -21.335 29.746 33.171 1.00 58.06 61 GLY F CA 1
ATOM 2905 C C . GLY F 1 61 ? -21.747 29.638 31.719 1.00 62.12 61 GLY F C 1
ATOM 2906 O O . GLY F 1 61 ? -22.610 30.404 31.281 1.00 62.20 61 GLY F O 1
ATOM 2907 N N . ARG F 1 62 ? -21.171 28.710 30.957 1.00 59.00 62 ARG F N 1
ATOM 2908 C CA . ARG F 1 62 ? -21.446 28.593 29.533 1.00 56.84 62 ARG F CA 1
ATOM 2909 C C . ARG F 1 62 ? -22.489 27.522 29.257 1.00 52.52 62 ARG F C 1
ATOM 2910 O O . ARG F 1 62 ? -22.547 26.490 29.931 1.00 52.86 62 ARG F O 1
ATOM 2918 N N . GLY F 1 63 ? -23.306 27.778 28.251 1.00 51.75 63 GLY F N 1
ATOM 2919 C CA . GLY F 1 63 ? -24.188 26.771 27.710 1.00 52.33 63 GLY F CA 1
ATOM 2920 C C . GLY F 1 63 ? -25.444 26.569 28.531 1.00 54.30 63 GLY F C 1
ATOM 2921 O O . GLY F 1 63 ? -25.752 27.293 29.481 1.00 58.00 63 GLY F O 1
ATOM 2922 N N . VAL F 1 64 ? -26.199 25.557 28.119 1.00 53.87 64 VAL F N 1
ATOM 2923 C CA . VAL F 1 64 ? -27.379 25.111 28.838 1.00 57.37 64 VAL F CA 1
ATOM 2924 C C . VAL F 1 64 ? -27.196 23.627 29.139 1.00 58.51 64 VAL F C 1
ATOM 2925 O O . VAL F 1 64 ? -26.275 22.975 28.637 1.00 57.43 64 VAL F O 1
ATOM 2929 N N . ASP F 1 65 ? -28.084 23.099 29.981 1.00 61.03 65 ASP F N 1
ATOM 2930 C CA . ASP F 1 65 ? -28.046 21.692 30.347 1.00 63.42 65 ASP F CA 1
ATOM 2931 C C . ASP F 1 65 ? -28.976 20.891 29.434 1.00 66.03 65 ASP F C 1
ATOM 2932 O O . ASP F 1 65 ? -29.467 21.383 28.413 1.00 65.76 65 ASP F O 1
ATOM 2937 N N . ARG F 1 66 ? -29.261 19.652 29.836 1.00 66.95 66 ARG F N 1
ATOM 2938 C CA . ARG F 1 66 ? -29.987 18.708 28.996 1.00 66.84 66 ARG F CA 1
ATOM 2939 C C . ARG F 1 66 ? -31.444 19.112 28.770 1.00 70.82 66 ARG F C 1
ATOM 2940 O O . ARG F 1 66 ? -32.063 18.636 27.809 1.00 74.05 66 ARG F O 1
ATOM 2948 N N . HIS F 1 67 ? -32.001 19.987 29.611 1.00 68.28 67 HIS F N 1
ATOM 2949 C CA . HIS F 1 67 ? -33.362 20.486 29.434 1.00 70.15 67 HIS F CA 1
ATOM 2950 C C . HIS F 1 67 ? -33.388 21.940 28.976 1.00 67.75 67 HIS F C 1
ATOM 2951 O O . HIS F 1 67 ? -34.425 22.604 29.094 1.00 65.98 67 HIS F O 1
ATOM 2958 N N . GLY F 1 68 ? -32.264 22.446 28.470 1.00 66.36 68 GLY F N 1
ATOM 2959 C CA . GLY F 1 68 ? -32.197 23.792 27.940 1.00 65.15 68 GLY F CA 1
ATOM 2960 C C . GLY F 1 68 ? -32.116 24.902 28.963 1.00 66.71 68 GLY F C 1
ATOM 2961 O O . GLY F 1 68 ? -32.388 26.057 28.618 1.00 62.36 68 GLY F O 1
ATOM 2962 N N . ARG F 1 69 ? -31.735 24.601 30.206 1.00 65.04 69 ARG F N 1
ATOM 2963 C CA . ARG F 1 69 ? -31.692 25.597 31.271 1.00 68.02 69 ARG F CA 1
ATOM 2964 C C . ARG F 1 69 ? -30.282 26.155 31.424 1.00 67.52 69 ARG F C 1
ATOM 2965 O O . ARG F 1 69 ? -29.306 25.396 31.465 1.00 64.76 69 ARG F O 1
ATOM 2973 N N . ALA F 1 70 ? -30.189 27.484 31.520 1.00 68.80 70 ALA F N 1
ATOM 2974 C CA . ALA F 1 70 ? -28.916 28.168 31.669 1.00 66.87 70 ALA F CA 1
ATOM 2975 C C . ALA F 1 70 ? -28.373 27.991 33.087 1.00 69.98 70 ALA F C 1
ATOM 2976 O O . ALA F 1 70 ? -29.097 27.568 33.991 1.00 71.73 70 ALA F O 1
ATOM 2978 N N . PRO F 1 71 ? -27.079 28.288 33.306 1.00 69.66 71 PRO F N 1
ATOM 2979 C CA . PRO F 1 71 ? -26.564 28.174 34.676 1.00 69.99 71 PRO F CA 1
ATOM 2980 C C . PRO F 1 71 ? -27.001 29.348 35.548 1.00 73.04 71 PRO F C 1
ATOM 2981 O O . PRO F 1 71 ? -27.633 29.120 36.581 1.00 77.91 71 PRO F O 1
#

B-factor: mean 45.95, std 14.09, range [22.03, 96.05]

InterPro domains:
  IPR004370 4-oxalocrotonate tautomerase-like domain [PF01361] (3-56)
  IPR014347 Tautomerase/MIF superfamily [G3DSA:3.30.429.10] (1-64)
  IPR014347 Tautomerase/MIF superfamily [SSF55331] (1-59)

Solvent-accessible surface area: 15985 Å² total; per-residue (Å²): 15,0,0,24,1,13,1,11,11,44,51,77,113,117,50,15,80,117,0,0,40,25,0,0,60,10,0,36,115,41,18,57,19,132,108,73,58,0,5,0,1,2,28,43,4,15,0,11,2,7,0,50,14,16,94,4,0,91,66,74,54,119,31,29,23,161,149,40,205,29,117,16,2,0,22,0,1,2,42,93,71,60,49,49,124,75,8,87,51,1,0,18,28,0,0,94,11,0,35,123,7,22,62,7,93,64,120,30,1,32,1,10,3,11,46,3,46,21,40,7,6,1,80,13,16,111,2,35,38,34,83,79,91,110,12,2,0,23,0,11,1,32,77,68,56,58,58,146,65,8,83,49,0,0,24,31,0,1,81,9,0,34,106,6,15,60,4,96,71,117,25,2,31,0,11,1,9,37,3,48,29,38,10,2,0,39,7,9,111,12,31,32,59,78,71,92,62,131,15,1,0,9,0,2,0,39,85,72,52,42,81,132,64,14,78,50,0,0,23,31,0,1,79,9,0,34,127,4,9,61,5,96,74,112,34,0,16,0,2,1,14,64,3,46,17,37,12,8,0,45,15,16,114,6,30,34,34,83,88,118,22,0,0,22,1,10,1,20,5,42,62,69,75,130,52,13,76,137,1,0,39,26,0,0,58,11,0,21,116,38,24,63,27,120,99,65,79,1,22,0,0,1,23,33,4,28,0,6,1,4,0,45,22,15,100,6,0,95,64,64,51,119,27,28,23,113,140,40,160,67,53,112,15,0,0,22,1,10,0,26,12,45,56,82,118,105,45,18,95,98,0,0,39,25,0,0,72,10,0,40,125,34,18,55,21,126,88,68,56,0,7,0,2,1,52,31,0,21,1,13,5,6,0,34,32,12,90,6,0,100,64,70,53,123,27,30,22,130,135,50,148,78,98

Secondary structure (DSSP, 8-state):
-EEEEEEETT--HHHHHHHHHHHHHHHHHHH---GGG-EEEEEEE-TTSEEETTEETGGGT-S--TTS---/-EEEEEEEBTB-HHHHHHHHHHHHHHHHHHH---GGG-EEEEEEE-GGGEEETTEEHHHHTT-/-EEEEEEETT--HHHHHHHHHHHHHHHHHHH---GGG-EEEEEEE-GGGEEETTEEHHHHHTT-/-EEEEEEETT--HHHHHHHHHHHHHHHHHHH---GGG-EEEEEEE-GGGEEETTEEHHHHH-/-EEEEEEETT--HHHHHHHHHHHHHHHHHHH---GGG-EEEEEEE-TTSEEETTEETTTTT-S--TTS----/-EEEEEEES---HHHHHHHHHHHHHHHHHHH---GGG-EEEEEEE-GGGEEETTEETGGGT-S--TTS---

Sequence (403 aa):
SIIQVTFIAGRTELQKERLIAALTDAAVDTVGIERAEVRVILKDIPNTDYGIAGQTARSLGRGVDRHGRAPPNIEMFVVEGYSDQQKEALVGALTQATVEAIGAPIDSVRVWLTEVPATQFGIGGKTVAAIAAGPNIEMFVVEGYSDQQKEALVGALTQATVEAIGAPIDSVRVWLTEVPATQFGIGGKTVAAIAAGQPNIEMFVVEGYSDQQKEALVGALTQATVEAIGAPIDSVRVWLTEVPATQFGIGGKTVAAIAASIIQVTFIAGRTELQKERLIAALTDAAVDTVGIERAEVRVILKDIPNTDYGIAGQTARSLGRGVDRHGRAPGSIIQVTFIAGRTELQKERLIAALTDAAVDTVGIERAEVRVILKDIPNTDYGIAGQTARSLGRGVDRHGRAP

Foldseek 3Di:
DEAEAEDAAADDPVVVVVVLVVVLCCVCVPPNDDSVPYHYHYDHAYQQGDDDVRHGNLVVPDHHGPVRHHD/DEAEAEAAPDDDPVSVVVVQVVVLVCVCVPPNDDSVPYHYDYHHDYQVGDDDPRHGNVRVPPD/DEAEAEEEPDDDPVRQVVVQVVVLVVVCVPPVDDSVVYHYDYDYDYQQGPDDPRHGNVVVVVVD/DEAEAEEEPDDDPVRQVVVQVVVLVVCCVPPVDDSVPYHYDY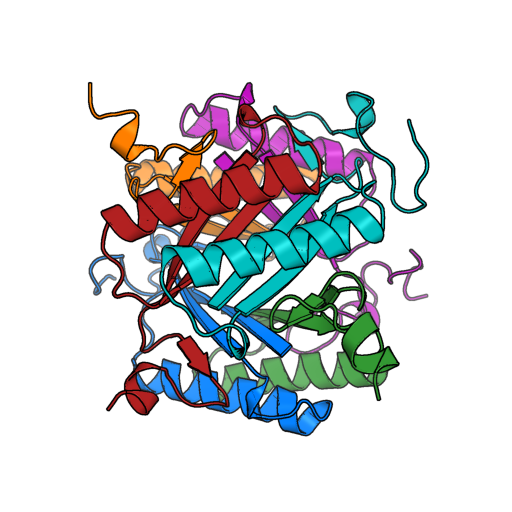DYDYQQGPDDPRDGNVRVVD/DEAEAEDEAADDPVSVVVVQVVVLCVVCVPPNPDSVPYHYHYHHDAQQGDDDVRHGNLVVQDHHGPVRHGSD/DEAEEEDAAADDPVVVVVVQVVVLCCVCVPPNDDSVPYYYHYDHAYQQGDDDPRDGNLVVQDHHGPVNHGD

Organism: NCBI:txid1144342